Protein AF-A0A9E0WUM2-F1 (afdb_monomer)

Radius of gyration: 27.88 Å; Cα contacts (8 Å, |Δi|>4): 601; chains: 1; bounding box: 53×83×102 Å

Solvent-accessible surface area (backbone atoms only — not comparable to full-atom values): 28387 Å² total; per-residue (Å²): 94,75,24,39,24,37,31,21,37,53,50,66,55,45,28,53,53,47,49,55,41,42,71,75,42,75,85,41,51,70,45,75,47,76,50,47,94,82,24,46,74,73,86,74,52,74,69,53,65,41,27,58,32,37,41,35,27,31,53,31,29,54,43,56,48,61,43,75,72,43,49,53,54,48,49,67,69,42,68,63,43,18,26,36,38,35,28,60,73,88,26,44,53,49,79,80,52,84,75,94,66,48,94,68,40,37,76,37,83,42,51,49,72,58,50,69,64,58,53,48,54,39,49,50,53,34,58,49,40,48,57,54,49,52,55,53,50,55,53,48,54,57,53,54,60,70,71,68,85,74,91,79,91,83,82,90,81,92,78,88,74,81,87,77,81,81,79,79,81,79,78,52,48,53,64,52,29,41,55,48,47,54,48,54,51,50,52,50,50,53,51,52,54,52,49,52,59,48,55,68,66,61,74,76,72,89,87,83,87,87,88,80,88,86,86,88,90,87,86,88,80,91,86,88,81,79,91,80,82,90,74,92,71,82,81,79,82,78,66,79,82,71,85,72,76,72,70,88,68,87,69,62,96,71,50,19,34,60,95,64,46,29,57,58,56,46,37,64,20,28,48,57,47,68,72,35,68,67,51,49,48,50,57,59,69,61,60,73,64,67,26,31,39,38,34,46,94,94,46,59,32,42,38,28,70,73,83,40,30,32,33,36,78,62,56,69,72,56,55,51,54,42,65,78,36,63,69,56,63,73,58,47,42,78,40,85,36,60,78,88,45,48,65,54,54,42,37,74,72,45,35,98,56,39,81,78,34,48,39,53,35,41,57,51,41,30,54,50,46,52,62,70,44,70,89,54,82,68,54,74,78,46,60,44,27,35,27,36,66,46,82,79,53,67,75,73,49,89,89,73,54,55,63,54,58,48,53,48,55,51,22,51,75,42,75,39,37,52,59,60,50,37,67,74,39,72,94,43,52,58,59,52,54,51,46,51,50,35,35,40,73,26,61,28,24,29,32,33,54,55,91,72,55,74,70,75,79,73,72,97,65,85,88,66,67,75,58,53,55,51,47,50,53,50,48,45,62,52,69,75,97

pLDDT: mean 70.51, std 22.87, range [23.42, 96.69]

Sequence (481 aa):
MNAVLLAGLTDTEAAAVEIMIGMTWRDQPCVTLARGLALGVPEQGVQARACHCCVVDLFGVGMRRHSPDHERRLLDFLQGRSAVLLVWGHGGGWLESELPLQAGQVVTFLTVPYTSAGLREALQRVMTARRASQSTAARRDDLDRRSDDVPAAAGSARSSGPAITRDTPVVPAWRRALKLADRLQADRGAFVEKAAATHVAASARPTAPPPANGSPGAQRSDDMGKAKLLRERAPLAHGPGVPVAPTNVRLPMQAAGLKAGAFELLLDAIPPLRQVAFMRFVAQALQGEDAKLLSIDSLALVMDPRGGWLAAGLPLSALLKMLHTPRLLESLKMQPLPVERIEETVREHLGGRFRRAQKPLDVITWELTSAALKDVKLEARGDLTLQLRRFPNFTLLQQVGPLDVQLAAICARMPQSIHDLMRALPRREQDILRFAALCVSSGLAVVIPAASSVRVPSPPRAGADAGVRQGFFKSLLDKLF

Structure (mmCIF, N/CA/C/O backbone):
data_AF-A0A9E0WUM2-F1
#
_entry.id   AF-A0A9E0WUM2-F1
#
loop_
_atom_site.group_PDB
_atom_site.id
_atom_site.type_symbol
_atom_site.label_a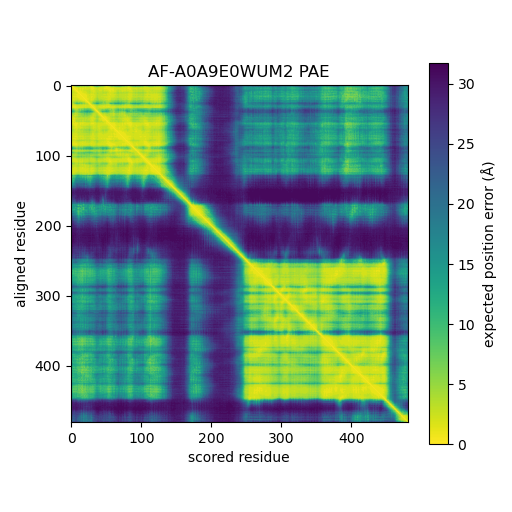tom_id
_atom_site.label_alt_id
_atom_site.label_comp_id
_atom_site.label_asym_id
_atom_site.label_entity_id
_atom_site.label_seq_id
_atom_site.pdbx_PDB_ins_code
_atom_site.Cartn_x
_atom_site.Cartn_y
_atom_site.Cartn_z
_atom_site.occupancy
_atom_site.B_iso_or_equiv
_atom_site.auth_seq_id
_atom_site.auth_comp_id
_atom_site.auth_asym_id
_atom_site.auth_atom_id
_atom_site.pdbx_PDB_model_num
ATOM 1 N N . MET A 1 1 ? -9.952 -0.892 29.272 1.00 59.88 1 MET A N 1
ATOM 2 C CA . MET A 1 1 ? -9.270 -1.894 28.416 1.00 59.88 1 MET A CA 1
ATOM 3 C C . MET A 1 1 ? -8.129 -1.201 27.674 1.00 59.88 1 MET A C 1
ATOM 5 O O . MET A 1 1 ? -8.274 -0.029 27.352 1.00 59.88 1 MET A O 1
ATOM 9 N N . ASN A 1 2 ? -6.997 -1.858 27.399 1.00 78.00 2 ASN A N 1
ATOM 10 C CA . ASN A 1 2 ? -5.886 -1.240 26.651 1.00 78.00 2 ASN A CA 1
ATOM 11 C C . ASN A 1 2 ? -6.069 -1.355 25.120 1.00 78.00 2 ASN A C 1
ATOM 13 O O . ASN A 1 2 ? -5.136 -1.702 24.408 1.00 78.00 2 ASN A O 1
ATOM 17 N N . ALA A 1 3 ? -7.285 -1.120 24.621 1.00 88.38 3 ALA A N 1
ATOM 18 C CA . ALA A 1 3 ? -7.627 -1.318 23.212 1.00 88.38 3 ALA A CA 1
ATOM 19 C C . ALA A 1 3 ? -7.716 0.006 22.441 1.00 88.38 3 ALA A C 1
ATOM 21 O O . ALA A 1 3 ? -8.120 1.017 23.027 1.00 88.38 3 ALA A O 1
ATOM 22 N N . VAL A 1 4 ? -7.350 -0.000 21.158 1.00 92.31 4 VAL A N 1
ATOM 23 C CA . VAL A 1 4 ? -7.533 1.128 20.228 1.00 92.31 4 VAL A CA 1
ATOM 24 C C . VAL A 1 4 ? -8.852 0.955 19.480 1.00 92.31 4 VAL A C 1
ATOM 26 O O . VAL A 1 4 ? -9.111 -0.105 18.916 1.00 92.31 4 VAL A O 1
ATOM 29 N N . LEU A 1 5 ? -9.684 1.993 19.456 1.00 94.69 5 LEU A N 1
ATOM 30 C CA . LEU A 1 5 ? -10.913 2.011 18.669 1.00 94.69 5 LEU A CA 1
ATOM 31 C C . LEU A 1 5 ? -10.608 2.451 17.235 1.00 94.69 5 LEU A C 1
ATOM 33 O O . LEU A 1 5 ? -10.041 3.518 17.036 1.00 94.69 5 LEU A O 1
ATOM 37 N N . LEU A 1 6 ? -11.020 1.672 16.241 1.00 95.00 6 LEU A N 1
ATOM 38 C CA . LEU A 1 6 ? -10.962 2.018 14.822 1.00 95.00 6 LEU A CA 1
ATOM 39 C C . LEU A 1 6 ? -12.385 2.294 14.324 1.00 95.00 6 LEU A C 1
ATOM 41 O O . LEU A 1 6 ? -13.252 1.432 14.466 1.00 95.00 6 LEU A O 1
ATOM 45 N N . ALA A 1 7 ? -12.647 3.472 13.758 1.00 93.62 7 ALA A N 1
ATOM 46 C CA . ALA A 1 7 ? -13.987 3.862 13.312 1.00 93.62 7 ALA A CA 1
ATOM 47 C C . ALA A 1 7 ? -13.968 4.598 11.967 1.00 93.62 7 ALA A C 1
ATOM 49 O O . ALA A 1 7 ? -13.063 5.379 11.679 1.00 93.62 7 ALA A O 1
ATOM 50 N N . GLY A 1 8 ? -14.984 4.347 11.137 1.00 88.44 8 GLY A N 1
ATOM 51 C CA . GLY A 1 8 ? -15.136 4.981 9.820 1.00 88.44 8 GLY A CA 1
ATOM 52 C C . GLY A 1 8 ? -14.225 4.418 8.723 1.00 88.44 8 GLY A C 1
ATOM 53 O O . GLY A 1 8 ? -14.403 4.757 7.560 1.00 88.44 8 GLY A O 1
ATOM 54 N N . LEU A 1 9 ? -13.293 3.527 9.056 1.00 86.81 9 LEU A N 1
ATOM 55 C CA . LEU A 1 9 ? -12.382 2.905 8.095 1.00 86.81 9 LEU A CA 1
ATOM 56 C C . LEU A 1 9 ? -13.094 1.856 7.235 1.00 86.81 9 LEU A C 1
ATOM 58 O O . LEU A 1 9 ? -14.002 1.161 7.700 1.00 86.81 9 LEU A O 1
ATOM 62 N N . THR A 1 10 ? -12.643 1.690 5.992 1.00 81.81 10 THR A N 1
ATOM 63 C CA . THR A 1 10 ? -12.972 0.479 5.223 1.00 81.81 10 THR A CA 1
ATOM 64 C C . THR A 1 10 ? -12.373 -0.762 5.896 1.00 81.81 10 THR A C 1
ATOM 66 O O . THR A 1 10 ? -11.406 -0.650 6.648 1.00 81.81 10 THR A O 1
ATOM 69 N N . ASP A 1 11 ? -12.900 -1.963 5.625 1.00 77.50 11 ASP A N 1
ATOM 70 C CA . ASP A 1 11 ? -12.352 -3.200 6.215 1.00 77.50 11 ASP A CA 1
ATOM 71 C C . ASP A 1 11 ? -10.860 -3.390 5.887 1.00 77.50 11 ASP A C 1
ATOM 73 O O . ASP A 1 11 ? -10.082 -3.817 6.741 1.00 77.50 11 ASP A O 1
ATOM 77 N N . THR A 1 12 ? -10.449 -3.028 4.668 1.00 70.69 12 THR A N 1
ATOM 78 C CA . THR A 1 12 ? -9.050 -3.091 4.222 1.00 70.69 12 THR A CA 1
ATOM 79 C C . THR A 1 12 ? -8.166 -2.117 5.000 1.00 70.69 12 THR A C 1
ATOM 81 O O . THR A 1 12 ? -7.101 -2.503 5.481 1.00 70.69 12 THR A O 1
ATOM 84 N N . GLU A 1 13 ? -8.602 -0.866 5.165 1.00 77.50 13 GLU A N 1
ATOM 85 C CA . GLU A 1 13 ? -7.859 0.137 5.937 1.00 77.50 13 GLU A CA 1
ATOM 86 C C . GLU A 1 13 ? -7.816 -0.218 7.424 1.00 77.50 13 GLU A C 1
ATOM 88 O O . GLU A 1 13 ? -6.753 -0.141 8.034 1.00 77.50 13 GLU A O 1
ATOM 93 N N . ALA A 1 14 ? -8.936 -0.659 8.004 1.00 84.94 14 ALA A N 1
ATOM 94 C CA . ALA A 1 14 ? -9.001 -1.094 9.395 1.00 84.94 14 ALA A CA 1
ATOM 95 C C . ALA A 1 14 ? -8.022 -2.240 9.663 1.00 84.94 14 ALA A C 1
ATOM 97 O O . ALA A 1 14 ? -7.257 -2.170 10.621 1.00 84.94 14 ALA A O 1
ATOM 98 N N . ALA A 1 15 ? -7.982 -3.245 8.780 1.00 78.75 15 ALA A N 1
ATOM 99 C CA . ALA A 1 15 ? -7.028 -4.343 8.877 1.00 78.75 15 ALA A CA 1
ATOM 100 C C . ALA A 1 15 ? -5.574 -3.849 8.776 1.00 78.75 15 ALA A C 1
ATOM 102 O O . ALA A 1 15 ? -4.731 -4.260 9.570 1.00 78.75 15 ALA A O 1
ATOM 103 N N . ALA A 1 16 ? -5.271 -2.940 7.843 1.00 75.12 16 ALA A N 1
ATOM 104 C CA . ALA A 1 16 ? -3.929 -2.376 7.700 1.00 75.12 16 ALA A CA 1
ATOM 105 C C . ALA A 1 16 ? -3.480 -1.614 8.962 1.00 75.12 16 ALA A C 1
ATOM 107 O O . ALA A 1 16 ? -2.358 -1.807 9.434 1.00 75.12 16 ALA A O 1
ATOM 108 N N . VAL A 1 17 ? -4.363 -0.791 9.537 1.00 83.38 17 VAL A N 1
ATOM 109 C CA . VAL A 1 17 ? -4.100 -0.051 10.781 1.00 83.38 17 VAL A CA 1
ATOM 110 C C . VAL A 1 17 ? -3.936 -1.008 11.965 1.00 83.38 17 VAL A C 1
ATOM 112 O O . VAL A 1 17 ? -2.988 -0.861 12.734 1.00 83.38 17 VAL A O 1
ATOM 115 N N . GLU A 1 18 ? -4.801 -2.016 12.089 1.00 85.25 18 GLU A N 1
ATOM 116 C CA . GLU A 1 18 ? -4.725 -3.053 13.126 1.00 85.25 18 GLU A CA 1
ATOM 117 C C . GLU A 1 18 ? -3.388 -3.809 13.071 1.00 85.25 18 GLU A C 1
ATOM 119 O O . GLU A 1 18 ? -2.711 -3.946 14.090 1.00 85.25 18 GLU A O 1
ATOM 124 N N . ILE A 1 19 ? -2.948 -4.221 11.878 1.00 73.56 19 ILE A N 1
ATOM 125 C CA . ILE A 1 19 ? -1.648 -4.875 11.675 1.00 73.56 19 ILE A CA 1
ATOM 126 C C . ILE A 1 19 ? -0.504 -3.943 12.080 1.00 73.56 19 ILE A C 1
ATOM 128 O O . ILE A 1 19 ? 0.406 -4.360 12.798 1.00 73.56 19 ILE A O 1
ATOM 132 N N . MET A 1 20 ? -0.540 -2.675 11.660 1.00 76.31 20 MET A N 1
ATOM 133 C CA . MET A 1 20 ? 0.490 -1.700 12.021 1.00 76.31 20 MET A CA 1
ATOM 134 C C . MET A 1 20 ? 0.592 -1.486 13.536 1.00 76.31 20 MET A C 1
ATOM 136 O O . MET A 1 20 ? 1.707 -1.404 14.071 1.00 76.31 20 MET A O 1
ATOM 140 N N . ILE A 1 21 ? -0.552 -1.417 14.225 1.00 82.25 21 ILE A N 1
ATOM 141 C CA . ILE A 1 21 ? -0.603 -1.332 15.685 1.00 82.25 21 ILE A CA 1
ATOM 142 C C . ILE A 1 21 ? -0.022 -2.617 16.278 1.00 82.25 21 ILE A C 1
ATOM 144 O O . ILE A 1 21 ? 0.943 -2.528 17.027 1.00 82.25 21 ILE A O 1
ATOM 148 N N . GLY A 1 22 ? -0.488 -3.801 15.876 1.00 76.00 22 GLY A N 1
ATOM 149 C CA . GLY A 1 22 ? 0.002 -5.085 16.395 1.00 76.00 22 GLY A CA 1
ATOM 150 C C . GLY A 1 22 ? 1.472 -5.400 16.071 1.00 76.00 22 GLY A C 1
ATOM 151 O O . GLY A 1 22 ? 2.089 -6.254 16.714 1.00 76.00 22 GLY A O 1
ATOM 152 N N . MET A 1 23 ? 2.067 -4.734 15.078 1.00 69.88 23 MET A N 1
ATOM 153 C CA . MET A 1 23 ? 3.506 -4.794 14.797 1.00 69.88 23 MET A CA 1
ATOM 154 C C . MET A 1 23 ? 4.332 -3.922 15.750 1.00 69.88 23 MET A C 1
ATOM 156 O O . MET A 1 23 ? 5.441 -4.311 16.117 1.00 69.88 23 MET A O 1
ATOM 160 N N . THR A 1 24 ? 3.809 -2.755 16.136 1.00 74.19 24 THR A N 1
ATOM 161 C CA . THR A 1 24 ? 4.536 -1.746 16.928 1.00 74.19 24 THR A CA 1
ATOM 162 C C . THR A 1 24 ? 4.258 -1.894 18.430 1.00 74.19 24 THR A C 1
ATOM 164 O O . THR A 1 24 ? 5.172 -1.812 19.247 1.00 74.19 24 THR A O 1
ATOM 167 N N . TRP A 1 25 ? 3.008 -2.182 18.790 1.00 82.00 25 TRP A N 1
ATOM 168 C CA . TRP A 1 25 ? 2.488 -2.362 20.144 1.00 82.00 25 TRP A CA 1
ATOM 169 C C . TRP A 1 25 ? 1.784 -3.724 20.243 1.00 82.00 25 TRP A C 1
ATOM 171 O O . TRP A 1 25 ? 0.567 -3.829 20.118 1.00 82.00 25 TRP A O 1
ATOM 181 N N . ARG A 1 26 ? 2.571 -4.790 20.447 1.00 68.00 26 ARG A N 1
ATOM 182 C CA . ARG A 1 26 ? 2.109 -6.193 20.368 1.00 68.00 26 ARG A CA 1
ATOM 183 C C . ARG A 1 26 ? 0.929 -6.537 21.285 1.00 68.00 26 ARG A C 1
ATOM 185 O O . ARG A 1 26 ? 0.139 -7.398 20.922 1.00 68.00 26 ARG A O 1
ATOM 192 N N . ASP A 1 27 ? 0.795 -5.844 22.413 1.00 75.44 27 ASP A N 1
ATOM 193 C CA . ASP A 1 27 ? -0.228 -6.113 23.435 1.00 75.44 27 ASP A CA 1
ATOM 194 C C . ASP A 1 27 ? -1.425 -5.149 23.359 1.00 75.44 27 ASP A C 1
ATOM 196 O O . ASP A 1 27 ? -2.148 -4.961 24.342 1.00 75.44 27 ASP A O 1
ATOM 200 N N . GLN A 1 28 ? -1.609 -4.474 22.220 1.00 81.81 28 GLN A N 1
ATOM 201 C CA . GLN A 1 28 ? -2.635 -3.449 22.055 1.00 81.81 28 GLN A CA 1
ATOM 202 C C . GLN A 1 28 ? -3.733 -3.920 21.090 1.00 81.81 28 GLN A C 1
ATOM 204 O O . GLN A 1 28 ? -3.612 -3.741 19.876 1.00 81.81 28 GLN A O 1
ATOM 209 N N . PRO A 1 29 ? -4.808 -4.545 21.606 1.00 86.62 29 PRO A N 1
ATOM 210 C CA . PRO A 1 29 ? -5.905 -5.015 20.769 1.00 86.62 29 PRO A CA 1
ATOM 211 C C . PRO A 1 29 ? -6.630 -3.851 20.086 1.00 86.62 29 PRO A C 1
ATOM 213 O O . PRO A 1 29 ? -6.666 -2.731 20.602 1.00 86.62 29 PRO A O 1
ATOM 216 N N . CYS A 1 30 ? -7.250 -4.125 18.941 1.00 89.56 30 CYS A N 1
ATOM 217 C CA . CYS A 1 30 ? -8.084 -3.161 18.231 1.00 89.56 30 CYS A CA 1
ATOM 218 C C . CYS A 1 30 ? -9.559 -3.568 18.303 1.00 89.56 30 CYS A C 1
ATOM 220 O O . CYS A 1 30 ? -9.907 -4.732 18.129 1.00 89.56 30 CYS A O 1
ATOM 222 N N . VAL A 1 31 ? -10.441 -2.597 18.526 1.00 90.69 31 VAL A N 1
ATOM 223 C CA . VAL A 1 31 ? -11.893 -2.758 18.379 1.00 90.69 31 VAL A CA 1
ATOM 224 C C . VAL A 1 31 ? -12.300 -1.969 17.147 1.00 90.69 31 VAL A C 1
ATOM 226 O O . VAL A 1 31 ? -12.038 -0.776 17.076 1.00 90.69 31 VAL A O 1
ATOM 229 N N . THR A 1 32 ? -12.923 -2.616 16.164 1.00 90.88 32 THR A N 1
ATOM 230 C CA . THR A 1 32 ? -13.330 -1.948 14.918 1.00 90.88 32 THR A CA 1
ATOM 231 C C . THR A 1 32 ? -14.838 -1.759 14.876 1.00 90.88 32 THR A C 1
ATOM 233 O O . THR A 1 32 ? -15.581 -2.736 14.951 1.00 90.88 32 THR A O 1
ATOM 236 N N . LEU A 1 33 ? -15.281 -0.518 14.686 1.00 89.25 33 LEU A N 1
ATOM 237 C CA . LEU A 1 33 ? -16.651 -0.189 14.315 1.00 89.25 33 LEU A CA 1
ATOM 238 C C . LEU A 1 33 ? -16.723 -0.076 12.796 1.00 89.25 33 LEU A C 1
ATOM 240 O O . LEU A 1 33 ? -16.118 0.819 12.201 1.00 89.25 33 LEU A O 1
ATOM 244 N N . ALA A 1 34 ? -17.438 -1.017 12.180 1.00 77.25 34 ALA A N 1
ATOM 245 C CA . ALA A 1 34 ? -17.570 -1.084 10.734 1.00 77.25 34 ALA A CA 1
ATOM 246 C C . ALA A 1 34 ? -18.173 0.211 10.179 1.00 77.25 34 ALA A C 1
ATOM 248 O O . ALA A 1 34 ? -19.118 0.776 10.737 1.00 77.25 34 ALA A O 1
ATOM 249 N N . ARG A 1 35 ? -17.634 0.663 9.047 1.00 79.88 35 ARG A N 1
ATOM 250 C CA . ARG A 1 35 ? -18.187 1.789 8.303 1.00 79.88 35 ARG A CA 1
ATOM 251 C C . ARG A 1 35 ? -19.564 1.413 7.752 1.00 79.88 35 ARG A C 1
ATOM 253 O O . ARG A 1 35 ? -19.684 0.508 6.930 1.00 79.88 35 ARG A O 1
ATOM 260 N N . GLY A 1 36 ? -20.599 2.127 8.187 1.00 68.81 36 GLY A N 1
ATOM 261 C CA . GLY A 1 36 ? -21.947 1.978 7.641 1.00 68.81 36 GLY A CA 1
ATOM 262 C C . GLY A 1 36 ? -22.066 2.582 6.239 1.00 68.81 36 GLY A C 1
ATOM 263 O O . GLY A 1 36 ? -21.434 3.594 5.936 1.00 68.81 36 GLY A O 1
ATOM 264 N N . LEU A 1 37 ? -22.928 2.005 5.394 1.00 66.69 37 LEU A N 1
ATOM 265 C CA . LEU A 1 37 ? -23.207 2.524 4.043 1.00 66.69 37 LEU A CA 1
ATOM 266 C C . LEU A 1 37 ? -23.790 3.946 4.061 1.00 66.69 37 LEU A C 1
ATOM 268 O O . LEU A 1 37 ? -23.536 4.726 3.150 1.00 66.69 37 LEU A O 1
ATOM 272 N N . ALA A 1 38 ? -24.520 4.296 5.123 1.00 70.19 38 ALA A N 1
ATOM 273 C CA . ALA A 1 38 ? -25.091 5.626 5.325 1.00 70.19 38 ALA A CA 1
ATOM 274 C C . ALA A 1 38 ? -24.059 6.691 5.754 1.00 70.19 38 ALA A C 1
ATOM 276 O O . ALA A 1 38 ? -24.430 7.851 5.903 1.00 70.19 38 ALA A O 1
ATOM 277 N N . LEU A 1 39 ? -22.785 6.314 5.963 1.00 76.44 39 LEU A N 1
ATOM 278 C CA . LEU A 1 39 ? -21.713 7.202 6.440 1.00 76.44 39 LEU A CA 1
ATOM 279 C C . LEU A 1 39 ? -22.104 7.974 7.709 1.00 76.44 39 LEU A C 1
ATOM 281 O O . LEU A 1 39 ? -21.869 9.170 7.812 1.00 76.44 39 LEU A O 1
ATOM 285 N N . GLY A 1 40 ? -22.739 7.299 8.665 1.00 77.81 40 GLY A N 1
ATOM 286 C CA . GLY A 1 40 ? -23.087 7.875 9.963 1.00 77.81 40 GLY A CA 1
ATOM 287 C C . GLY A 1 40 ? -22.027 7.600 11.026 1.00 77.81 40 GLY A C 1
ATOM 288 O O . GLY A 1 40 ? -21.202 6.694 10.883 1.00 77.81 40 GLY A O 1
ATOM 289 N N . VAL A 1 41 ? -22.090 8.350 12.128 1.00 84.31 41 VAL A N 1
ATOM 290 C CA . VAL A 1 41 ? -21.321 8.043 13.339 1.00 84.31 41 VAL A CA 1
ATOM 291 C C . VAL A 1 41 ? -21.814 6.703 13.894 1.00 84.31 41 VAL A C 1
ATOM 293 O O . VAL A 1 41 ? -22.998 6.595 14.214 1.00 84.31 41 VAL A O 1
ATOM 296 N N . PRO A 1 42 ? -20.956 5.674 13.996 1.00 85.06 42 PRO A N 1
ATOM 297 C CA . PRO A 1 42 ? -21.384 4.366 14.466 1.00 85.06 42 PRO A CA 1
ATOM 298 C C . PRO A 1 42 ? -21.686 4.392 15.968 1.00 85.06 42 PRO A C 1
ATOM 300 O O . PRO A 1 42 ? -20.991 5.052 16.746 1.00 85.06 42 PRO A O 1
ATOM 303 N N . GLU A 1 43 ? -22.691 3.624 16.387 1.00 85.88 43 GLU A N 1
ATOM 304 C CA . GLU A 1 43 ? -22.994 3.447 17.805 1.00 85.88 43 GLU A CA 1
ATOM 305 C C . GLU A 1 43 ? -21.862 2.706 18.526 1.00 85.88 43 GLU A C 1
ATOM 307 O O . GLU A 1 43 ? -21.314 1.712 18.043 1.00 85.88 43 GLU A O 1
ATOM 312 N N . GLN A 1 44 ? -21.513 3.188 19.720 1.00 89.94 44 GLN A N 1
ATOM 313 C CA . GLN A 1 44 ? -20.472 2.577 20.537 1.00 89.94 44 GLN A CA 1
ATOM 314 C C . GLN A 1 44 ? -21.070 1.653 21.592 1.00 89.94 44 GLN A C 1
ATOM 316 O O . GLN A 1 44 ? -21.632 2.118 22.591 1.00 89.94 44 GLN A O 1
ATOM 321 N N . GLY A 1 45 ? -20.871 0.349 21.403 1.00 86.69 45 GLY A N 1
ATOM 322 C CA . GLY A 1 45 ? -21.101 -0.657 22.438 1.00 86.69 45 GLY A CA 1
ATOM 323 C C . GLY A 1 45 ? -20.081 -0.578 23.582 1.00 86.69 45 GLY A C 1
ATOM 324 O O . GLY A 1 45 ? -19.118 0.191 23.543 1.00 86.69 45 GLY A O 1
ATOM 325 N N . VAL A 1 46 ? -20.265 -1.422 24.600 1.00 86.12 46 VAL A N 1
ATOM 326 C CA . VAL A 1 46 ? -19.467 -1.416 25.843 1.00 86.12 46 VAL A CA 1
ATOM 327 C C . VAL A 1 46 ? -17.960 -1.537 25.574 1.00 86.12 46 VAL A C 1
ATOM 329 O O . VAL A 1 46 ? -17.170 -0.768 26.119 1.00 86.12 46 VAL A O 1
ATOM 332 N N . GLN A 1 47 ? -17.549 -2.443 24.680 1.00 86.69 47 GLN A N 1
ATOM 333 C CA . GLN A 1 47 ? -16.134 -2.642 24.335 1.00 86.69 47 GLN A CA 1
ATOM 334 C C . GLN A 1 47 ? -15.516 -1.423 23.631 1.00 86.69 47 GLN A C 1
ATOM 336 O O . GLN A 1 47 ? -14.390 -1.034 23.938 1.00 86.69 47 GLN A O 1
ATOM 341 N N . ALA A 1 48 ? -16.261 -0.783 22.724 1.00 88.19 48 ALA A N 1
ATOM 342 C CA . ALA A 1 48 ? -15.801 0.408 22.012 1.00 88.19 48 ALA A CA 1
ATOM 343 C C . ALA A 1 48 ? -15.619 1.599 22.961 1.00 88.19 48 ALA A C 1
ATOM 345 O O . ALA A 1 48 ? -14.622 2.312 22.861 1.00 88.19 48 ALA A O 1
ATOM 346 N N . ARG A 1 49 ? -16.522 1.777 23.934 1.00 89.19 49 ARG A N 1
ATOM 347 C CA . ARG A 1 49 ? -16.387 2.809 24.977 1.00 89.19 49 ARG A CA 1
ATOM 348 C C . ARG A 1 49 ? -15.215 2.533 25.920 1.00 89.19 49 ARG A C 1
ATOM 350 O O . ARG A 1 49 ? -14.545 3.462 26.350 1.00 89.19 49 ARG A O 1
ATOM 357 N N . ALA A 1 50 ? -14.915 1.260 26.185 1.00 87.06 50 ALA A N 1
ATOM 358 C CA . ALA A 1 50 ? -13.801 0.844 27.038 1.00 87.06 50 ALA A CA 1
ATOM 359 C C . ALA A 1 50 ? -12.404 0.993 26.392 1.00 87.06 50 ALA A C 1
ATOM 361 O O . ALA A 1 50 ? -11.394 0.762 27.076 1.00 87.06 50 ALA A O 1
ATOM 362 N N . CYS A 1 51 ? -12.337 1.339 25.099 1.00 90.69 51 CYS A N 1
ATOM 363 C CA . CYS A 1 51 ? -11.099 1.658 24.385 1.00 90.69 51 CYS A CA 1
ATOM 364 C C . CYS A 1 51 ? -10.515 2.990 24.864 1.00 90.69 51 CYS A C 1
ATOM 366 O O . CYS A 1 51 ? -11.251 3.921 25.180 1.00 90.69 51 CYS A O 1
ATOM 368 N N . HIS A 1 52 ? -9.188 3.098 24.880 1.00 87.25 52 HIS A N 1
ATOM 369 C CA . HIS A 1 52 ? -8.486 4.231 25.496 1.00 87.25 52 HIS A CA 1
ATOM 370 C C . HIS A 1 52 ? -8.139 5.360 24.519 1.00 87.25 52 HIS A C 1
ATOM 372 O O . HIS A 1 52 ? -7.969 6.503 24.936 1.00 87.25 52 HIS A O 1
ATOM 378 N N . CYS A 1 53 ? -7.999 5.049 23.236 1.00 92.12 53 CYS A N 1
ATOM 379 C CA . CYS A 1 53 ? -7.804 6.032 22.181 1.00 92.12 53 CYS A CA 1
ATOM 380 C C . CYS A 1 53 ? -8.502 5.574 20.905 1.00 92.12 53 CYS A C 1
ATOM 382 O O . CYS A 1 53 ? -8.905 4.410 20.794 1.00 92.12 53 CYS A O 1
ATOM 384 N N . CYS A 1 54 ? -8.653 6.501 19.963 1.00 94.31 54 CYS A N 1
ATOM 385 C CA . CYS A 1 54 ? -9.389 6.261 18.728 1.00 94.31 54 CYS A CA 1
ATOM 386 C C . CYS A 1 54 ? -8.554 6.611 17.490 1.00 94.31 54 CYS A C 1
ATOM 388 O O . CYS A 1 54 ? -7.795 7.577 17.498 1.00 94.31 54 CYS A O 1
ATOM 390 N N . VAL A 1 55 ? -8.749 5.866 16.407 1.00 95.38 55 VAL A N 1
ATOM 391 C CA . VAL A 1 55 ? -8.431 6.269 15.036 1.00 95.38 55 VAL A CA 1
ATOM 392 C C . VAL A 1 55 ? -9.758 6.403 14.305 1.00 95.38 55 VAL A C 1
ATOM 394 O O . VAL A 1 55 ? -10.504 5.427 14.199 1.00 95.38 55 VAL A O 1
ATOM 397 N N . VAL A 1 56 ? -10.074 7.609 13.842 1.00 95.31 56 VAL A N 1
ATOM 398 C CA . VAL A 1 56 ? -11.383 7.921 13.257 1.00 95.31 56 VAL A CA 1
ATOM 399 C C . VAL A 1 56 ? -11.199 8.524 11.873 1.00 95.31 56 VAL A C 1
ATOM 401 O O . VAL A 1 56 ? -10.571 9.571 11.747 1.00 95.31 56 VAL A O 1
ATOM 404 N N . ASP A 1 57 ? -11.769 7.898 10.843 1.00 92.25 57 ASP A N 1
ATOM 405 C CA . ASP A 1 57 ? -11.927 8.543 9.537 1.00 92.25 57 ASP A CA 1
ATOM 406 C C . ASP A 1 57 ? -13.150 9.452 9.535 1.00 92.25 57 ASP A C 1
ATOM 408 O O . ASP A 1 57 ? -14.287 8.974 9.513 1.00 92.25 57 ASP A O 1
ATOM 412 N N . LEU A 1 58 ? -12.909 10.768 9.529 1.00 91.81 58 LEU A N 1
ATOM 413 C CA . LEU A 1 58 ? -13.976 11.765 9.555 1.00 91.81 58 LEU A CA 1
ATOM 414 C C . LEU A 1 58 ? -14.864 11.670 8.315 1.00 91.81 58 LEU A C 1
ATOM 416 O O . LEU A 1 58 ? -16.067 11.896 8.410 1.00 91.81 58 LEU A O 1
ATOM 420 N N . PHE A 1 59 ? -14.324 11.291 7.154 1.00 87.75 59 PHE A N 1
ATOM 421 C CA . PHE A 1 59 ? -15.160 11.074 5.974 1.00 87.75 59 PHE A CA 1
ATOM 422 C C . PHE A 1 59 ? -16.052 9.839 6.139 1.00 87.75 59 PHE A C 1
ATOM 424 O O . PHE A 1 59 ? -17.253 9.902 5.871 1.00 87.75 59 PHE A O 1
ATOM 431 N N . GLY A 1 60 ? -15.479 8.736 6.617 1.00 85.00 60 GLY A N 1
ATOM 432 C CA . GLY A 1 60 ? -16.176 7.479 6.854 1.00 85.00 60 GLY A CA 1
ATOM 433 C C . GLY A 1 60 ? -17.322 7.548 7.866 1.00 85.00 60 GLY A C 1
ATOM 434 O O . GLY A 1 60 ? -18.266 6.769 7.747 1.00 85.00 60 GLY A O 1
ATOM 435 N N . VAL A 1 61 ? -17.276 8.495 8.808 1.00 90.25 61 VAL A N 1
ATOM 436 C CA . VAL A 1 61 ? -18.351 8.757 9.789 1.00 90.25 61 VAL A CA 1
ATOM 437 C C . VAL A 1 61 ? -19.252 9.950 9.425 1.00 90.25 61 VAL A C 1
ATOM 439 O O . VAL A 1 61 ? -20.012 10.431 10.265 1.00 90.25 61 VAL A O 1
ATOM 442 N N . GLY A 1 62 ? -19.162 10.454 8.187 1.00 88.19 62 GLY A N 1
ATOM 443 C CA . GLY A 1 62 ? -20.062 11.494 7.661 1.00 88.19 62 GLY A CA 1
ATOM 444 C C . GLY A 1 62 ? -19.668 12.933 7.980 1.00 88.19 62 GLY A C 1
ATOM 445 O O . GLY A 1 62 ? -20.384 13.868 7.635 1.00 88.19 62 GLY A O 1
ATOM 446 N N . MET A 1 63 ? -18.507 13.143 8.588 1.00 91.88 63 MET A N 1
ATOM 447 C CA . MET A 1 63 ? -17.996 14.429 9.062 1.00 91.88 63 MET A CA 1
ATOM 448 C C . MET A 1 63 ? -16.965 15.030 8.098 1.00 91.88 63 MET A C 1
ATOM 450 O O . MET A 1 63 ? -15.922 15.536 8.504 1.00 91.88 63 MET A O 1
ATOM 454 N N . ARG A 1 64 ? -17.230 14.991 6.785 1.00 86.69 64 ARG A N 1
ATOM 455 C CA . ARG A 1 64 ? -16.250 15.413 5.761 1.00 86.69 64 ARG A CA 1
ATOM 456 C C . ARG A 1 64 ? -15.778 16.867 5.906 1.00 86.69 64 ARG A C 1
ATOM 458 O O . ARG A 1 64 ? -14.651 17.176 5.531 1.00 86.69 64 ARG A O 1
ATOM 465 N N . ARG A 1 65 ? -16.655 17.760 6.366 1.00 86.00 65 ARG A N 1
ATOM 466 C CA . ARG A 1 65 ? -16.375 19.191 6.558 1.00 86.00 65 ARG A CA 1
ATOM 467 C C . ARG A 1 65 ? -16.589 19.565 8.013 1.00 86.00 65 ARG A C 1
ATOM 469 O O . ARG A 1 65 ? -17.521 19.046 8.631 1.00 86.00 65 ARG A O 1
ATOM 476 N N . HIS A 1 66 ? -15.777 20.479 8.525 1.00 92.62 66 HIS A N 1
ATOM 477 C CA . HIS A 1 66 ? -15.993 21.049 9.847 1.00 92.62 66 HIS A CA 1
ATOM 478 C C . HIS A 1 66 ? -17.309 21.839 9.868 1.00 92.62 66 HIS A C 1
ATOM 480 O O . HIS A 1 66 ? -17.674 22.515 8.904 1.00 92.62 66 HIS A O 1
ATOM 486 N N . SER A 1 67 ? -18.059 21.663 10.950 1.00 92.75 67 SER A N 1
ATOM 487 C CA . SER A 1 67 ? -19.215 22.474 11.325 1.00 92.75 67 SER A CA 1
ATOM 488 C C . SER A 1 67 ? -19.428 22.322 12.834 1.00 92.75 67 SER A C 1
ATOM 490 O O . SER A 1 67 ? -19.051 21.274 13.371 1.00 92.75 67 SER A O 1
ATOM 492 N N . PRO A 1 68 ? -20.082 23.280 13.515 1.00 93.56 68 PRO A N 1
ATOM 493 C CA . PRO A 1 68 ? -20.370 23.161 14.947 1.00 93.56 68 PRO A CA 1
ATOM 494 C C . PRO A 1 68 ? -21.112 21.862 15.313 1.00 93.56 68 PRO A C 1
ATOM 496 O O . PRO A 1 68 ? -20.812 21.220 16.317 1.00 93.56 68 PRO A O 1
ATOM 499 N N . ASP A 1 69 ? -22.029 21.404 14.453 1.00 93.56 69 ASP A N 1
ATOM 500 C CA . ASP A 1 69 ? -22.750 20.144 14.663 1.00 93.56 69 ASP A CA 1
ATOM 501 C C . ASP A 1 69 ? -21.883 18.897 14.477 1.00 93.56 69 ASP A C 1
ATOM 503 O O . ASP A 1 69 ? -22.126 17.877 15.126 1.00 93.56 69 ASP A O 1
ATOM 507 N N . HIS A 1 70 ? -20.907 18.923 13.568 1.00 94.19 70 HIS A N 1
ATOM 508 C CA . HIS A 1 70 ? -19.954 17.819 13.441 1.00 94.19 70 HIS A CA 1
ATOM 509 C C . HIS A 1 70 ? -18.956 17.810 14.592 1.00 94.19 70 HIS A C 1
ATOM 511 O O . HIS A 1 70 ? -18.617 16.734 15.068 1.00 94.19 70 HIS A O 1
ATOM 517 N N . GLU A 1 71 ? -18.519 18.980 15.052 1.00 95.25 71 GLU A N 1
ATOM 518 C CA . GLU A 1 71 ? -17.626 19.110 16.199 1.00 95.25 71 GLU A CA 1
ATOM 519 C C . GLU A 1 71 ? -18.265 18.533 17.462 1.00 95.25 71 GLU A C 1
ATOM 521 O O . GLU A 1 71 ? -17.690 17.638 18.076 1.00 95.25 71 GLU A O 1
ATOM 526 N N . ARG A 1 72 ? -19.496 18.947 17.787 1.00 93.69 72 ARG A N 1
ATOM 527 C CA . ARG A 1 72 ? -20.253 18.392 18.918 1.00 93.69 72 ARG A CA 1
ATOM 528 C C . ARG A 1 72 ? -20.373 16.871 18.822 1.00 93.69 72 ARG A C 1
ATOM 530 O O . ARG A 1 72 ? -19.997 16.165 19.749 1.00 93.69 72 ARG A O 1
ATOM 537 N N . ARG A 1 73 ? -20.800 16.355 17.663 1.00 93.62 73 ARG A N 1
ATOM 538 C CA . ARG A 1 73 ? -20.917 14.905 17.431 1.00 93.62 73 ARG A CA 1
ATOM 539 C C . ARG A 1 73 ? -19.576 14.171 17.544 1.00 93.62 73 ARG A C 1
ATOM 541 O O . ARG A 1 73 ? -19.547 13.037 18.017 1.00 93.62 73 ARG A O 1
ATOM 548 N N . LEU A 1 74 ? -18.475 14.783 17.108 1.00 94.94 74 LEU A N 1
ATOM 549 C CA . LEU A 1 74 ? -17.133 14.219 17.238 1.00 94.94 74 LEU A CA 1
ATOM 550 C C . LEU A 1 74 ? -16.705 14.168 18.707 1.00 94.94 74 LEU A C 1
ATOM 552 O O . LEU A 1 74 ? -16.226 13.133 19.158 1.00 94.94 74 LEU A O 1
ATOM 556 N N . LEU A 1 75 ? -16.891 15.249 19.462 1.00 94.62 75 LEU A N 1
ATOM 557 C CA . LEU A 1 75 ? -16.539 15.305 20.882 1.00 94.62 75 LEU A CA 1
ATOM 558 C C . LEU A 1 75 ? -17.377 14.323 21.709 1.00 94.62 75 LEU A C 1
ATOM 560 O O . LEU A 1 75 ? -16.815 13.594 22.531 1.00 94.62 75 LEU A O 1
ATOM 564 N N . ASP A 1 76 ? -18.675 14.215 21.415 1.00 93.62 76 ASP A N 1
ATOM 565 C CA . ASP A 1 76 ? -19.580 13.226 22.013 1.00 93.62 76 ASP A CA 1
ATOM 566 C C . ASP A 1 76 ? -19.140 11.789 21.703 1.00 93.62 76 ASP A C 1
ATOM 568 O O . ASP A 1 76 ? -19.227 10.901 22.553 1.00 93.62 76 ASP A O 1
ATOM 572 N N . PHE A 1 77 ? -18.625 11.542 20.495 1.00 94.19 77 PHE A N 1
ATOM 573 C CA . PHE A 1 77 ? -18.056 10.250 20.120 1.00 94.19 77 PHE A CA 1
ATOM 574 C C . PHE A 1 77 ? -16.725 9.981 20.846 1.00 94.19 77 PHE A C 1
ATOM 576 O O . PHE A 1 77 ? -16.473 8.871 21.327 1.00 94.19 77 PHE A O 1
ATOM 583 N N . LEU A 1 78 ? -15.848 10.978 20.956 1.00 93.81 78 LEU A N 1
ATOM 584 C CA . LEU A 1 78 ? -14.541 10.813 21.591 1.00 93.81 78 LEU A CA 1
ATOM 585 C C . LEU A 1 78 ? -14.645 10.644 23.109 1.00 93.81 78 LEU A C 1
ATOM 587 O O . LEU A 1 78 ? -13.846 9.892 23.664 1.00 93.81 78 LEU A O 1
ATOM 591 N N . GLN A 1 79 ? -15.619 11.274 23.773 1.00 91.19 79 GLN A N 1
ATOM 592 C CA . GLN A 1 79 ? -15.813 11.204 25.231 1.00 91.19 79 GLN A CA 1
ATOM 593 C C . GLN A 1 79 ? -14.521 11.517 26.009 1.00 91.19 79 GLN A C 1
ATOM 595 O O . GLN A 1 79 ? -14.139 10.795 26.926 1.00 91.19 79 GLN A O 1
ATOM 600 N N . GLY A 1 80 ? -13.786 12.549 25.578 1.00 89.31 80 GLY A N 1
ATOM 601 C CA . GLY A 1 80 ? -12.514 12.957 26.193 1.00 89.31 80 GLY A CA 1
ATOM 602 C C . GLY A 1 80 ? -11.301 12.085 25.845 1.00 89.31 80 GLY A C 1
ATOM 603 O O . GLY A 1 80 ? -10.187 12.375 26.278 1.00 89.31 80 GLY A O 1
ATOM 604 N N . ARG A 1 81 ? -11.463 11.028 25.038 1.00 92.38 81 ARG A N 1
ATOM 605 C CA . ARG A 1 81 ? -10.344 10.170 24.621 1.00 92.38 81 ARG A CA 1
ATOM 606 C C . ARG A 1 81 ? -9.477 10.858 23.575 1.00 92.38 81 ARG A C 1
ATOM 608 O O . ARG A 1 81 ? -9.972 11.510 22.654 1.00 92.38 81 ARG A O 1
ATOM 615 N N . SER A 1 82 ? -8.170 10.659 23.697 1.00 94.88 82 SER A N 1
ATOM 616 C CA . SER A 1 82 ? -7.195 11.091 22.696 1.00 94.88 82 SER A CA 1
ATOM 617 C C . SER A 1 82 ? -7.401 10.330 21.379 1.00 94.88 82 SER A C 1
ATOM 619 O O . SER A 1 82 ? -7.766 9.148 21.388 1.00 94.88 82 SER A O 1
ATOM 621 N N . ALA A 1 83 ? -7.176 10.988 20.241 1.00 96.12 83 ALA A N 1
ATOM 622 C CA . ALA A 1 83 ? -7.512 10.415 18.940 1.00 96.12 83 ALA A CA 1
ATOM 623 C C . ALA A 1 83 ? -6.595 10.851 17.795 1.00 96.12 83 ALA A C 1
ATOM 625 O O . ALA A 1 83 ? -6.095 11.974 17.757 1.00 96.12 83 ALA A O 1
ATOM 626 N N . VAL A 1 84 ? -6.425 9.953 16.826 1.00 96.69 84 VAL A N 1
ATOM 627 C CA . VAL A 1 84 ? -5.931 10.275 15.487 1.00 96.69 84 VAL A CA 1
ATOM 628 C C . VAL A 1 84 ? -7.143 10.461 14.578 1.00 96.69 84 VAL A C 1
ATOM 630 O O . VAL A 1 84 ? -7.948 9.543 14.425 1.00 96.69 84 VAL A O 1
ATOM 633 N N . LEU A 1 85 ? -7.280 11.643 13.982 1.00 96.19 85 LEU A N 1
ATOM 634 C CA . LEU A 1 85 ? -8.380 11.976 13.080 1.00 96.19 85 LEU A CA 1
ATOM 635 C C . LEU A 1 85 ? -7.876 11.994 11.643 1.00 96.19 85 LEU A C 1
ATOM 637 O O . LEU A 1 85 ? -6.990 12.777 11.300 1.00 96.19 85 LEU A O 1
ATOM 641 N N . LEU A 1 86 ? -8.445 11.133 10.806 1.00 93.38 86 LEU A N 1
ATOM 642 C CA . LEU 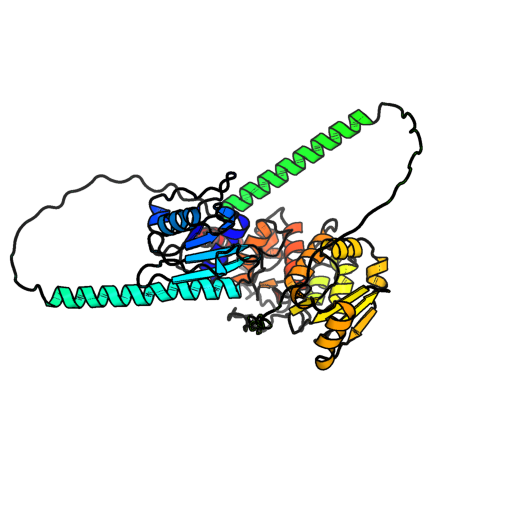A 1 86 ? -8.114 11.063 9.393 1.00 93.38 86 LEU A CA 1
ATOM 643 C C . LEU A 1 86 ? -9.005 12.033 8.617 1.00 93.38 86 LEU A C 1
ATOM 645 O O . LEU A 1 86 ? -10.233 11.992 8.727 1.00 93.38 86 LEU A O 1
ATOM 649 N N . VAL A 1 87 ? -8.378 12.919 7.844 1.00 90.25 87 VAL A N 1
ATOM 650 C CA . VAL A 1 87 ? -9.059 13.988 7.103 1.00 90.25 87 VAL A CA 1
ATOM 651 C C . VAL A 1 87 ? -8.676 13.965 5.633 1.00 90.25 87 VAL A C 1
ATOM 653 O O . VAL A 1 87 ? -7.514 13.803 5.289 1.00 90.25 87 VAL A O 1
ATOM 656 N N . TRP A 1 88 ? -9.638 14.139 4.733 1.00 82.00 88 TRP A N 1
ATOM 657 C CA . TRP A 1 88 ? -9.397 14.003 3.295 1.00 82.00 88 TRP A CA 1
ATOM 658 C C . TRP A 1 88 ? -9.152 15.354 2.618 1.00 82.00 88 TRP A C 1
ATOM 660 O O . TRP A 1 88 ? -9.829 16.345 2.903 1.00 82.00 88 TRP A O 1
ATOM 670 N N . GLY A 1 89 ? -8.227 15.384 1.655 1.00 72.75 89 GLY A N 1
ATOM 671 C CA . GLY A 1 89 ? -7.937 16.579 0.858 1.00 72.75 89 GLY A CA 1
ATOM 672 C C . GLY A 1 89 ? -7.382 17.729 1.704 1.00 72.75 89 GLY A C 1
ATOM 673 O O . GLY A 1 89 ? -6.467 17.535 2.494 1.00 72.75 89 GLY A O 1
ATOM 674 N N . HIS A 1 90 ? -7.942 18.932 1.553 1.00 73.75 90 HIS A N 1
ATOM 675 C CA . HIS A 1 90 ? -7.532 20.124 2.312 1.00 73.75 90 HIS A CA 1
ATOM 676 C C . HIS A 1 90 ? -8.076 20.161 3.754 1.00 73.75 90 HIS A C 1
ATOM 678 O O . HIS A 1 90 ? -8.185 21.230 4.334 1.00 73.75 90 HIS A O 1
ATOM 684 N N . GLY A 1 91 ? -8.512 19.031 4.317 1.00 77.69 91 GLY A N 1
ATOM 685 C CA . GLY A 1 91 ? -9.037 18.968 5.684 1.00 77.69 91 GLY A CA 1
ATOM 686 C C . GLY A 1 91 ? -10.467 19.485 5.859 1.00 77.69 91 GLY A C 1
ATOM 687 O O . GLY A 1 91 ? -11.106 19.154 6.848 1.00 77.69 91 GLY A O 1
ATOM 688 N N . GLY A 1 92 ? -11.009 20.252 4.909 1.00 79.88 92 GLY A N 1
ATOM 689 C CA . GLY A 1 92 ? -12.412 20.679 4.934 1.00 79.88 92 GLY A CA 1
ATOM 690 C C . GLY A 1 92 ? -12.771 21.569 6.130 1.00 79.88 92 GLY A C 1
ATOM 691 O O . GLY A 1 92 ? -13.911 21.502 6.586 1.00 79.88 92 GLY A O 1
ATOM 692 N N . GLY A 1 93 ? -11.813 22.354 6.636 1.00 84.62 93 GLY A N 1
ATOM 693 C CA . GLY A 1 93 ? -11.962 23.217 7.813 1.00 84.62 93 GLY A CA 1
ATOM 694 C C . GLY A 1 93 ? -11.528 22.574 9.135 1.00 84.62 93 GLY A C 1
ATOM 695 O O . GLY A 1 93 ? -11.449 23.267 10.141 1.00 84.62 93 GLY A O 1
ATOM 696 N N . TRP A 1 94 ? -11.248 21.264 9.159 1.00 90.31 94 TRP A N 1
ATOM 697 C CA . TRP A 1 94 ? -10.832 20.563 10.382 1.00 90.31 94 TRP A CA 1
ATOM 698 C C . TRP A 1 94 ? -9.388 20.850 10.798 1.00 90.31 94 TRP A C 1
ATOM 700 O O . TRP A 1 94 ? -9.061 20.768 11.975 1.00 90.31 94 TRP A O 1
ATOM 710 N N . LEU A 1 95 ? -8.504 21.154 9.845 1.00 86.44 95 LEU A N 1
ATOM 711 C CA . LEU A 1 95 ? -7.093 21.423 10.151 1.00 86.44 95 LEU A CA 1
ATOM 712 C C . LEU A 1 95 ? -6.911 22.801 10.794 1.00 86.44 95 LEU A C 1
ATOM 714 O O . LEU A 1 95 ? -5.961 23.015 11.538 1.00 86.44 95 LEU A O 1
ATOM 718 N N . GLU A 1 96 ? -7.824 23.717 10.487 1.00 84.75 96 GLU A N 1
ATOM 719 C CA . GLU A 1 96 ? -7.866 25.084 10.987 1.00 84.75 96 GLU A CA 1
ATOM 720 C C . GLU A 1 96 ? -8.724 25.221 12.253 1.00 84.75 96 GLU A C 1
ATOM 722 O O . GLU A 1 96 ? -8.705 26.275 12.885 1.00 84.75 96 GLU A O 1
ATOM 727 N N . SER A 1 97 ? -9.490 24.186 12.615 1.00 85.31 97 SER A N 1
ATOM 728 C CA . SER A 1 97 ? -10.374 24.220 13.779 1.00 85.31 97 SER A CA 1
ATOM 729 C C . SER A 1 97 ? -9.611 23.998 15.082 1.00 85.31 97 SER A C 1
ATOM 731 O O . SER A 1 97 ? -8.858 23.030 15.215 1.00 85.31 97 SER A O 1
ATOM 733 N N . GLU A 1 98 ? -9.877 24.845 16.071 1.00 86.94 98 GLU A N 1
ATOM 734 C CA . GLU A 1 98 ? -9.442 24.639 17.450 1.00 86.94 98 GLU A CA 1
ATOM 735 C C . GLU A 1 98 ? -10.526 23.867 18.203 1.00 86.94 98 GLU A C 1
ATOM 737 O O . GLU A 1 98 ? -11.563 24.415 18.568 1.00 86.94 98 GLU A O 1
ATOM 742 N N . LEU A 1 99 ? -10.299 22.568 18.407 1.00 89.38 99 LEU A N 1
ATOM 743 C CA . LEU A 1 99 ? -11.243 21.731 19.143 1.00 89.38 99 LEU A CA 1
ATOM 744 C C . LEU A 1 99 ? -11.169 22.046 20.648 1.00 89.38 99 LEU A C 1
ATOM 746 O O . LEU A 1 99 ? -10.064 22.088 21.198 1.00 89.38 99 LEU A O 1
ATOM 750 N N . PRO A 1 100 ? -12.308 22.185 21.350 1.00 90.06 100 PRO A N 1
ATOM 751 C CA . PRO A 1 100 ? -12.331 22.360 22.799 1.00 90.06 100 PRO A CA 1
ATOM 752 C C . PRO A 1 100 ? -12.040 21.022 23.502 1.00 90.06 100 PRO A C 1
ATOM 754 O O . PRO A 1 100 ? -12.940 20.290 23.914 1.00 90.06 100 PRO A O 1
ATOM 757 N N . LEU A 1 101 ? -10.756 20.670 23.591 1.00 90.88 101 LEU A N 1
ATOM 758 C CA . LEU A 1 101 ? -10.285 19.406 24.162 1.00 90.88 101 LEU A CA 1
ATOM 759 C C . LEU A 1 101 ? -10.242 19.441 25.696 1.00 90.88 101 LEU A C 1
ATOM 761 O O . LEU A 1 101 ? -9.966 20.469 26.313 1.00 90.88 101 LEU A O 1
ATOM 765 N N . GLN A 1 102 ? -10.456 18.283 26.322 1.00 88.12 102 GLN A N 1
ATOM 766 C CA . GLN A 1 102 ? -10.312 18.122 27.771 1.00 88.12 102 GLN A CA 1
ATOM 767 C C . GLN A 1 102 ? -8.835 18.171 28.201 1.00 88.12 102 GLN A C 1
ATOM 769 O O . GLN A 1 102 ? -7.926 17.887 27.419 1.00 88.12 102 GLN A O 1
ATOM 774 N N . ALA A 1 103 ? -8.574 18.488 29.472 1.00 82.81 103 ALA A N 1
ATOM 775 C CA . ALA A 1 103 ? -7.212 18.548 30.001 1.00 82.81 103 ALA A CA 1
ATOM 776 C C . ALA A 1 103 ? -6.474 17.204 29.827 1.00 82.81 103 ALA A C 1
ATOM 778 O O . ALA A 1 103 ? -6.916 16.163 30.312 1.00 82.81 103 ALA A O 1
ATOM 779 N N . GLY A 1 104 ? -5.335 17.227 29.128 1.00 83.31 104 GLY A N 1
ATOM 780 C CA . GLY A 1 104 ? -4.539 16.030 28.827 1.00 83.31 104 GLY A CA 1
ATOM 781 C C . GLY A 1 104 ? -5.053 15.184 27.652 1.00 83.31 104 GLY A C 1
ATOM 782 O O . GLY A 1 104 ? -4.414 14.188 27.306 1.00 83.31 104 GLY A O 1
ATOM 783 N N . GLN A 1 105 ? -6.164 15.569 27.015 1.00 91.50 105 GLN A N 1
ATOM 784 C CA . GLN A 1 105 ? -6.619 14.974 25.761 1.00 91.50 105 GLN A CA 1
ATOM 785 C C . GLN A 1 105 ? -5.744 15.474 24.606 1.00 91.50 105 GLN A C 1
ATOM 787 O O . GLN A 1 105 ? -5.503 16.670 24.458 1.00 91.50 105 GLN A O 1
ATOM 792 N N . VAL A 1 106 ? -5.282 14.554 23.758 1.00 93.31 106 VAL A N 1
ATOM 793 C CA . VAL A 1 106 ? -4.479 14.875 22.571 1.00 93.31 106 VAL A CA 1
ATOM 794 C C . VAL A 1 106 ? -5.196 14.395 21.324 1.00 93.31 106 VAL A C 1
ATOM 796 O O . VAL A 1 106 ? -5.490 13.209 21.176 1.00 93.31 106 VAL A O 1
ATOM 799 N N . VAL A 1 107 ? -5.435 15.318 20.400 1.00 94.19 107 VAL A N 1
ATOM 800 C CA . VAL A 1 107 ? -5.962 15.017 19.072 1.00 94.19 107 VAL A CA 1
ATOM 801 C C . VAL A 1 107 ? -4.899 15.345 18.034 1.00 94.19 107 VAL A C 1
ATOM 803 O O . VAL A 1 107 ? -4.278 16.402 18.077 1.00 94.19 107 VAL A O 1
ATOM 806 N N . THR A 1 108 ? -4.643 14.413 17.118 1.00 94.00 108 THR A N 1
ATOM 807 C CA . THR A 1 108 ? -3.718 14.612 15.997 1.00 94.00 108 THR A CA 1
ATOM 808 C C . THR A 1 108 ? -4.455 14.398 14.687 1.00 94.00 108 THR A C 1
ATOM 810 O O . THR A 1 108 ? -5.020 13.329 14.463 1.00 94.00 108 THR A O 1
ATOM 813 N N . PHE A 1 109 ? -4.414 15.392 13.807 1.00 92.12 109 PHE A N 1
ATOM 814 C CA . PHE A 1 109 ? -4.938 15.261 12.454 1.00 92.12 109 PHE A CA 1
ATOM 815 C C . PHE A 1 109 ? -3.911 14.606 11.535 1.00 92.12 109 PHE A C 1
ATOM 817 O O . PHE A 1 109 ? -2.719 14.913 11.589 1.00 92.12 109 PHE A O 1
ATOM 824 N N . LEU A 1 110 ? -4.390 13.715 10.675 1.00 91.25 110 LEU A N 1
ATOM 825 C CA . LEU A 1 110 ? -3.594 13.048 9.661 1.00 91.25 110 LEU A CA 1
ATOM 826 C C . LEU A 1 110 ? -4.339 13.106 8.328 1.00 91.25 110 LEU A C 1
ATOM 828 O O . LEU A 1 110 ? -5.462 12.622 8.201 1.00 91.25 110 LEU A O 1
ATOM 832 N N . THR A 1 111 ? -3.728 13.730 7.327 1.00 85.06 111 THR A N 1
ATOM 833 C CA . THR A 1 111 ? -4.341 13.872 6.008 1.00 85.06 111 THR A CA 1
ATOM 834 C C . THR A 1 111 ? -4.292 12.550 5.247 1.00 85.06 111 THR A C 1
ATOM 836 O O . THR A 1 111 ? -3.246 11.917 5.151 1.00 85.06 111 THR A O 1
ATOM 839 N N . VAL A 1 112 ? -5.427 12.124 4.696 1.00 77.31 112 VAL A N 1
ATOM 840 C CA . VAL A 1 112 ? -5.524 10.986 3.782 1.00 77.31 112 VAL A CA 1
ATOM 841 C C . VAL A 1 112 ? -5.241 11.487 2.362 1.00 77.31 112 VAL A C 1
ATOM 843 O O . VAL A 1 112 ? -5.880 12.451 1.917 1.00 77.31 112 VAL A O 1
ATOM 846 N N . PRO A 1 113 ? -4.320 10.843 1.629 1.00 72.88 113 PRO A N 1
ATOM 847 C CA . PRO A 1 113 ? -3.578 9.640 2.017 1.00 72.88 113 PRO A CA 1
ATOM 848 C C . PRO A 1 113 ? -2.379 9.909 2.942 1.00 72.88 113 PRO A C 1
ATOM 850 O O . PRO A 1 113 ? -1.667 10.895 2.769 1.00 72.88 113 PRO A O 1
ATOM 853 N N . TYR A 1 114 ? -2.112 8.987 3.873 1.00 76.00 114 TYR A N 1
ATOM 854 C CA . TYR A 1 114 ? -1.037 9.108 4.866 1.00 76.00 114 TYR A CA 1
ATOM 855 C C . TYR A 1 114 ? -0.015 7.986 4.760 1.00 76.00 114 TYR A C 1
ATOM 857 O O . TYR A 1 114 ? -0.342 6.892 4.324 1.00 76.00 114 TYR A O 1
ATOM 865 N N . THR A 1 115 ? 1.222 8.219 5.203 1.00 69.88 115 THR A N 1
ATOM 866 C CA . THR A 1 115 ? 2.261 7.177 5.263 1.00 69.88 115 THR A CA 1
ATOM 867 C C . THR A 1 115 ? 2.154 6.346 6.542 1.00 69.88 115 THR A C 1
ATOM 869 O O . THR A 1 115 ? 1.703 6.834 7.580 1.00 69.88 115 THR A O 1
ATOM 872 N N . SER A 1 116 ? 2.644 5.099 6.517 1.00 71.75 116 SER A N 1
ATOM 873 C CA . SER A 1 116 ? 2.717 4.268 7.729 1.00 71.75 116 SER A CA 1
ATOM 874 C C . SER A 1 116 ? 3.568 4.910 8.832 1.00 71.75 116 SER A C 1
ATOM 876 O O . SER A 1 116 ? 3.302 4.701 10.013 1.00 71.75 116 SER A O 1
ATOM 878 N N . ALA A 1 117 ? 4.582 5.703 8.461 1.00 72.62 117 ALA A N 1
ATOM 879 C CA . ALA A 1 117 ? 5.380 6.482 9.405 1.00 72.62 117 ALA A CA 1
ATOM 880 C C . ALA A 1 117 ? 4.555 7.603 10.053 1.00 72.62 117 ALA A C 1
ATOM 882 O O . ALA A 1 117 ? 4.503 7.671 11.278 1.00 72.62 117 ALA A O 1
ATOM 883 N N . GLY A 1 118 ? 3.834 8.396 9.253 1.00 80.56 118 GLY A N 1
ATOM 884 C CA . GLY A 1 118 ? 2.983 9.474 9.761 1.00 80.56 118 GLY A CA 1
ATOM 885 C C . GLY A 1 118 ? 1.875 8.966 10.687 1.00 80.56 118 GLY A C 1
ATOM 886 O O . GLY A 1 118 ? 1.661 9.526 11.761 1.00 80.56 118 GLY A O 1
ATOM 887 N N . LEU A 1 119 ? 1.227 7.848 10.336 1.00 85.94 119 LEU A N 1
ATOM 888 C CA . LEU A 1 119 ? 0.246 7.213 11.219 1.00 85.94 119 LEU A CA 1
ATOM 889 C C . LEU A 1 119 ? 0.888 6.710 12.521 1.00 85.94 119 LEU A C 1
ATOM 891 O O . LEU A 1 119 ? 0.319 6.903 13.593 1.00 85.94 119 LEU A O 1
ATOM 895 N N . ARG A 1 120 ? 2.082 6.108 12.462 1.00 84.19 120 ARG A N 1
ATOM 896 C CA . ARG A 1 120 ? 2.798 5.652 13.664 1.00 84.19 120 ARG A CA 1
ATOM 897 C C . ARG A 1 120 ? 3.144 6.814 14.590 1.00 84.19 120 ARG A C 1
ATOM 899 O O . ARG A 1 120 ? 2.920 6.705 15.789 1.00 84.19 120 ARG A O 1
ATOM 906 N N . GLU A 1 121 ? 3.652 7.916 14.050 1.00 86.56 121 GLU A N 1
ATOM 907 C CA . GLU A 1 121 ? 3.971 9.121 14.822 1.00 86.56 121 GLU A CA 1
ATOM 908 C C . GLU A 1 121 ? 2.723 9.742 15.459 1.00 86.56 121 GLU A C 1
ATOM 910 O O . GLU A 1 121 ? 2.756 10.161 16.618 1.00 86.56 121 GLU A O 1
ATOM 915 N N . ALA A 1 122 ? 1.604 9.781 14.728 1.00 90.44 122 ALA A N 1
ATOM 916 C CA . ALA A 1 122 ? 0.326 10.248 15.258 1.00 90.44 122 ALA A CA 1
ATOM 917 C C . ALA A 1 122 ? -0.175 9.349 16.403 1.00 90.44 122 ALA A C 1
ATOM 919 O O . ALA A 1 122 ? -0.522 9.844 17.477 1.00 90.44 122 ALA A O 1
ATOM 920 N N . LEU A 1 123 ? -0.135 8.026 16.214 1.00 90.56 123 LEU A N 1
ATOM 921 C CA . LEU A 1 123 ? -0.494 7.049 17.245 1.00 90.56 123 LEU A CA 1
ATOM 922 C C . LEU A 1 123 ? 0.421 7.154 18.467 1.00 90.56 123 LEU A C 1
ATOM 924 O O . LEU A 1 123 ? -0.063 7.168 19.596 1.00 90.56 123 LEU A O 1
ATOM 928 N N . GLN A 1 124 ? 1.731 7.295 18.264 1.00 90.44 124 GLN A N 1
ATOM 929 C CA . GLN A 1 124 ? 2.699 7.425 19.348 1.00 90.44 124 GLN A CA 1
ATOM 930 C C . GLN A 1 124 ? 2.433 8.673 20.197 1.00 90.44 124 GLN A C 1
ATOM 932 O O . GLN A 1 124 ? 2.472 8.580 21.425 1.00 90.44 124 GLN A O 1
ATOM 937 N N . ARG A 1 125 ? 2.097 9.814 19.580 1.00 89.50 125 ARG A N 1
ATOM 938 C CA . ARG A 1 125 ? 1.698 11.034 20.306 1.00 89.50 125 ARG A CA 1
ATOM 939 C C . ARG A 1 125 ? 0.461 10.799 21.173 1.00 89.50 125 ARG A C 1
ATOM 941 O O . ARG A 1 125 ? 0.494 11.046 22.378 1.00 89.50 125 ARG A O 1
ATOM 948 N N . VAL A 1 126 ? -0.592 10.243 20.580 1.00 91.25 126 VAL A N 1
ATOM 949 C CA . VAL A 1 126 ? -1.871 9.957 21.249 1.00 91.25 126 VAL A CA 1
ATOM 950 C C . VAL A 1 126 ? -1.713 8.948 22.396 1.00 91.25 126 VAL A C 1
ATOM 952 O O . VAL A 1 126 ? -2.277 9.132 23.474 1.00 91.25 126 VAL A O 1
ATOM 955 N N . MET A 1 127 ? -0.904 7.904 22.207 1.00 86.94 127 MET A N 1
ATOM 956 C CA . MET A 1 127 ? -0.652 6.879 23.225 1.00 86.94 127 MET A CA 1
ATOM 957 C C . MET A 1 127 ? 0.285 7.350 24.343 1.00 86.94 127 MET A C 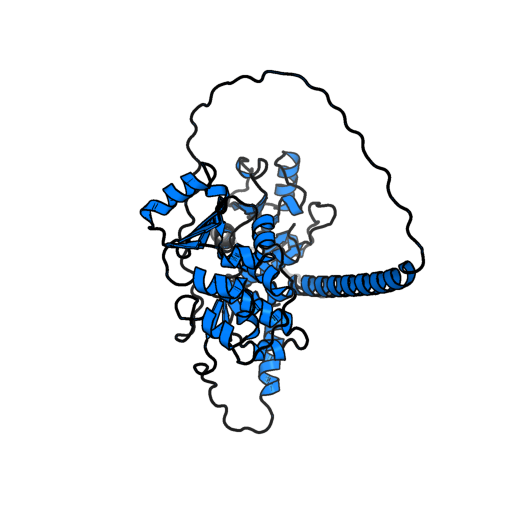1
ATOM 959 O O . MET A 1 127 ? 0.161 6.890 25.478 1.00 86.94 127 MET A O 1
ATOM 963 N N . THR A 1 128 ? 1.216 8.265 24.058 1.00 83.94 128 THR A N 1
ATOM 964 C CA . THR A 1 128 ? 2.135 8.812 25.074 1.00 83.94 128 THR A CA 1
ATOM 965 C C . THR A 1 128 ? 1.427 9.806 25.987 1.00 83.94 128 THR A C 1
ATOM 967 O O . THR A 1 128 ? 1.636 9.761 27.199 1.00 83.94 128 THR A O 1
ATOM 970 N N . ALA A 1 129 ? 0.524 10.627 25.438 1.00 76.75 129 ALA A N 1
ATOM 971 C CA . ALA A 1 129 ? -0.308 11.552 26.210 1.00 76.75 129 ALA A CA 1
ATOM 972 C C . ALA A 1 129 ? -1.040 10.849 27.366 1.00 76.75 129 ALA A C 1
ATOM 974 O O . ALA A 1 129 ? -1.066 11.334 28.493 1.00 76.75 129 ALA A O 1
ATOM 975 N N . ARG A 1 130 ? -1.520 9.625 27.125 1.00 68.38 130 ARG A N 1
ATOM 976 C CA . ARG A 1 130 ? -2.117 8.777 28.160 1.00 68.38 130 ARG A CA 1
ATOM 977 C C . ARG A 1 130 ? -1.165 8.460 29.313 1.00 68.38 130 ARG A C 1
ATOM 979 O O . ARG A 1 130 ? -1.601 8.469 30.460 1.00 68.38 130 ARG A O 1
ATOM 986 N N . ARG A 1 131 ? 0.095 8.101 29.035 1.00 65.62 131 ARG A N 1
ATOM 987 C CA . ARG A 1 131 ? 1.048 7.712 30.093 1.00 65.62 131 ARG A CA 1
ATOM 988 C C . ARG A 1 131 ? 1.301 8.875 31.045 1.00 65.62 131 ARG A C 1
ATOM 990 O O . ARG A 1 131 ? 1.374 8.658 32.250 1.00 65.62 131 ARG A O 1
ATOM 997 N N . ALA A 1 132 ? 1.358 10.091 30.505 1.00 63.97 132 ALA A N 1
ATOM 998 C CA . ALA A 1 132 ? 1.452 11.302 31.305 1.00 63.97 132 ALA A CA 1
ATOM 999 C C . ALA A 1 132 ? 0.190 11.492 32.166 1.00 63.97 132 ALA A C 1
ATOM 1001 O O . ALA A 1 132 ? 0.304 11.546 33.387 1.00 63.97 132 ALA A O 1
ATOM 1002 N N . SER A 1 133 ? -1.008 11.463 31.570 1.00 65.38 133 SER A N 1
ATOM 1003 C CA . SER A 1 133 ? -2.265 11.676 32.309 1.00 65.38 133 SER A CA 1
ATOM 1004 C C . SER A 1 133 ? -2.543 10.608 33.378 1.00 65.38 133 SER A C 1
ATOM 1006 O O . SER A 1 133 ? -3.021 10.934 34.461 1.00 65.38 133 SER A O 1
ATOM 1008 N N . GLN A 1 134 ? -2.202 9.338 33.124 1.00 64.19 134 GLN A N 1
ATOM 1009 C CA . GLN A 1 134 ? -2.347 8.250 34.103 1.00 64.19 134 GLN A CA 1
ATOM 1010 C C . GLN A 1 134 ? -1.334 8.356 35.248 1.00 64.19 134 GLN A C 1
ATOM 1012 O O . GLN A 1 134 ? -1.686 8.092 36.395 1.00 64.19 134 GLN A O 1
ATOM 1017 N N . SER A 1 135 ? -0.099 8.786 34.967 1.00 59.84 135 SER A N 1
ATOM 1018 C CA . SER A 1 135 ? 0.904 9.027 36.009 1.00 59.84 135 SER A CA 1
ATOM 1019 C C . SER A 1 135 ? 0.544 10.221 36.897 1.00 59.84 135 SER A C 1
ATOM 1021 O O . SER A 1 135 ? 0.866 10.205 38.084 1.00 59.84 135 SER A O 1
ATOM 1023 N N . THR A 1 136 ? -0.101 11.253 36.347 1.00 58.94 136 THR A N 1
ATOM 1024 C CA . THR A 1 136 ? -0.554 12.419 37.119 1.00 58.94 136 THR A CA 1
ATOM 1025 C C . THR A 1 136 ? -1.769 12.090 37.984 1.00 58.94 136 THR A C 1
ATOM 1027 O O . THR A 1 136 ? -1.816 12.523 39.132 1.00 58.94 136 THR A O 1
ATOM 1030 N N . ALA A 1 137 ? -2.717 11.295 37.475 1.00 59.00 137 ALA A N 1
ATOM 1031 C CA . ALA A 1 137 ? -3.874 10.837 38.247 1.00 59.00 137 ALA A CA 1
ATOM 1032 C C . ALA A 1 137 ? -3.463 9.910 39.405 1.00 59.00 137 ALA A C 1
ATOM 1034 O O . ALA A 1 137 ? -3.858 10.149 40.539 1.00 59.00 137 ALA A O 1
ATOM 1035 N N . ALA A 1 138 ? -2.579 8.935 39.154 1.00 56.94 138 ALA A N 1
ATOM 1036 C CA . ALA A 1 138 ? -2.080 8.038 40.200 1.00 56.94 138 ALA A CA 1
ATOM 1037 C C . ALA A 1 138 ? -1.303 8.777 41.307 1.00 56.94 138 ALA A C 1
ATOM 1039 O O . ALA A 1 138 ? -1.408 8.417 42.472 1.00 56.94 138 ALA A O 1
ATOM 1040 N N . ARG A 1 139 ? -0.559 9.842 40.964 1.00 53.34 139 ARG A N 1
ATOM 1041 C CA . ARG A 1 139 ? 0.121 10.698 41.954 1.00 53.34 139 ARG A CA 1
ATOM 1042 C C . ARG A 1 139 ? -0.838 11.546 42.791 1.00 53.34 139 ARG A C 1
ATOM 1044 O O . ARG A 1 139 ? -0.493 11.858 43.922 1.00 53.34 139 ARG A O 1
ATOM 1051 N N . ARG A 1 140 ? -1.991 11.947 42.244 1.00 55.38 140 ARG A N 1
ATOM 1052 C CA . ARG A 1 140 ? -3.028 12.670 43.002 1.00 55.38 140 ARG A CA 1
ATOM 1053 C C . ARG A 1 140 ? -3.760 11.739 43.964 1.00 55.38 140 ARG A C 1
ATOM 1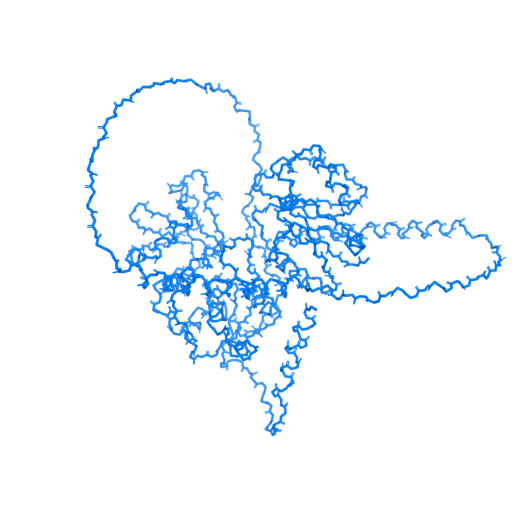055 O O . ARG A 1 140 ? -3.880 12.096 45.125 1.00 55.38 140 ARG A O 1
ATOM 1062 N N . ASP A 1 141 ? -4.105 10.528 43.529 1.00 52.66 141 ASP A N 1
ATOM 1063 C CA . ASP A 1 141 ? -4.712 9.514 44.407 1.00 52.66 141 ASP A CA 1
ATOM 1064 C C . ASP A 1 141 ? -3.788 9.107 45.571 1.00 52.66 141 ASP A C 1
ATOM 1066 O O . ASP A 1 141 ? -4.269 8.848 46.670 1.00 52.66 141 ASP A O 1
ATOM 1070 N N . ASP A 1 142 ? -2.466 9.063 45.364 1.00 51.31 142 ASP A N 1
ATOM 1071 C CA . ASP A 1 142 ? -1.487 8.787 46.435 1.00 51.31 142 ASP A CA 1
ATOM 1072 C C . ASP A 1 142 ? -1.309 9.963 47.415 1.00 51.31 142 ASP A C 1
ATOM 1074 O O . ASP A 1 142 ? -0.923 9.761 48.569 1.00 51.31 142 ASP A O 1
ATOM 1078 N N . LEU A 1 143 ? -1.571 11.194 46.965 1.00 54.88 143 LEU A N 1
ATOM 1079 C CA . LEU A 1 143 ? -1.556 12.390 47.810 1.00 54.88 143 LEU A CA 1
ATOM 1080 C C . LEU A 1 143 ? -2.856 12.515 48.613 1.00 54.88 143 LEU A C 1
ATOM 1082 O O . LEU A 1 143 ? -2.777 12.792 49.805 1.00 54.88 143 LEU A O 1
ATOM 1086 N N . ASP A 1 144 ? -4.009 12.216 48.009 1.00 52.38 144 ASP A N 1
ATOM 1087 C CA . ASP A 1 144 ? -5.307 12.222 48.696 1.00 52.38 144 ASP A CA 1
ATOM 1088 C C . ASP A 1 144 ? -5.433 11.050 49.688 1.00 52.38 144 ASP A C 1
ATOM 1090 O O . ASP A 1 144 ? -5.901 11.236 50.809 1.00 52.38 144 ASP A O 1
ATOM 1094 N N . ARG A 1 145 ? -4.909 9.854 49.368 1.00 50.84 145 ARG A N 1
ATOM 1095 C CA . ARG A 1 145 ? -4.874 8.724 50.323 1.00 50.84 145 ARG A CA 1
ATOM 1096 C C . ARG A 1 145 ? -3.963 8.946 51.526 1.00 50.84 145 ARG A C 1
ATOM 1098 O O . ARG A 1 145 ? -4.143 8.280 52.537 1.00 50.84 145 ARG A O 1
ATOM 1105 N N . ARG A 1 146 ? -2.990 9.857 51.440 1.00 48.56 146 ARG A N 1
ATOM 1106 C CA . ARG A 1 146 ? -2.161 10.250 52.592 1.00 48.56 146 ARG A CA 1
ATOM 1107 C C . ARG A 1 146 ? -2.836 11.278 53.498 1.00 48.56 146 ARG A C 1
ATOM 1109 O O . ARG A 1 146 ? -2.302 11.549 54.571 1.00 48.56 146 ARG A O 1
ATOM 1116 N N . SER A 1 147 ? -3.966 11.847 53.084 1.00 48.12 147 SER A N 1
ATOM 1117 C CA . SER A 1 147 ? -4.705 12.843 53.862 1.00 48.12 147 SER A CA 1
ATOM 1118 C C . SER A 1 147 ? -5.900 12.268 54.628 1.00 48.12 147 SER A C 1
ATOM 1120 O O . SER A 1 147 ? -6.330 12.910 55.580 1.00 48.12 147 SER A O 1
ATOM 1122 N N . ASP A 1 148 ? -6.345 11.047 54.313 1.00 45.50 148 ASP A N 1
ATOM 1123 C CA . ASP A 1 148 ? -7.496 10.392 54.954 1.00 45.50 148 ASP A CA 1
ATOM 1124 C C . ASP A 1 148 ? -7.122 9.062 55.644 1.00 45.50 148 ASP A C 1
ATOM 1126 O O . ASP A 1 148 ? -7.700 8.013 55.366 1.00 45.50 148 ASP A O 1
ATOM 1130 N N . ASP A 1 149 ? -6.163 9.096 56.577 1.00 37.97 149 ASP A N 1
ATOM 1131 C CA . ASP A 1 149 ? -5.944 8.006 57.543 1.00 37.97 149 ASP A CA 1
ATOM 1132 C C . ASP A 1 149 ? -6.496 8.410 58.926 1.00 37.97 149 ASP A C 1
ATOM 1134 O O . ASP A 1 149 ? -5.795 8.941 59.789 1.00 37.97 149 ASP A O 1
ATOM 1138 N N . VAL A 1 150 ? -7.785 8.126 59.144 1.00 37.69 150 VAL A N 1
ATOM 1139 C CA . VAL A 1 150 ? -8.381 7.904 60.474 1.00 37.69 150 VAL A CA 1
ATOM 1140 C C . VAL A 1 150 ? -9.120 6.560 60.421 1.00 37.69 150 VAL A C 1
ATOM 1142 O O . VAL A 1 150 ? -9.937 6.357 59.521 1.00 37.69 150 VAL A O 1
ATOM 1145 N N . PRO A 1 151 ? -8.869 5.616 61.349 1.00 39.19 151 PRO A N 1
ATOM 1146 C CA . PRO A 1 151 ? -9.401 4.268 61.233 1.00 39.19 151 PRO A CA 1
ATOM 1147 C C . PRO A 1 151 ? -10.817 4.180 61.813 1.00 39.19 151 PRO A C 1
ATOM 1149 O O . PRO A 1 151 ? -11.046 4.506 62.976 1.00 39.19 151 PRO A O 1
ATOM 1152 N N . ALA A 1 152 ? -11.755 3.638 61.036 1.00 31.42 152 ALA A N 1
ATOM 1153 C CA . ALA A 1 152 ? -12.999 3.084 61.559 1.00 31.42 152 ALA A CA 1
ATOM 1154 C C . ALA A 1 152 ? -13.257 1.714 60.922 1.00 31.42 152 ALA A C 1
ATOM 1156 O O . ALA A 1 152 ? -13.425 1.572 59.712 1.00 31.42 152 ALA A O 1
ATOM 1157 N N . ALA A 1 153 ? -13.243 0.689 61.769 1.00 33.28 153 ALA A N 1
ATOM 1158 C CA . ALA A 1 153 ? -13.566 -0.684 61.429 1.00 33.28 153 ALA A CA 1
ATOM 1159 C C . ALA A 1 153 ? -15.087 -0.888 61.321 1.00 33.28 153 ALA A C 1
ATOM 1161 O O . ALA A 1 153 ? -15.815 -0.400 62.180 1.00 33.28 153 ALA A O 1
ATOM 1162 N N . ALA A 1 154 ? -15.534 -1.669 60.326 1.00 31.77 154 ALA A N 1
ATOM 1163 C CA . ALA A 1 154 ? -16.451 -2.819 60.457 1.00 31.77 154 ALA A CA 1
ATOM 1164 C C . ALA A 1 154 ? -17.200 -3.142 59.143 1.00 31.77 154 ALA A C 1
ATOM 1166 O O . ALA A 1 154 ? -17.745 -2.261 58.492 1.00 31.77 154 ALA A O 1
ATOM 1167 N N . GLY A 1 155 ? -17.333 -4.444 58.849 1.00 28.62 155 GLY A N 1
ATOM 1168 C CA . GLY A 1 155 ? -18.612 -5.005 58.387 1.00 28.62 155 GLY A CA 1
ATOM 1169 C C . GLY A 1 155 ? -18.823 -5.295 56.894 1.00 28.62 155 GLY A C 1
ATOM 1170 O O . GLY A 1 155 ? -19.374 -4.484 56.172 1.00 28.62 155 GLY A O 1
ATOM 1171 N N . SER A 1 156 ? -18.488 -6.528 56.496 1.00 28.86 156 SER A N 1
ATOM 1172 C CA . SER A 1 156 ? -19.311 -7.481 55.717 1.00 28.86 156 SER A CA 1
ATOM 1173 C C . SER A 1 156 ? -20.237 -6.989 54.581 1.00 28.86 156 SER A C 1
ATOM 1175 O O . SER A 1 156 ? -21.234 -6.328 54.834 1.00 28.86 156 SER A O 1
ATOM 1177 N N . ALA A 1 157 ? -20.021 -7.497 53.359 1.00 28.47 157 ALA A N 1
ATOM 1178 C CA . ALA A 1 157 ? -20.962 -8.403 52.666 1.00 28.47 157 ALA A CA 1
ATOM 1179 C C . ALA A 1 157 ? -20.523 -8.635 51.207 1.00 28.47 157 ALA A C 1
ATOM 1181 O O . ALA A 1 157 ? -20.540 -7.734 50.371 1.00 28.47 157 ALA A O 1
ATOM 1182 N N . ARG A 1 158 ? -20.150 -9.879 50.885 1.00 30.11 158 ARG A N 1
ATOM 1183 C CA . ARG A 1 158 ? -19.982 -10.351 49.504 1.00 30.11 158 ARG A CA 1
ATOM 1184 C C . ARG A 1 158 ? -21.371 -10.555 48.897 1.00 30.11 158 ARG A C 1
ATOM 1186 O O . ARG A 1 158 ? -22.060 -11.493 49.287 1.00 30.11 158 ARG A O 1
ATOM 1193 N N . SER A 1 159 ? -21.765 -9.710 47.946 1.00 29.28 159 SER A N 1
ATOM 1194 C CA . SER A 1 159 ? -22.915 -9.967 47.078 1.00 29.28 159 SER A CA 1
ATOM 1195 C C . SER A 1 159 ? -22.443 -10.582 45.759 1.00 29.28 159 SER A C 1
ATOM 1197 O O . SER A 1 159 ? -21.733 -9.984 44.951 1.00 29.28 159 SER A O 1
ATOM 1199 N N . SER A 1 160 ? -22.820 -11.841 45.572 1.00 32.56 160 SER A N 1
ATOM 1200 C CA . SER A 1 160 ? -22.638 -12.615 44.350 1.00 32.56 160 SER A CA 1
ATOM 1201 C C . SER A 1 160 ? -23.666 -12.146 43.314 1.00 32.56 160 SER A C 1
ATOM 1203 O O . SER A 1 160 ? -24.833 -12.523 43.385 1.00 32.56 160 SER A O 1
ATOM 1205 N N . GLY A 1 161 ? -23.254 -11.299 42.368 1.00 27.50 161 GLY A N 1
ATOM 1206 C CA . GLY A 1 161 ? -24.046 -10.964 41.178 1.00 27.50 161 GLY A CA 1
ATOM 1207 C C . GLY A 1 161 ? -23.906 -12.038 40.085 1.00 27.50 161 GLY A C 1
ATOM 1208 O O . GLY A 1 161 ? -22.847 -12.663 39.991 1.00 27.50 161 GLY A O 1
ATOM 1209 N N . PRO A 1 162 ? -24.951 -12.290 39.275 1.00 30.83 162 PRO A N 1
ATOM 1210 C CA . PRO A 1 162 ? -25.033 -13.463 38.415 1.00 30.83 162 PRO A CA 1
ATOM 1211 C C . PRO A 1 162 ? -24.104 -13.373 37.200 1.00 30.83 162 PRO A C 1
ATOM 1213 O O . PRO A 1 162 ? -23.796 -12.298 36.684 1.00 30.83 162 PRO A O 1
ATOM 1216 N N . ALA A 1 163 ? -23.677 -14.551 36.750 1.00 30.88 163 ALA A N 1
ATOM 1217 C CA . ALA A 1 163 ? -22.784 -14.774 35.626 1.00 30.88 163 ALA A CA 1
ATOM 1218 C C . ALA A 1 163 ? -23.294 -14.108 34.337 1.00 30.88 163 ALA A C 1
ATOM 1220 O O . ALA A 1 163 ? -24.293 -14.526 33.753 1.00 30.88 163 ALA A O 1
ATOM 1221 N N . ILE A 1 164 ? -22.560 -13.095 33.873 1.00 32.59 164 ILE A N 1
ATOM 1222 C CA . ILE A 1 164 ? -22.733 -12.522 32.541 1.00 32.59 164 ILE A CA 1
ATOM 1223 C C . ILE A 1 164 ? -22.201 -13.534 31.522 1.00 32.59 164 ILE A C 1
ATOM 1225 O O . ILE A 1 164 ? -21.065 -14.006 31.597 1.00 32.59 164 ILE A O 1
ATOM 1229 N N . THR A 1 165 ? -23.079 -13.881 30.589 1.00 28.84 165 THR A N 1
ATOM 1230 C CA . THR A 1 165 ? -22.870 -14.758 29.438 1.00 28.84 165 THR A CA 1
ATOM 1231 C C . THR A 1 165 ? -21.604 -14.401 28.661 1.00 28.84 165 THR A C 1
ATOM 1233 O O . THR A 1 165 ? -21.404 -13.254 28.263 1.00 28.84 165 THR A O 1
ATOM 1236 N N . ARG A 1 166 ? -20.767 -15.419 28.441 1.00 30.16 166 ARG A N 1
ATOM 1237 C CA . ARG A 1 166 ? -19.504 -15.362 27.701 1.00 30.16 166 ARG A CA 1
ATOM 1238 C C . ARG A 1 166 ? -19.702 -14.921 26.249 1.00 30.16 166 ARG A C 1
ATOM 1240 O O . ARG A 1 166 ? -20.474 -15.528 25.514 1.00 30.16 166 ARG A O 1
ATOM 1247 N N . ASP A 1 167 ? -18.935 -13.894 25.896 1.00 31.58 167 ASP A N 1
ATOM 1248 C CA . ASP A 1 167 ? -18.263 -13.624 24.623 1.00 31.58 167 ASP A CA 1
ATOM 1249 C C . ASP A 1 167 ? -18.709 -14.436 23.395 1.00 31.58 167 ASP A C 1
ATOM 1251 O O . ASP A 1 167 ? -18.263 -15.560 23.161 1.00 31.58 167 ASP A O 1
ATOM 1255 N N . THR A 1 168 ? -19.457 -13.792 22.499 1.00 29.11 168 THR A N 1
ATOM 1256 C CA . THR A 1 168 ? -19.288 -14.041 21.061 1.00 29.11 168 THR A CA 1
ATOM 1257 C C . THR A 1 168 ? -17.956 -13.426 20.616 1.00 29.11 168 THR A C 1
ATOM 1259 O O . THR A 1 168 ? -17.802 -12.207 20.731 1.00 29.11 168 THR A O 1
ATOM 1262 N N . PRO A 1 169 ? -16.992 -14.207 20.096 1.00 37.25 169 PRO A N 1
ATOM 1263 C CA . PRO A 1 169 ? -15.719 -13.663 19.644 1.00 37.25 169 PRO A CA 1
ATOM 1264 C C . PRO A 1 169 ? -15.939 -12.740 18.439 1.00 37.25 169 PRO A C 1
ATOM 1266 O O . PRO A 1 169 ? -16.459 -13.150 17.397 1.00 37.25 169 PRO A O 1
ATOM 1269 N N . VAL A 1 170 ? -15.542 -11.474 18.591 1.00 55.91 170 VAL A N 1
ATOM 1270 C CA . VAL A 1 170 ? -15.548 -10.472 17.521 1.00 55.91 170 VAL A CA 1
ATOM 1271 C C . VAL A 1 170 ? -14.589 -10.948 16.432 1.00 55.91 170 VAL A C 1
ATOM 1273 O O . VAL A 1 170 ? -13.381 -11.001 16.637 1.00 55.91 170 VAL A O 1
ATOM 1276 N N . VAL A 1 171 ? -15.126 -11.324 15.268 1.00 50.84 171 VAL A N 1
ATOM 1277 C CA . VAL A 1 171 ? -14.318 -11.773 14.125 1.00 50.84 171 VAL A CA 1
ATOM 1278 C C . VAL A 1 171 ? -13.355 -10.645 13.721 1.00 50.84 171 VAL A C 1
ATOM 1280 O O . VAL A 1 171 ? -13.851 -9.567 13.405 1.00 50.84 171 VAL A O 1
ATOM 1283 N N . PRO A 1 172 ? -12.030 -10.861 13.671 1.00 54.84 172 PRO A N 1
ATOM 1284 C CA . PRO A 1 172 ? -11.031 -9.851 13.291 1.00 54.84 172 PRO A CA 1
ATOM 1285 C C . PRO A 1 172 ? -11.281 -9.203 11.915 1.00 54.84 172 PRO A C 1
ATOM 1287 O O . PRO A 1 172 ? -11.836 -9.847 11.016 1.00 54.84 172 PRO A O 1
ATOM 1290 N N . ALA A 1 173 ? -10.841 -7.954 11.708 1.00 50.62 173 ALA A N 1
ATOM 1291 C CA . ALA A 1 173 ? -11.158 -7.176 10.499 1.00 50.62 173 ALA A CA 1
ATOM 1292 C C . ALA A 1 173 ? -10.669 -7.833 9.198 1.00 50.62 173 ALA A C 1
ATOM 1294 O O . ALA A 1 173 ? -11.409 -7.903 8.218 1.00 50.62 173 ALA A O 1
ATOM 1295 N N . TRP A 1 174 ? -9.473 -8.418 9.198 1.00 48.28 174 TRP A N 1
ATOM 1296 C CA . TRP A 1 174 ? -8.940 -9.129 8.031 1.00 48.28 174 TRP A CA 1
ATOM 1297 C C . TRP A 1 174 ? -9.728 -10.409 7.684 1.00 48.28 174 TRP A C 1
ATOM 1299 O O . TRP A 1 174 ? -9.881 -10.718 6.504 1.00 48.28 174 TRP A O 1
ATOM 1309 N N . ARG A 1 175 ? -10.275 -11.147 8.674 1.00 53.41 175 ARG A N 1
ATOM 1310 C CA . ARG A 1 175 ? -11.133 -12.325 8.410 1.00 53.41 175 ARG A CA 1
ATOM 1311 C C . ARG A 1 175 ? -12.437 -11.892 7.743 1.00 53.41 175 ARG A C 1
ATOM 1313 O O . ARG A 1 175 ? -12.958 -12.616 6.896 1.00 53.41 175 ARG A O 1
ATOM 1320 N N . ARG A 1 176 ? -12.962 -10.713 8.099 1.00 59.25 176 ARG A N 1
ATOM 1321 C CA . ARG A 1 176 ? -14.112 -10.104 7.411 1.00 59.25 176 ARG A CA 1
ATOM 1322 C C . ARG A 1 176 ? -13.740 -9.669 5.994 1.00 59.25 176 ARG A C 1
ATOM 1324 O O . ARG A 1 176 ? -14.470 -10.007 5.067 1.00 59.25 176 ARG A O 1
ATOM 1331 N N . ALA A 1 177 ? -12.576 -9.041 5.819 1.00 49.16 177 ALA A N 1
ATOM 1332 C CA . ALA A 1 177 ? -12.066 -8.636 4.512 1.00 49.16 177 ALA A CA 1
ATOM 1333 C C . ALA A 1 177 ? -11.874 -9.837 3.565 1.00 49.16 177 ALA A C 1
ATOM 1335 O O . ALA A 1 177 ? -12.300 -9.770 2.417 1.00 49.16 177 ALA A O 1
ATOM 1336 N N . LEU A 1 178 ? -11.325 -10.965 4.039 1.00 55.47 178 LEU A N 1
ATOM 1337 C CA . LEU A 1 178 ? -11.246 -12.212 3.260 1.00 55.47 178 LEU A CA 1
ATOM 1338 C C . LEU A 1 178 ? -12.610 -12.714 2.822 1.00 55.47 178 LEU A C 1
ATOM 1340 O O . LEU A 1 178 ? -12.817 -12.936 1.637 1.00 55.47 178 LEU A O 1
ATOM 1344 N N . LYS A 1 179 ? -13.547 -12.863 3.767 1.00 64.19 179 LYS A N 1
ATOM 1345 C CA . LYS A 1 179 ? -14.900 -13.333 3.452 1.00 64.19 179 LYS A CA 1
ATOM 1346 C C . LYS A 1 179 ? -15.589 -12.413 2.446 1.00 64.19 179 LYS A C 1
ATOM 1348 O O . LYS A 1 179 ? -16.326 -12.897 1.595 1.00 64.19 179 LYS A O 1
ATOM 1353 N N . LEU A 1 180 ? -15.357 -11.103 2.534 1.00 52.66 180 LEU A N 1
ATOM 1354 C CA . LEU A 1 180 ? -15.865 -10.135 1.568 1.00 52.66 180 LEU A CA 1
ATOM 1355 C C . LEU A 1 180 ? -15.196 -10.301 0.197 1.00 52.66 180 LEU A C 1
ATOM 1357 O O . LEU A 1 180 ? -15.901 -10.307 -0.804 1.00 52.66 180 LEU A O 1
ATOM 1361 N N . ALA A 1 181 ? -13.875 -10.484 0.127 1.00 49.41 181 ALA A N 1
ATOM 1362 C CA . ALA A 1 181 ? -13.189 -10.739 -1.141 1.00 49.41 181 ALA A CA 1
ATOM 1363 C C . ALA A 1 181 ? -13.589 -12.066 -1.782 1.00 49.41 181 ALA A C 1
ATOM 1365 O O . ALA A 1 181 ? -13.792 -12.093 -2.991 1.00 49.41 181 ALA A O 1
ATOM 1366 N N . ASP A 1 182 ? -13.753 -13.132 -1.000 1.00 57.38 182 ASP A N 1
ATOM 1367 C CA . ASP A 1 182 ? -14.241 -14.418 -1.498 1.00 57.38 182 ASP A CA 1
ATOM 1368 C C . ASP A 1 182 ? -15.658 -14.268 -2.073 1.00 57.38 182 ASP A C 1
ATOM 1370 O O . ASP A 1 182 ? -15.934 -14.769 -3.161 1.00 57.38 182 ASP A O 1
ATOM 1374 N N . ARG A 1 183 ? -16.535 -13.502 -1.403 1.00 61.66 183 ARG A N 1
ATOM 1375 C CA . ARG A 1 183 ? -17.873 -13.159 -1.920 1.00 61.66 183 ARG A CA 1
ATOM 1376 C C . ARG A 1 183 ? -17.803 -12.331 -3.202 1.00 61.66 183 ARG A C 1
ATOM 1378 O O . ARG A 1 183 ? -18.435 -12.695 -4.179 1.00 61.66 183 ARG A O 1
ATOM 1385 N N . LEU A 1 184 ? -16.991 -11.274 -3.242 1.00 48.66 184 LEU A N 1
ATOM 1386 C CA . LEU A 1 184 ? -16.841 -10.423 -4.430 1.00 48.66 184 LEU A CA 1
ATOM 1387 C C . LEU A 1 184 ? -16.207 -11.168 -5.618 1.00 48.66 184 LEU A C 1
ATOM 1389 O O . LEU A 1 184 ? -16.538 -10.877 -6.768 1.00 48.66 184 LEU A O 1
ATOM 1393 N N . GLN A 1 185 ? -15.299 -12.119 -5.369 1.00 53.59 185 GLN A N 1
ATOM 1394 C CA . GLN A 1 185 ? -14.754 -13.008 -6.401 1.00 53.59 185 GLN A CA 1
ATOM 1395 C C . GLN A 1 185 ? -15.816 -13.991 -6.905 1.00 53.59 185 GLN A C 1
ATOM 1397 O O . GLN A 1 185 ? -15.935 -14.165 -8.117 1.00 53.59 185 GLN A O 1
ATOM 1402 N N . ALA A 1 186 ? -16.611 -14.584 -6.007 1.00 55.12 186 ALA A N 1
ATOM 1403 C CA . ALA A 1 186 ? -17.722 -15.460 -6.375 1.00 55.12 186 ALA A CA 1
ATOM 1404 C C . ALA A 1 186 ? -18.795 -14.712 -7.187 1.00 55.12 186 ALA A C 1
ATOM 1406 O O . ALA A 1 186 ? -19.212 -15.194 -8.238 1.00 55.12 186 ALA A O 1
ATOM 1407 N N . ASP A 1 187 ? -19.158 -13.498 -6.769 1.00 52.94 187 ASP A N 1
ATOM 1408 C CA . ASP A 1 187 ? -20.127 -12.646 -7.462 1.00 52.94 187 ASP A CA 1
ATOM 1409 C C . ASP A 1 187 ? -19.617 -12.225 -8.847 1.00 52.94 187 ASP A C 1
ATOM 1411 O O . ASP A 1 187 ? -20.372 -12.240 -9.819 1.00 52.94 187 ASP A O 1
ATOM 1415 N N . ARG A 1 188 ? -18.319 -11.906 -8.979 1.00 44.69 188 ARG A N 1
ATOM 1416 C CA . ARG A 1 188 ? -17.687 -11.648 -10.286 1.00 44.69 188 ARG A CA 1
ATOM 1417 C C . ARG A 1 188 ? -17.699 -12.880 -11.188 1.00 44.69 188 ARG A C 1
ATOM 1419 O O . ARG A 1 188 ? -17.994 -12.734 -12.371 1.00 44.69 188 ARG A O 1
ATOM 1426 N N . GLY A 1 189 ? -17.407 -14.065 -10.651 1.00 36.88 189 GLY A N 1
ATOM 1427 C CA . GLY A 1 189 ? -17.487 -15.327 -11.391 1.00 36.88 189 GLY A CA 1
ATOM 1428 C C . GLY A 1 189 ? -18.899 -15.592 -11.916 1.00 36.88 189 GLY A C 1
ATOM 1429 O O . GLY A 1 189 ? -19.076 -15.814 -13.112 1.00 36.88 189 GLY A O 1
ATOM 1430 N N . ALA A 1 190 ? -19.908 -15.436 -11.056 1.00 46.69 190 ALA A N 1
ATOM 1431 C CA . ALA A 1 190 ? -21.315 -15.599 -11.417 1.00 46.69 190 ALA A CA 1
ATOM 1432 C C . ALA A 1 190 ? -21.783 -14.576 -12.470 1.00 46.69 190 ALA A C 1
ATOM 1434 O O . ALA A 1 190 ? -22.578 -14.903 -13.353 1.00 46.69 190 ALA A O 1
ATOM 1435 N N . PHE A 1 191 ? -21.280 -13.337 -12.420 1.00 41.34 191 PHE A N 1
ATOM 1436 C CA . PHE A 1 191 ? -21.613 -12.308 -13.410 1.00 41.34 191 PHE A CA 1
ATOM 1437 C C . PHE A 1 191 ? -20.994 -12.593 -14.784 1.00 41.34 191 PHE A C 1
ATOM 1439 O O . PHE A 1 191 ? -21.649 -12.375 -15.802 1.00 41.34 191 PHE A O 1
ATOM 1446 N N . VAL A 1 192 ? -19.757 -13.106 -14.827 1.00 47.56 192 VAL A N 1
ATOM 1447 C CA . VAL A 1 192 ? -19.082 -13.505 -16.075 1.00 47.56 192 VAL A CA 1
ATOM 1448 C C . VAL A 1 192 ? -19.773 -14.715 -16.706 1.00 47.56 192 VAL A C 1
ATOM 1450 O O . VAL A 1 192 ? -19.986 -14.731 -17.915 1.00 47.56 192 VAL A O 1
ATOM 1453 N N . GLU A 1 193 ? -20.204 -15.684 -15.901 1.00 44.34 193 GLU A N 1
ATOM 1454 C CA . GLU A 1 193 ? -20.924 -16.874 -16.368 1.00 44.34 193 GLU A CA 1
ATOM 1455 C C . GLU A 1 193 ? -22.319 -16.519 -16.917 1.00 44.34 193 GLU A C 1
ATOM 1457 O O . GLU A 1 193 ? -22.728 -16.984 -17.984 1.00 44.34 193 GLU A O 1
ATOM 1462 N N . LYS A 1 194 ? -23.015 -15.580 -16.261 1.00 46.66 194 LYS A N 1
ATOM 1463 C CA . LYS A 1 194 ? -24.305 -15.048 -16.727 1.00 46.66 194 LYS A CA 1
ATOM 1464 C C . LYS A 1 194 ? -24.156 -14.182 -17.984 1.00 46.66 194 LYS A C 1
ATOM 1466 O O . LYS A 1 194 ? -24.981 -14.271 -18.891 1.00 46.66 194 LYS A O 1
ATOM 1471 N N . ALA A 1 195 ? -23.094 -13.382 -18.087 1.00 43.50 195 ALA A N 1
ATOM 1472 C CA . ALA A 1 195 ? -22.782 -12.608 -19.289 1.00 43.50 195 ALA A CA 1
ATOM 1473 C C . ALA A 1 195 ? -22.398 -13.506 -20.479 1.00 43.50 195 ALA A C 1
ATOM 1475 O O . ALA A 1 195 ? -22.845 -13.248 -21.596 1.00 43.50 195 ALA A O 1
ATOM 1476 N N . ALA A 1 196 ? -21.657 -14.595 -20.244 1.00 41.47 196 ALA A N 1
ATOM 1477 C CA . ALA A 1 196 ? -21.348 -15.599 -21.262 1.00 41.47 196 ALA A CA 1
ATOM 1478 C C . ALA A 1 196 ? -22.620 -16.301 -21.770 1.00 41.47 196 ALA A C 1
ATOM 1480 O O . ALA A 1 196 ? -22.814 -16.414 -22.980 1.00 41.47 196 ALA A O 1
ATOM 1481 N N . ALA A 1 197 ? -23.545 -16.660 -20.872 1.00 46.41 197 ALA A N 1
ATOM 1482 C CA . ALA A 1 197 ? -24.849 -17.212 -21.251 1.00 46.41 197 ALA A CA 1
ATOM 1483 C C . ALA A 1 197 ? -25.711 -16.220 -22.061 1.00 46.41 197 ALA A C 1
ATOM 1485 O O . ALA A 1 197 ? -26.462 -16.618 -22.951 1.00 46.41 197 ALA A O 1
ATOM 1486 N N . THR A 1 198 ? -25.567 -14.917 -21.802 1.00 48.50 198 THR A N 1
ATOM 1487 C CA . THR A 1 198 ? -26.321 -13.864 -22.504 1.00 48.50 198 THR A CA 1
ATOM 1488 C C . THR A 1 198 ? -25.716 -13.555 -23.885 1.00 48.50 198 THR A C 1
ATOM 1490 O O . THR A 1 198 ? -26.448 -13.272 -24.831 1.00 48.50 198 THR A O 1
ATOM 1493 N N . HIS A 1 199 ? -24.393 -13.685 -24.047 1.00 43.41 199 HIS A N 1
ATOM 1494 C CA . HIS A 1 199 ? -23.706 -13.521 -25.336 1.00 43.41 199 HIS A CA 1
ATOM 1495 C C . HIS A 1 199 ? -23.971 -14.663 -26.330 1.00 43.41 199 HIS A C 1
ATOM 1497 O O . HIS A 1 199 ? -24.009 -14.415 -27.537 1.00 43.41 199 HIS A O 1
ATOM 1503 N N . VAL A 1 200 ? -24.222 -15.888 -25.850 1.00 47.59 200 VAL A N 1
ATOM 1504 C CA . VAL A 1 200 ? -24.651 -17.008 -26.710 1.00 47.59 200 VAL A CA 1
ATOM 1505 C C . VAL A 1 200 ? -26.083 -16.794 -27.225 1.00 47.59 200 VAL A C 1
ATOM 1507 O O . VAL A 1 200 ? -26.374 -17.119 -28.372 1.00 47.59 200 VAL A O 1
ATOM 1510 N N . ALA A 1 201 ? -26.958 -16.158 -26.438 1.00 41.69 201 ALA A N 1
ATOM 1511 C CA . ALA A 1 201 ? -28.329 -15.843 -26.852 1.00 41.69 201 ALA A CA 1
ATOM 1512 C C . ALA A 1 201 ? -28.434 -14.631 -27.806 1.00 41.69 201 ALA A C 1
ATOM 1514 O O . ALA A 1 201 ? -29.397 -14.526 -28.565 1.00 41.69 201 ALA A O 1
ATOM 1515 N N . ALA A 1 202 ? -27.451 -13.722 -27.804 1.00 39.38 202 ALA A N 1
ATOM 1516 C CA . ALA A 1 202 ? -27.478 -12.485 -28.595 1.00 39.38 202 ALA A CA 1
ATOM 1517 C C . ALA A 1 202 ? -26.867 -12.599 -30.010 1.00 39.38 202 ALA A C 1
ATOM 1519 O O . ALA A 1 202 ? -26.977 -11.655 -30.789 1.00 39.38 202 ALA A O 1
ATOM 1520 N N . SER A 1 203 ? -26.270 -13.742 -30.383 1.00 37.72 203 SER A N 1
ATOM 1521 C CA . SER A 1 203 ? -25.723 -13.972 -31.741 1.00 37.72 203 SER A CA 1
ATOM 1522 C C . SER A 1 203 ? -26.777 -14.300 -32.812 1.00 37.72 203 SER A C 1
ATOM 1524 O O . SER A 1 203 ? -26.425 -14.563 -33.959 1.00 37.72 203 SER A O 1
ATOM 1526 N N . ALA A 1 204 ? -28.070 -14.258 -32.481 1.00 34.84 204 ALA A N 1
ATOM 1527 C CA . ALA A 1 204 ? -29.156 -14.512 -33.423 1.00 34.84 204 ALA A CA 1
ATOM 1528 C C . ALA A 1 204 ? -30.049 -13.275 -33.614 1.00 34.84 204 ALA A C 1
ATOM 1530 O O . ALA A 1 204 ? -31.219 -13.295 -33.241 1.00 34.84 204 ALA A O 1
ATOM 1531 N N . ARG A 1 205 ? -29.522 -12.185 -34.195 1.00 34.22 205 ARG A N 1
ATOM 1532 C CA . ARG A 1 205 ? -30.348 -11.189 -34.912 1.00 34.22 205 ARG A CA 1
ATOM 1533 C C . ARG A 1 205 ? -29.515 -10.294 -35.848 1.00 34.22 205 ARG A C 1
ATOM 1535 O O . ARG A 1 205 ? -28.433 -9.876 -35.444 1.00 34.22 205 ARG A O 1
ATOM 1542 N N . PRO A 1 206 ? -29.989 -9.986 -37.074 1.00 33.19 206 PRO A N 1
ATOM 1543 C CA . PRO A 1 206 ? -29.225 -9.221 -38.056 1.00 33.19 206 PRO A CA 1
ATOM 1544 C C . PRO A 1 206 ? -29.295 -7.707 -37.821 1.00 33.19 206 PRO A C 1
ATOM 1546 O O . PRO A 1 206 ? -30.252 -7.175 -37.261 1.00 33.19 206 PRO A O 1
ATOM 1549 N N . THR A 1 207 ? -28.244 -7.046 -38.290 1.00 32.34 207 THR A N 1
ATOM 1550 C CA . THR A 1 207 ? -27.883 -5.630 -38.189 1.00 32.34 207 THR A CA 1
ATOM 1551 C C . THR A 1 207 ? -28.715 -4.699 -39.084 1.00 32.34 207 THR A C 1
ATOM 1553 O O . THR A 1 207 ? -29.055 -5.046 -40.212 1.00 32.34 207 THR A O 1
ATOM 1556 N N . ALA A 1 208 ? -28.955 -3.469 -38.611 1.00 30.78 208 ALA A N 1
ATOM 1557 C CA . ALA A 1 208 ? -29.410 -2.328 -39.416 1.00 30.78 208 ALA A CA 1
ATOM 1558 C C . ALA A 1 208 ? -28.445 -1.125 -39.237 1.00 30.78 208 ALA A C 1
ATOM 1560 O O . ALA A 1 208 ? -27.836 -1.014 -38.169 1.00 30.78 208 ALA A O 1
ATOM 1561 N N . PRO A 1 209 ? -28.258 -0.257 -40.257 1.00 37.97 209 PRO A N 1
ATOM 1562 C CA . PRO A 1 209 ? -27.168 0.729 -40.322 1.00 37.97 209 PRO A CA 1
ATOM 1563 C C . PRO A 1 209 ? -27.535 2.121 -39.747 1.00 37.97 209 PRO A C 1
ATOM 1565 O O . PRO A 1 209 ? -28.711 2.381 -39.490 1.00 37.97 209 PRO A O 1
ATOM 1568 N N . PRO A 1 210 ? -26.550 3.031 -39.543 1.00 37.34 210 PRO A N 1
ATOM 1569 C CA . PRO A 1 210 ? -26.746 4.299 -38.833 1.00 37.34 210 PRO A CA 1
ATOM 1570 C C . PRO A 1 210 ? -27.055 5.482 -39.775 1.00 37.34 210 PRO A C 1
ATOM 1572 O O . PRO A 1 210 ? -26.630 5.460 -40.932 1.00 37.34 210 PRO A O 1
ATOM 1575 N N . PRO A 1 211 ? -27.697 6.565 -39.292 1.00 34.44 211 PRO A N 1
ATOM 1576 C CA . PRO A 1 211 ? -27.720 7.841 -39.997 1.00 34.44 211 PRO A CA 1
ATOM 1577 C C . PRO A 1 211 ? -26.626 8.806 -39.509 1.00 34.44 211 PRO A C 1
ATOM 1579 O O . PRO A 1 211 ? -26.152 8.752 -38.373 1.00 34.44 211 PRO A O 1
ATOM 1582 N N . ALA A 1 212 ? -26.242 9.691 -40.426 1.00 28.77 212 ALA A N 1
ATOM 1583 C CA . ALA A 1 212 ? -25.145 10.642 -40.350 1.00 28.77 212 ALA A CA 1
ATOM 1584 C C . ALA A 1 212 ? -25.580 12.066 -39.943 1.00 28.77 212 ALA A C 1
ATOM 1586 O O . ALA A 1 212 ? -26.714 12.462 -40.180 1.00 28.77 212 ALA A O 1
ATOM 1587 N N . ASN A 1 213 ? -24.582 12.818 -39.456 1.00 30.33 213 ASN A N 1
ATOM 1588 C CA . ASN A 1 213 ? -24.336 14.267 -39.566 1.00 30.33 213 ASN A CA 1
ATOM 1589 C C . ASN A 1 213 ? -25.359 15.312 -39.079 1.00 30.33 213 ASN A C 1
ATOM 1591 O O . ASN A 1 213 ? -26.501 15.364 -39.517 1.00 30.33 213 ASN A O 1
ATOM 1595 N N . GLY A 1 214 ? -24.828 16.301 -38.343 1.00 27.25 214 GLY A N 1
ATOM 1596 C CA . GLY A 1 214 ? -25.363 17.667 -38.325 1.00 27.25 214 GLY A CA 1
ATOM 1597 C C . GLY A 1 214 ? -24.947 18.512 -37.115 1.00 27.25 214 GLY A C 1
ATOM 1598 O O . GLY A 1 214 ? -25.655 18.525 -36.117 1.00 27.25 214 GLY A O 1
ATOM 1599 N N . SER A 1 215 ? -23.846 19.264 -37.229 1.00 30.44 215 SER A N 1
ATOM 1600 C CA . SER A 1 215 ? -23.588 20.483 -36.430 1.00 30.44 215 SER A CA 1
ATOM 1601 C C . SER A 1 215 ? -24.026 21.716 -37.234 1.00 30.44 215 SER A C 1
ATOM 1603 O O . SER A 1 215 ? -23.911 21.693 -38.461 1.00 30.44 215 SER A O 1
ATOM 1605 N N . PRO A 1 216 ? -24.523 22.784 -36.584 1.00 34.12 216 PRO A N 1
ATOM 1606 C CA . PRO A 1 216 ? -23.748 24.037 -36.404 1.00 34.12 216 PRO A CA 1
ATOM 1607 C C . PRO A 1 216 ? -24.011 24.656 -34.997 1.00 34.12 216 PRO A C 1
ATOM 1609 O O . PRO A 1 216 ? -24.979 24.288 -34.350 1.00 34.12 216 PRO A O 1
ATOM 1612 N N . GLY A 1 217 ? -23.232 25.529 -34.342 1.00 26.20 217 GLY A N 1
ATOM 1613 C CA . GLY A 1 217 ? -22.349 26.629 -34.743 1.00 26.20 217 GLY A CA 1
ATOM 1614 C C . GLY A 1 217 ? -22.936 27.980 -34.261 1.00 26.20 217 GLY A C 1
ATOM 1615 O O . GLY A 1 217 ? -23.862 28.444 -34.908 1.00 26.20 217 GLY A O 1
ATOM 1616 N N . ALA A 1 218 ? -22.432 28.580 -33.157 1.00 27.03 218 ALA A N 1
ATOM 1617 C CA . ALA A 1 218 ? -22.491 30.021 -32.747 1.00 27.03 218 ALA A CA 1
ATOM 1618 C C . ALA A 1 218 ? -22.049 30.161 -31.256 1.00 27.03 218 ALA A C 1
ATOM 1620 O O . ALA A 1 218 ? -22.607 29.474 -30.411 1.00 27.03 218 ALA A O 1
ATOM 1621 N N . GLN A 1 219 ? -20.919 30.774 -30.862 1.00 26.80 219 GLN A N 1
ATOM 1622 C CA . GLN A 1 219 ? -20.487 32.193 -30.768 1.00 26.80 219 GLN A CA 1
ATOM 1623 C C . GLN A 1 219 ? -21.044 33.054 -29.600 1.00 26.80 219 GLN A C 1
ATOM 1625 O O . GLN A 1 219 ? -22.250 33.234 -29.493 1.00 26.80 219 GLN A O 1
ATOM 1630 N N . ARG A 1 220 ? -20.084 33.710 -28.895 1.00 27.00 220 ARG A N 1
ATOM 1631 C CA . ARG A 1 220 ? -20.135 34.913 -28.005 1.00 27.00 220 ARG A CA 1
ATOM 1632 C C . ARG A 1 220 ? -20.775 34.739 -26.609 1.00 27.00 220 ARG A C 1
ATOM 1634 O O . ARG A 1 220 ? -21.696 33.957 -26.469 1.00 27.00 220 ARG A O 1
ATOM 1641 N N . SER A 1 221 ? -20.344 35.389 -25.518 1.00 26.61 221 SER A N 1
ATOM 1642 C CA . SER A 1 221 ? -19.448 36.544 -25.263 1.00 26.61 221 SER A CA 1
ATOM 1643 C C . SER A 1 221 ? -19.048 36.626 -23.768 1.00 26.61 221 SER A C 1
ATOM 1645 O O . SER A 1 221 ? -19.830 36.217 -22.916 1.00 26.61 221 SER A O 1
ATOM 1647 N N . ASP A 1 222 ? -17.853 37.173 -23.508 1.00 26.28 222 ASP A N 1
ATOM 1648 C CA . ASP A 1 222 ? -17.409 38.136 -22.470 1.00 26.28 222 ASP A CA 1
ATOM 1649 C C . ASP A 1 222 ? -18.069 38.206 -21.067 1.00 26.28 222 ASP A C 1
ATOM 1651 O O . ASP A 1 222 ? -19.264 38.438 -20.921 1.00 26.28 222 ASP A O 1
ATOM 1655 N N . ASP A 1 223 ? -17.234 38.150 -20.017 1.00 25.59 223 ASP A N 1
ATOM 1656 C CA . ASP A 1 223 ? -16.682 39.331 -19.302 1.00 25.59 223 ASP A CA 1
ATOM 1657 C C . ASP A 1 223 ? -16.608 39.215 -17.754 1.00 25.59 223 ASP A C 1
ATOM 1659 O O . ASP A 1 223 ? -17.479 38.663 -17.087 1.00 25.59 223 ASP A O 1
ATOM 1663 N N . MET A 1 224 ? -15.575 39.876 -17.214 1.00 25.58 224 MET A N 1
ATOM 1664 C CA . MET A 1 224 ? -15.388 40.440 -15.865 1.00 25.58 224 MET A CA 1
ATOM 1665 C C . MET A 1 224 ? -15.224 39.555 -14.617 1.00 25.58 224 MET A C 1
ATOM 1667 O O . MET A 1 224 ? -16.131 38.877 -14.145 1.00 25.58 224 MET A O 1
ATOM 1671 N N . GLY A 1 225 ? -14.097 39.771 -13.915 1.00 25.05 225 GLY A N 1
ATOM 1672 C CA . GLY A 1 225 ? -13.925 39.277 -12.544 1.00 25.05 225 GLY A CA 1
ATOM 1673 C C . GLY A 1 225 ? -12.660 39.697 -11.788 1.00 25.05 225 GLY A C 1
ATOM 1674 O O . GLY A 1 225 ? -11.955 38.836 -11.286 1.00 25.05 225 GLY A O 1
ATOM 1675 N N . LYS A 1 226 ? -12.390 41.006 -11.700 1.00 26.92 226 LYS A N 1
ATOM 1676 C CA . LYS A 1 226 ? -11.687 41.736 -10.614 1.00 26.92 226 LYS A CA 1
ATOM 1677 C C . LYS A 1 226 ? -10.540 41.038 -9.848 1.00 26.92 226 LYS A C 1
ATOM 1679 O O . LYS A 1 226 ? -10.744 40.221 -8.955 1.00 26.92 226 LYS A O 1
ATOM 1684 N N . ALA A 1 227 ? -9.335 41.569 -10.057 1.00 26.81 227 ALA A N 1
ATOM 1685 C CA . ALA A 1 227 ? -8.204 41.464 -9.142 1.00 26.81 227 ALA A CA 1
ATOM 1686 C C . ALA A 1 227 ? -8.475 42.200 -7.813 1.00 26.81 227 ALA A C 1
ATOM 1688 O O . ALA A 1 227 ? -8.885 43.363 -7.818 1.00 26.81 227 ALA A O 1
ATOM 1689 N N . LYS A 1 228 ? -8.183 41.557 -6.672 1.00 26.78 228 LYS A N 1
ATOM 1690 C CA . LYS A 1 228 ? -7.963 42.256 -5.397 1.00 26.78 228 LYS A CA 1
ATOM 1691 C C . LYS A 1 228 ? -7.035 41.467 -4.457 1.00 26.78 228 LYS A C 1
ATOM 1693 O O . LYS A 1 228 ? -7.418 40.444 -3.908 1.00 26.78 228 LYS A O 1
ATOM 1698 N N . LEU A 1 229 ? -5.834 42.028 -4.281 1.00 25.11 229 LEU A N 1
ATOM 1699 C CA . LEU A 1 229 ? -4.968 42.021 -3.089 1.00 25.11 229 LEU A CA 1
ATOM 1700 C C . LEU A 1 229 ? -4.573 40.656 -2.485 1.00 25.11 229 LEU A C 1
ATOM 1702 O O . LEU A 1 229 ? -5.163 40.193 -1.510 1.00 25.11 229 LEU A O 1
ATOM 1706 N N . LEU A 1 230 ? -3.466 40.089 -2.985 1.00 24.73 230 LEU A N 1
ATOM 1707 C CA . LEU A 1 230 ? -2.651 39.137 -2.224 1.00 24.73 230 LEU A CA 1
ATOM 1708 C C . LEU A 1 230 ? -1.898 39.894 -1.123 1.00 24.73 230 LE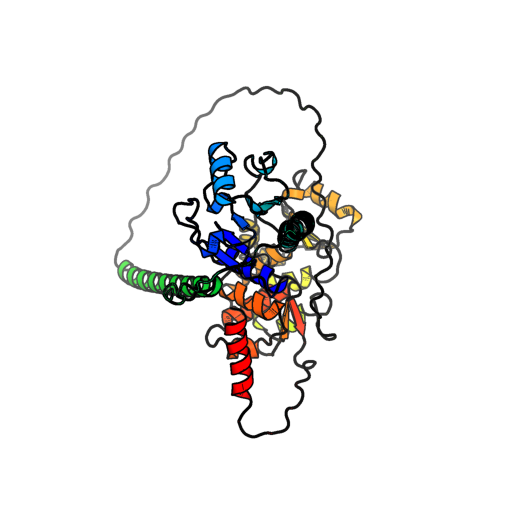U A C 1
ATOM 1710 O O . LEU A 1 230 ? -0.960 40.639 -1.391 1.00 24.73 230 LEU A O 1
ATOM 1714 N N . ARG A 1 231 ? -2.320 39.679 0.121 1.00 25.48 231 ARG A N 1
ATOM 1715 C CA . ARG A 1 231 ? -1.533 39.985 1.314 1.00 25.48 231 ARG A CA 1
ATOM 1716 C C . ARG A 1 231 ? -0.656 38.766 1.592 1.00 25.48 231 ARG A C 1
ATOM 1718 O O . ARG A 1 231 ? -1.178 37.660 1.739 1.00 25.48 231 ARG A O 1
ATOM 1725 N N . GLU A 1 232 ? 0.654 38.981 1.612 1.00 29.86 232 GLU A N 1
ATOM 1726 C CA . GLU A 1 232 ? 1.672 37.995 1.967 1.00 29.86 232 GLU A CA 1
ATOM 1727 C C . GLU A 1 232 ? 1.284 37.243 3.248 1.00 29.86 232 GLU A C 1
ATOM 1729 O O . GLU A 1 232 ? 1.056 37.835 4.305 1.00 29.86 232 GLU A O 1
ATOM 1734 N N . ARG A 1 233 ? 1.198 35.915 3.147 1.00 24.33 233 ARG A N 1
ATOM 1735 C CA . ARG A 1 233 ? 1.150 35.001 4.288 1.00 24.33 233 ARG A CA 1
ATOM 1736 C C . ARG A 1 233 ? 2.141 33.873 4.041 1.00 24.33 233 ARG A C 1
ATOM 1738 O O . ARG A 1 233 ? 2.177 33.286 2.962 1.00 24.33 233 ARG A O 1
ATOM 1745 N N . ALA A 1 234 ? 2.950 33.640 5.067 1.00 23.42 234 ALA A N 1
ATOM 1746 C CA . ALA A 1 234 ? 4.075 32.723 5.109 1.00 23.42 234 ALA A CA 1
ATOM 1747 C C . ALA A 1 234 ? 3.724 31.309 4.598 1.00 23.42 234 ALA A C 1
ATOM 1749 O O . ALA A 1 234 ? 2.655 30.784 4.927 1.00 23.42 234 ALA A O 1
ATOM 1750 N N . PRO A 1 235 ? 4.609 30.664 3.819 1.00 23.62 235 PRO A N 1
ATOM 1751 C CA . PRO A 1 235 ? 4.370 29.318 3.325 1.00 23.62 235 PRO A CA 1
ATOM 1752 C C . PRO A 1 235 ? 4.390 28.301 4.476 1.00 23.62 235 PRO A C 1
ATOM 1754 O O . PRO A 1 235 ? 5.406 28.102 5.138 1.00 23.62 235 PRO A O 1
ATOM 1757 N N . LEU A 1 236 ? 3.258 27.617 4.668 1.00 28.09 236 LEU A N 1
ATOM 1758 C CA . LEU A 1 236 ? 3.157 26.379 5.441 1.00 28.09 236 LEU A CA 1
ATOM 1759 C C . LEU A 1 236 ? 4.137 25.354 4.858 1.00 28.09 236 LEU A C 1
ATOM 1761 O O . LEU A 1 236 ? 3.977 24.884 3.724 1.00 28.09 236 LEU A O 1
ATOM 1765 N N . ALA A 1 237 ? 5.161 25.041 5.648 1.00 23.67 237 ALA A N 1
ATOM 1766 C CA . ALA A 1 237 ? 6.238 24.122 5.330 1.00 23.67 237 ALA A CA 1
ATOM 1767 C C . ALA A 1 237 ? 5.701 22.726 4.971 1.00 23.67 237 ALA A C 1
ATOM 1769 O O . ALA A 1 237 ? 5.507 21.865 5.821 1.00 23.67 237 ALA A O 1
ATOM 1770 N N . HIS A 1 238 ? 5.511 22.474 3.678 1.00 31.72 238 HIS A N 1
ATOM 1771 C CA . HIS A 1 238 ? 5.574 21.122 3.137 1.00 31.72 238 HIS A CA 1
ATOM 1772 C C . HIS A 1 238 ? 7.061 20.792 2.991 1.00 31.72 238 HIS A C 1
ATOM 1774 O O . HIS A 1 238 ? 7.653 21.053 1.948 1.00 31.72 238 HIS A O 1
ATOM 1780 N N . GLY A 1 239 ? 7.713 20.333 4.054 1.00 25.31 239 GLY A N 1
ATOM 1781 C CA . GLY A 1 239 ? 9.081 19.832 3.931 1.00 25.31 239 GLY A CA 1
ATOM 1782 C C . GLY A 1 239 ? 9.118 18.603 3.010 1.00 25.31 239 GLY A C 1
ATOM 1783 O O . GLY A 1 239 ? 8.142 17.847 2.989 1.00 25.31 239 GLY A O 1
ATOM 1784 N N . PRO A 1 240 ? 10.201 18.381 2.242 1.00 29.25 240 PRO A N 1
ATOM 1785 C CA . PRO A 1 240 ? 10.451 17.070 1.658 1.00 29.25 240 PRO A CA 1
ATOM 1786 C C . PRO A 1 240 ? 10.456 16.058 2.805 1.00 29.25 240 PRO A C 1
ATOM 1788 O O . PRO A 1 240 ? 11.041 16.320 3.858 1.00 29.25 240 PRO A O 1
ATOM 1791 N N . GLY A 1 241 ? 9.747 14.942 2.634 1.00 26.89 241 GLY A N 1
ATOM 1792 C CA . GLY A 1 241 ? 9.768 13.858 3.605 1.00 26.89 241 GLY A CA 1
ATOM 1793 C C . GLY A 1 241 ? 11.216 13.450 3.840 1.00 26.89 241 GLY A C 1
ATOM 1794 O O . GLY A 1 241 ? 11.839 12.850 2.969 1.00 26.89 241 GLY A O 1
ATOM 1795 N N . VAL A 1 242 ? 11.757 13.824 4.999 1.00 25.86 242 VAL A N 1
ATOM 1796 C CA . VAL A 1 242 ? 13.047 13.335 5.475 1.00 25.86 242 VAL A CA 1
ATOM 1797 C C . VAL A 1 242 ? 12.980 11.807 5.414 1.00 25.86 242 VAL A C 1
ATOM 1799 O O . VAL A 1 242 ? 11.969 11.242 5.849 1.00 25.86 242 VAL A O 1
ATOM 1802 N N . PRO A 1 243 ? 13.998 11.116 4.872 1.00 28.00 243 PRO A N 1
ATOM 1803 C CA . PRO A 1 243 ? 14.043 9.666 4.907 1.00 28.00 243 PRO A CA 1
ATOM 1804 C C . PRO A 1 243 ? 14.122 9.234 6.373 1.00 28.00 243 PRO A C 1
ATOM 1806 O O . PRO A 1 243 ? 15.188 9.203 6.982 1.00 28.00 243 PRO A O 1
ATOM 1809 N N . VAL A 1 244 ? 12.969 8.929 6.966 1.00 27.88 244 VAL A N 1
ATOM 1810 C CA . VAL A 1 244 ? 12.905 8.293 8.277 1.00 27.88 244 VAL A CA 1
ATOM 1811 C C . VAL A 1 244 ? 13.500 6.904 8.087 1.00 27.88 244 VAL A C 1
ATOM 1813 O O . VAL A 1 244 ? 12.945 6.077 7.356 1.00 27.88 244 VAL A O 1
ATOM 1816 N N . ALA A 1 245 ? 14.662 6.678 8.701 1.00 24.36 245 ALA A N 1
ATOM 1817 C CA . ALA A 1 245 ? 15.331 5.387 8.720 1.00 24.36 245 ALA A CA 1
ATOM 1818 C C . ALA A 1 245 ? 14.312 4.273 9.040 1.00 24.36 245 ALA A C 1
ATOM 1820 O O . ALA A 1 245 ? 13.483 4.444 9.944 1.00 24.36 245 ALA A O 1
ATOM 1821 N N . PRO A 1 246 ? 14.314 3.150 8.298 1.00 32.72 246 PRO A N 1
ATOM 1822 C CA . PRO A 1 246 ? 13.357 2.084 8.538 1.00 32.72 246 PRO A CA 1
ATOM 1823 C C . PRO A 1 246 ? 13.503 1.571 9.972 1.00 32.72 246 PRO A C 1
ATOM 1825 O O . PRO A 1 246 ? 14.603 1.445 10.506 1.00 32.72 246 PRO A O 1
ATOM 1828 N N . THR A 1 247 ? 12.363 1.269 10.593 1.00 38.44 247 THR A N 1
ATOM 1829 C CA . THR A 1 247 ? 12.280 0.542 11.860 1.00 38.44 247 THR A CA 1
ATOM 1830 C C . THR A 1 247 ? 13.178 -0.695 11.782 1.00 38.44 247 THR A C 1
ATOM 1832 O O . THR A 1 247 ? 13.208 -1.341 10.736 1.00 38.44 247 THR A O 1
ATOM 1835 N N . ASN A 1 248 ? 13.890 -1.022 12.868 1.00 40.66 248 ASN A N 1
ATOM 1836 C CA . ASN A 1 248 ? 14.759 -2.198 13.003 1.00 40.66 248 ASN A CA 1
ATOM 1837 C C . ASN A 1 248 ? 13.977 -3.520 12.828 1.00 40.66 248 ASN A C 1
ATOM 1839 O O . ASN A 1 248 ? 13.798 -4.287 13.773 1.00 40.66 248 ASN A O 1
ATOM 1843 N N . VAL A 1 249 ? 13.511 -3.821 11.617 1.00 50.47 249 VAL A N 1
ATOM 1844 C CA . VAL A 1 249 ? 13.297 -5.197 11.188 1.00 50.47 249 VAL A CA 1
ATOM 1845 C C . VAL A 1 249 ? 14.698 -5.789 11.169 1.00 50.47 249 VAL A C 1
ATOM 1847 O O . VAL A 1 249 ? 15.540 -5.340 10.394 1.00 50.47 249 VAL A O 1
ATOM 1850 N N . ARG A 1 250 ? 15.000 -6.728 12.075 1.00 54.09 250 ARG A N 1
ATOM 1851 C CA . ARG A 1 250 ? 16.267 -7.465 12.012 1.00 54.09 250 ARG A CA 1
ATOM 1852 C C . ARG A 1 250 ? 16.258 -8.254 10.713 1.00 54.09 250 ARG A C 1
ATOM 1854 O O . ARG A 1 250 ? 15.577 -9.271 10.597 1.00 54.09 250 ARG A O 1
ATOM 1861 N N . LEU A 1 251 ? 16.962 -7.720 9.729 1.00 60.31 251 LEU A N 1
ATOM 1862 C CA . LEU A 1 251 ? 17.126 -8.353 8.440 1.00 60.31 251 LEU A CA 1
ATOM 1863 C C . LEU A 1 251 ? 18.217 -9.415 8.557 1.00 60.31 251 LEU A C 1
ATOM 1865 O O . LEU A 1 251 ? 19.256 -9.148 9.166 1.00 60.31 251 LEU A O 1
ATOM 1869 N N . PRO A 1 252 ? 18.014 -10.604 7.980 1.00 66.12 252 PRO A N 1
ATOM 1870 C CA . PRO A 1 252 ? 19.069 -11.595 7.862 1.00 66.12 252 PRO A CA 1
ATOM 1871 C C . PRO A 1 252 ? 20.272 -11.005 7.122 1.00 66.12 252 PRO A C 1
ATOM 1873 O O . PRO A 1 252 ? 20.097 -10.272 6.150 1.00 66.12 252 PRO A O 1
ATOM 1876 N N . MET A 1 253 ? 21.494 -11.345 7.547 1.00 61.72 253 MET A N 1
ATOM 1877 C CA . MET A 1 253 ? 22.733 -10.821 6.939 1.00 61.72 253 MET A CA 1
ATOM 1878 C C . MET A 1 253 ? 22.840 -11.091 5.429 1.00 61.72 253 MET A C 1
ATOM 1880 O O . MET A 1 253 ? 23.541 -10.379 4.724 1.00 61.72 253 MET A O 1
ATOM 1884 N N . GLN A 1 254 ? 22.131 -12.103 4.934 1.00 77.06 254 GLN A N 1
ATOM 1885 C CA . GLN A 1 254 ? 22.134 -12.536 3.534 1.00 77.06 254 GLN A CA 1
ATOM 1886 C C . GLN A 1 254 ? 20.986 -11.925 2.710 1.00 77.06 254 GLN A C 1
ATOM 1888 O O . GLN A 1 254 ? 20.757 -12.323 1.571 1.00 77.06 254 GLN A O 1
ATOM 1893 N N . ALA A 1 255 ? 20.212 -11.004 3.289 1.00 82.69 255 ALA A N 1
ATOM 1894 C CA . ALA A 1 255 ? 19.060 -10.421 2.625 1.00 82.69 255 ALA A CA 1
ATOM 1895 C C . ALA A 1 255 ? 19.480 -9.371 1.584 1.00 82.69 255 ALA A C 1
ATOM 1897 O O . ALA A 1 255 ? 20.005 -8.306 1.919 1.00 82.69 255 ALA A O 1
ATOM 1898 N N . ALA A 1 256 ? 19.168 -9.636 0.320 1.00 85.38 256 ALA A N 1
ATOM 1899 C CA . ALA A 1 256 ? 19.358 -8.716 -0.786 1.00 85.38 256 ALA A CA 1
ATOM 1900 C C . ALA A 1 256 ? 18.154 -7.769 -0.914 1.00 85.38 256 ALA A C 1
ATOM 1902 O O . ALA A 1 256 ? 17.004 -8.199 -0.981 1.00 85.38 256 ALA A O 1
ATOM 1903 N N . GLY A 1 257 ? 18.404 -6.457 -0.949 1.00 84.62 257 GLY A N 1
ATOM 1904 C CA . GLY A 1 257 ? 17.430 -5.463 -1.427 1.00 84.62 257 GLY A CA 1
ATOM 1905 C C . GLY A 1 257 ? 17.612 -5.187 -2.921 1.00 84.62 257 GLY A C 1
ATOM 1906 O O . GLY A 1 257 ? 18.486 -5.781 -3.548 1.00 84.62 257 GLY A O 1
ATOM 1907 N N . LEU A 1 258 ? 16.846 -4.247 -3.488 1.00 84.94 258 LEU A N 1
ATOM 1908 C CA . LEU A 1 258 ? 16.965 -3.870 -4.909 1.00 84.94 258 LEU A CA 1
ATOM 1909 C C . LEU A 1 258 ? 18.419 -3.596 -5.334 1.00 84.94 258 LEU A C 1
ATOM 1911 O O . LEU A 1 258 ? 18.888 -4.165 -6.313 1.00 84.94 258 LEU A O 1
ATOM 1915 N N . LYS A 1 259 ? 19.161 -2.831 -4.523 1.00 80.50 259 LYS A N 1
ATOM 1916 C CA . LYS A 1 259 ? 20.582 -2.505 -4.751 1.00 80.50 259 LYS A CA 1
ATOM 1917 C C . LYS A 1 259 ? 21.522 -3.716 -4.732 1.00 80.50 259 LYS A C 1
ATOM 1919 O O . LYS A 1 259 ? 22.597 -3.662 -5.307 1.00 80.50 259 LYS A O 1
ATOM 1924 N N . ALA A 1 260 ? 21.130 -4.786 -4.047 1.00 83.88 260 ALA A N 1
ATOM 1925 C CA . ALA A 1 260 ? 21.924 -6.001 -3.886 1.00 83.88 260 ALA A CA 1
ATOM 1926 C C . ALA A 1 260 ? 21.445 -7.135 -4.813 1.00 83.88 260 ALA A C 1
ATOM 1928 O O . ALA A 1 260 ? 21.721 -8.299 -4.545 1.00 83.88 260 ALA A O 1
ATOM 1929 N N . GLY A 1 261 ? 20.691 -6.814 -5.873 1.00 87.62 261 GLY A N 1
ATOM 1930 C CA . GLY A 1 261 ? 20.260 -7.791 -6.877 1.00 87.62 261 GLY A CA 1
ATOM 1931 C C . GLY A 1 261 ? 18.941 -8.504 -6.571 1.00 87.62 261 GLY A C 1
ATOM 1932 O O . GLY A 1 261 ? 18.637 -9.508 -7.210 1.00 87.62 261 GLY A O 1
ATOM 1933 N N . ALA A 1 262 ? 18.118 -7.997 -5.641 1.00 90.69 262 ALA A N 1
ATOM 1934 C CA . ALA A 1 262 ? 16.830 -8.626 -5.324 1.00 90.69 262 ALA A CA 1
ATOM 1935 C C . ALA A 1 262 ? 15.903 -8.783 -6.535 1.00 90.69 262 ALA A C 1
ATOM 1937 O O . ALA A 1 262 ? 15.139 -9.743 -6.608 1.00 90.69 262 ALA A O 1
ATOM 1938 N N . PHE A 1 263 ? 15.967 -7.834 -7.473 1.00 91.00 263 PHE A N 1
ATOM 1939 C CA . PHE A 1 263 ? 15.144 -7.865 -8.674 1.00 91.00 263 PHE A CA 1
ATOM 1940 C C . PHE A 1 263 ? 15.549 -9.004 -9.618 1.00 91.00 263 PHE A C 1
ATOM 1942 O O . PHE A 1 263 ? 14.680 -9.731 -10.083 1.00 91.00 263 PHE A O 1
ATOM 1949 N N . GLU A 1 264 ? 16.846 -9.231 -9.841 1.00 90.62 264 GLU A N 1
ATOM 1950 C CA . GLU A 1 264 ? 17.303 -10.355 -10.672 1.00 90.62 264 GLU A CA 1
ATOM 1951 C C . GLU A 1 264 ? 16.968 -11.703 -10.031 1.00 90.62 264 GLU A C 1
ATOM 1953 O O . GLU A 1 264 ? 16.439 -12.583 -10.703 1.00 90.62 264 GLU A O 1
ATOM 1958 N N . LEU A 1 265 ? 17.139 -11.828 -8.711 1.00 92.06 265 LEU A N 1
ATOM 1959 C CA . LEU A 1 265 ? 16.733 -13.030 -7.974 1.00 92.06 265 LEU A CA 1
ATOM 1960 C C . LEU A 1 265 ? 15.228 -13.318 -8.105 1.00 92.06 265 LEU A C 1
ATOM 1962 O O . LEU A 1 265 ? 14.823 -14.476 -8.195 1.00 92.06 265 LEU A O 1
ATOM 1966 N N . LEU A 1 266 ? 14.390 -12.275 -8.139 1.00 93.50 266 LEU A N 1
ATOM 1967 C CA . LEU A 1 266 ? 12.960 -12.411 -8.420 1.00 93.50 266 LEU A CA 1
ATOM 1968 C C . LEU A 1 266 ? 12.713 -12.899 -9.855 1.00 93.50 266 LEU A C 1
ATOM 1970 O O . LEU A 1 266 ? 11.894 -13.796 -10.050 1.00 93.50 266 LEU A O 1
ATOM 1974 N N . LEU A 1 267 ? 13.392 -12.319 -10.848 1.00 92.44 267 LEU A N 1
ATOM 1975 C CA . LEU A 1 267 ? 13.246 -12.717 -12.251 1.00 92.44 267 LEU A CA 1
ATOM 1976 C C . LEU A 1 267 ? 13.707 -14.160 -12.501 1.00 92.44 267 LEU A C 1
ATOM 1978 O O . LEU A 1 267 ? 13.132 -14.840 -13.348 1.00 92.44 267 LEU A O 1
ATOM 1982 N N . ASP A 1 268 ? 14.710 -14.636 -11.765 1.00 91.81 268 ASP A N 1
ATOM 1983 C CA . ASP A 1 268 ? 15.167 -16.028 -11.818 1.00 91.81 268 ASP A CA 1
ATOM 1984 C C . ASP A 1 268 ? 14.171 -16.981 -11.149 1.00 91.81 268 ASP A C 1
ATOM 1986 O O . ASP A 1 268 ? 13.873 -18.053 -11.682 1.00 91.81 268 ASP A O 1
ATOM 1990 N N . ALA A 1 269 ? 13.604 -16.579 -10.007 1.00 92.75 269 ALA A N 1
ATOM 1991 C CA . ALA A 1 269 ? 12.596 -17.369 -9.306 1.00 92.75 269 ALA A CA 1
ATOM 1992 C C . ALA A 1 269 ? 11.262 -17.435 -10.071 1.00 92.75 269 ALA A C 1
ATOM 1994 O O . ALA A 1 269 ? 10.599 -18.472 -10.034 1.00 92.75 269 ALA A O 1
ATOM 1995 N N . ILE A 1 270 ? 10.881 -16.366 -10.785 1.00 94.81 270 ILE A N 1
ATOM 1996 C CA . ILE A 1 270 ? 9.618 -16.243 -11.534 1.00 94.81 270 ILE A CA 1
ATOM 1997 C C . ILE A 1 270 ? 9.903 -15.792 -12.987 1.00 94.81 270 ILE A C 1
ATOM 1999 O O . ILE A 1 270 ? 9.662 -14.636 -13.352 1.00 94.81 270 ILE A O 1
ATOM 2003 N N . PRO A 1 271 ? 10.378 -16.699 -13.864 1.00 94.06 271 PRO A N 1
ATOM 2004 C CA . PRO A 1 271 ? 10.816 -16.357 -15.221 1.00 94.06 271 PRO A CA 1
ATOM 2005 C C . PRO A 1 271 ? 9.791 -15.669 -16.133 1.00 94.06 271 PRO A C 1
ATOM 2007 O O . PRO A 1 271 ? 10.219 -14.836 -16.938 1.00 94.06 271 PRO A O 1
ATOM 2010 N N . PRO A 1 272 ? 8.465 -15.933 -16.042 1.00 95.06 272 PRO A N 1
ATOM 2011 C CA . PRO A 1 272 ? 7.478 -15.202 -16.841 1.00 95.06 272 PRO A CA 1
ATOM 2012 C C . PRO A 1 272 ? 7.567 -13.675 -16.702 1.00 95.06 272 PRO A C 1
ATOM 2014 O O . PRO A 1 272 ? 7.257 -12.955 -17.648 1.00 95.06 272 PRO A O 1
ATOM 2017 N N . LEU A 1 273 ? 8.080 -13.159 -15.576 1.00 93.81 273 LEU A N 1
ATOM 2018 C CA . LEU A 1 273 ? 8.286 -11.722 -15.379 1.00 93.81 273 LEU A CA 1
ATOM 2019 C C . LEU A 1 273 ? 9.265 -11.109 -16.391 1.00 93.81 273 LEU A C 1
ATOM 2021 O O . LEU A 1 273 ? 9.096 -9.948 -16.756 1.00 93.81 273 LEU A O 1
ATOM 2025 N N . ARG A 1 274 ? 10.246 -11.869 -16.904 1.00 91.75 274 ARG A N 1
ATOM 2026 C CA . ARG A 1 274 ? 11.201 -11.374 -17.918 1.00 91.75 274 ARG A CA 1
ATOM 2027 C C . ARG A 1 274 ? 10.516 -11.008 -19.240 1.00 91.75 274 ARG A C 1
ATOM 2029 O O . ARG A 1 274 ? 11.039 -10.187 -19.991 1.00 91.75 274 ARG A O 1
ATOM 2036 N N . GLN A 1 275 ? 9.348 -11.588 -19.516 1.00 89.38 275 GLN A N 1
ATOM 2037 C CA . GLN A 1 275 ? 8.581 -11.339 -20.741 1.00 89.38 275 GLN A CA 1
ATOM 2038 C C . GLN A 1 275 ? 7.712 -10.077 -20.638 1.00 89.38 275 GLN A C 1
ATOM 2040 O O . GLN A 1 275 ? 7.278 -9.530 -21.650 1.00 89.38 275 GLN A O 1
ATOM 2045 N N . VAL A 1 276 ? 7.491 -9.565 -19.425 1.00 89.88 276 VAL A N 1
ATOM 2046 C CA . VAL A 1 276 ? 6.675 -8.373 -19.195 1.00 89.88 276 VAL A CA 1
ATOM 2047 C C . VAL A 1 276 ? 7.517 -7.128 -19.480 1.00 89.88 276 VAL A C 1
ATOM 2049 O O . VAL A 1 276 ? 8.477 -6.836 -18.768 1.00 89.88 276 VAL A O 1
ATOM 2052 N N . ALA A 1 277 ? 7.156 -6.365 -20.520 1.00 87.06 277 ALA A N 1
ATOM 2053 C CA . ALA A 1 277 ? 7.898 -5.168 -20.942 1.00 87.06 277 ALA A CA 1
ATOM 2054 C C . ALA A 1 277 ? 8.111 -4.169 -19.793 1.00 87.06 277 ALA A C 1
ATOM 2056 O O . ALA A 1 277 ? 9.217 -3.663 -19.608 1.00 87.06 277 ALA A O 1
ATOM 2057 N N . PHE A 1 278 ? 7.085 -3.958 -18.964 1.00 88.50 278 PHE A N 1
ATOM 2058 C CA . PHE A 1 278 ? 7.193 -3.081 -17.804 1.00 88.50 278 PHE A CA 1
ATOM 2059 C C . PHE A 1 278 ? 8.185 -3.593 -16.747 1.00 88.50 278 PHE A C 1
ATOM 2061 O O . PHE A 1 278 ? 8.917 -2.798 -16.173 1.00 88.50 278 PHE A O 1
ATOM 2068 N N . MET A 1 279 ? 8.290 -4.908 -16.526 1.00 90.25 279 MET A N 1
ATOM 2069 C CA . MET A 1 279 ? 9.264 -5.461 -15.575 1.00 90.25 279 MET A CA 1
ATOM 2070 C C . MET A 1 279 ? 10.703 -5.267 -16.062 1.00 90.25 279 MET A C 1
ATOM 2072 O O . MET A 1 279 ? 11.576 -4.925 -15.268 1.00 90.25 279 MET A O 1
ATOM 2076 N N . ARG A 1 280 ? 10.949 -5.407 -17.373 1.00 87.06 280 ARG A N 1
ATOM 2077 C CA . ARG A 1 280 ? 12.252 -5.072 -17.978 1.00 87.06 280 ARG A CA 1
ATOM 2078 C C . ARG A 1 280 ? 12.581 -3.589 -17.805 1.00 87.06 280 ARG A C 1
ATOM 2080 O O . ARG A 1 280 ? 13.701 -3.245 -17.438 1.00 87.06 280 ARG A O 1
ATOM 2087 N N . PHE A 1 281 ? 11.590 -2.725 -18.016 1.00 87.06 281 PHE A N 1
ATOM 2088 C CA . PHE A 1 281 ? 11.726 -1.292 -17.782 1.00 87.06 281 PHE A CA 1
ATOM 2089 C C . PHE A 1 281 ? 12.046 -0.977 -16.315 1.00 87.06 281 PHE A C 1
ATOM 2091 O O . PHE A 1 281 ? 12.973 -0.218 -16.055 1.00 87.06 281 PHE A O 1
ATOM 2098 N N . VAL A 1 282 ? 11.352 -1.593 -15.351 1.00 87.19 282 VAL A N 1
ATOM 2099 C CA . VAL A 1 282 ? 11.635 -1.428 -13.915 1.00 87.19 282 VAL A CA 1
ATOM 2100 C C . VAL A 1 282 ? 13.066 -1.862 -13.584 1.00 87.19 282 VAL A C 1
ATOM 2102 O O . VAL A 1 282 ? 13.756 -1.144 -12.863 1.00 87.19 282 VAL A O 1
ATOM 2105 N N . ALA A 1 283 ? 13.548 -2.971 -14.157 1.00 83.56 283 ALA A N 1
ATOM 2106 C CA . ALA A 1 283 ? 14.933 -3.416 -13.988 1.00 83.56 283 ALA A CA 1
ATOM 2107 C C . ALA A 1 283 ? 15.930 -2.316 -14.385 1.00 83.56 283 ALA A C 1
ATOM 2109 O O . ALA A 1 283 ? 16.819 -1.975 -13.612 1.00 83.56 283 ALA A O 1
ATOM 2110 N N . GLN A 1 284 ? 15.743 -1.715 -15.563 1.00 83.06 284 GLN A N 1
ATOM 2111 C CA . GLN A 1 284 ? 16.600 -0.642 -16.081 1.00 83.06 284 GLN A CA 1
ATOM 2112 C C . GLN A 1 284 ? 16.444 0.660 -15.282 1.00 83.06 284 GLN A C 1
ATOM 2114 O O . GLN A 1 284 ? 17.423 1.331 -14.949 1.00 83.06 284 GLN A O 1
ATOM 2119 N N . ALA A 1 285 ? 15.208 1.011 -14.929 1.00 82.88 285 ALA A N 1
ATOM 2120 C CA . ALA A 1 285 ? 14.871 2.204 -14.165 1.00 82.88 285 ALA A CA 1
ATOM 2121 C C . ALA A 1 285 ? 15.532 2.185 -12.780 1.00 82.88 285 ALA A C 1
ATOM 2123 O O . ALA A 1 285 ? 16.050 3.209 -12.337 1.00 82.88 285 ALA A O 1
ATOM 2124 N N . LEU A 1 286 ? 15.617 1.018 -12.143 1.00 76.69 286 LEU A N 1
ATOM 2125 C CA . LEU A 1 286 ? 16.197 0.850 -10.811 1.00 76.69 286 LEU A CA 1
ATOM 2126 C C . LEU A 1 286 ? 17.712 0.572 -10.803 1.00 76.69 286 LEU A C 1
ATOM 2128 O O . LEU A 1 286 ? 18.291 0.453 -9.725 1.00 76.69 286 LEU A O 1
ATOM 2132 N N . GLN A 1 287 ? 18.373 0.478 -11.963 1.00 75.94 287 GLN A N 1
ATOM 2133 C CA . GLN A 1 287 ? 19.837 0.382 -12.027 1.00 75.94 287 GLN A CA 1
ATOM 2134 C C . GLN A 1 287 ? 20.494 1.718 -11.650 1.00 75.94 287 GLN A C 1
ATOM 2136 O O . GLN A 1 287 ? 20.246 2.733 -12.298 1.00 75.94 287 GLN A O 1
ATOM 2141 N N . GLY A 1 288 ? 21.369 1.718 -10.644 1.00 72.44 288 GLY A N 1
ATOM 2142 C CA . GLY A 1 288 ? 22.024 2.932 -10.139 1.00 72.44 288 GLY A CA 1
ATOM 2143 C C . GLY A 1 288 ? 21.178 3.701 -9.117 1.00 72.44 288 GLY A C 1
ATOM 2144 O O . GLY A 1 288 ? 20.028 3.358 -8.849 1.00 72.44 288 GLY A O 1
ATOM 2145 N N . GLU A 1 289 ? 21.772 4.720 -8.494 1.00 71.62 289 GLU A N 1
ATOM 2146 C CA . GLU A 1 289 ? 21.108 5.498 -7.435 1.00 71.62 289 GLU A CA 1
ATOM 2147 C C . GLU A 1 289 ? 20.737 6.923 -7.845 1.00 71.62 289 GLU A C 1
ATOM 2149 O O . GLU A 1 289 ? 20.075 7.631 -7.086 1.00 71.62 289 GLU A O 1
ATOM 2154 N N . ASP A 1 290 ? 21.174 7.351 -9.020 1.00 84.44 290 ASP A N 1
ATOM 2155 C CA . ASP A 1 290 ? 20.984 8.721 -9.459 1.00 84.44 290 ASP A CA 1
ATOM 2156 C C . ASP A 1 290 ? 19.543 8.947 -9.907 1.00 84.44 290 ASP A C 1
ATOM 2158 O O . ASP A 1 290 ? 18.855 8.029 -10.376 1.00 84.44 290 ASP A O 1
ATOM 2162 N N . ALA A 1 291 ? 19.083 10.187 -9.755 1.00 87.94 291 ALA A N 1
ATOM 2163 C CA . ALA A 1 291 ? 17.820 10.585 -10.341 1.00 87.94 291 ALA A CA 1
ATOM 2164 C C . ALA A 1 291 ? 17.891 10.421 -11.861 1.00 87.94 291 ALA A C 1
ATOM 2166 O O . ALA A 1 291 ? 18.962 10.443 -12.470 1.00 87.94 291 ALA A O 1
ATOM 2167 N N . LYS A 1 292 ? 16.737 10.216 -12.486 1.00 91.69 292 LYS A N 1
ATOM 2168 C CA . LYS A 1 292 ? 16.635 9.967 -13.918 1.00 91.69 292 LYS A CA 1
ATOM 2169 C C . LYS A 1 292 ? 15.539 10.819 -14.521 1.00 91.69 292 LYS A C 1
ATOM 2171 O O . LYS A 1 292 ? 14.441 10.915 -13.969 1.00 91.69 292 LYS A O 1
ATOM 2176 N N . LEU A 1 293 ? 15.837 11.389 -15.679 1.00 90.56 293 LEU A N 1
ATOM 2177 C CA . LEU A 1 293 ? 14.852 11.971 -16.573 1.00 90.56 293 LEU A CA 1
ATOM 2178 C C . LEU A 1 293 ? 14.433 10.901 -17.580 1.00 90.56 293 LEU A C 1
ATOM 2180 O O . LEU A 1 293 ? 15.261 10.310 -18.273 1.00 90.56 293 LEU A O 1
ATOM 2184 N N . LEU A 1 294 ? 13.136 10.648 -17.630 1.00 89.31 294 LEU A N 1
ATOM 2185 C CA . LEU A 1 294 ? 12.502 9.695 -18.519 1.00 89.31 294 LEU A CA 1
ATOM 2186 C C . LEU A 1 294 ? 11.669 10.486 -19.523 1.00 89.31 294 LEU A C 1
ATOM 2188 O O . LEU A 1 294 ? 10.717 11.156 -19.120 1.00 89.31 294 LEU A O 1
ATOM 2192 N N . SER A 1 295 ? 12.021 10.436 -20.805 1.00 87.31 295 SER A N 1
ATOM 2193 C CA . SER A 1 295 ? 11.366 11.244 -21.835 1.00 87.31 295 SER A CA 1
ATOM 2194 C C . SER A 1 295 ? 10.921 10.441 -23.056 1.00 87.31 295 SER A C 1
ATOM 2196 O O . SER A 1 295 ? 11.611 9.531 -23.518 1.00 87.31 295 SER A O 1
ATOM 2198 N N . ILE A 1 296 ? 9.740 10.788 -23.572 1.00 85.69 296 ILE A N 1
ATOM 2199 C CA . ILE A 1 296 ? 9.194 10.337 -24.862 1.00 85.69 296 ILE A CA 1
ATOM 2200 C C . ILE A 1 296 ? 8.529 11.551 -25.496 1.00 85.69 296 ILE A C 1
ATOM 2202 O O . ILE A 1 296 ? 7.544 12.049 -24.955 1.00 85.69 296 ILE A O 1
ATOM 2206 N N . ASP A 1 297 ? 9.036 12.017 -26.632 1.00 80.62 297 ASP A N 1
ATOM 2207 C CA . ASP A 1 297 ? 8.521 13.200 -27.329 1.00 80.62 297 ASP A CA 1
ATOM 2208 C C . ASP A 1 297 ? 8.349 14.403 -26.377 1.00 80.62 297 ASP A C 1
ATOM 2210 O O . ASP A 1 297 ? 9.326 14.893 -25.813 1.00 80.62 297 ASP A O 1
ATOM 2214 N N . SER A 1 298 ? 7.116 14.875 -26.168 1.00 77.31 298 SER A N 1
ATOM 2215 C CA . SER A 1 298 ? 6.791 15.981 -25.259 1.00 77.31 298 SER A CA 1
ATOM 2216 C C . SER A 1 298 ? 6.570 15.556 -23.801 1.00 77.31 298 SER A C 1
ATOM 2218 O O . SER A 1 298 ? 6.307 16.402 -22.947 1.00 77.31 298 SER A O 1
ATOM 2220 N N . LEU A 1 299 ? 6.590 14.256 -23.504 1.00 82.12 299 LEU A N 1
ATOM 2221 C CA . LEU A 1 299 ? 6.409 13.733 -22.157 1.00 82.12 299 LEU A CA 1
ATOM 2222 C C . LEU A 1 299 ? 7.750 13.657 -21.432 1.00 82.12 299 LEU A C 1
ATOM 2224 O O . LEU A 1 299 ? 8.693 13.039 -21.920 1.00 82.12 299 LEU A O 1
ATOM 2228 N N . ALA A 1 300 ? 7.777 14.191 -20.215 1.00 86.69 300 ALA A N 1
ATOM 2229 C CA . ALA A 1 300 ? 8.881 14.049 -19.281 1.00 86.69 300 ALA A CA 1
ATOM 2230 C C . ALA A 1 300 ? 8.379 13.553 -17.918 1.00 86.69 300 ALA A C 1
ATOM 2232 O O . ALA A 1 300 ? 7.372 14.030 -17.384 1.00 86.69 300 ALA A O 1
ATOM 2233 N N . LEU A 1 301 ? 9.101 12.591 -17.350 1.00 88.81 301 LEU A N 1
ATOM 2234 C CA . LEU A 1 301 ? 8.922 12.077 -15.999 1.00 88.81 301 LEU A CA 1
ATOM 2235 C C . LEU A 1 301 ? 10.270 12.178 -15.290 1.00 88.81 301 LEU A C 1
ATOM 2237 O O . LEU A 1 301 ? 11.300 11.832 -15.863 1.00 88.81 301 LEU A O 1
ATOM 2241 N N . VAL A 1 302 ? 10.269 12.621 -14.039 1.00 90.19 302 VAL A N 1
ATOM 2242 C CA . VAL A 1 302 ? 11.487 12.674 -13.225 1.00 90.19 302 VAL A CA 1
ATOM 2243 C C . VAL A 1 302 ? 11.360 11.656 -12.112 1.00 90.19 302 VAL A C 1
ATOM 2245 O O . VAL A 1 302 ? 10.416 11.709 -11.327 1.00 90.19 302 VAL A O 1
ATOM 2248 N N . MET A 1 303 ? 12.293 10.717 -12.052 1.00 90.00 303 MET A N 1
ATOM 2249 C CA . MET A 1 303 ? 12.341 9.674 -11.037 1.00 90.00 303 MET A CA 1
ATOM 2250 C C . MET A 1 303 ? 13.548 9.896 -10.142 1.00 90.00 303 MET A C 1
ATOM 2252 O O . MET A 1 303 ? 14.662 10.005 -10.640 1.00 90.00 303 MET A O 1
ATOM 2256 N N . ASP A 1 304 ? 13.341 9.889 -8.833 1.00 87.06 304 ASP A N 1
ATOM 2257 C CA . ASP A 1 304 ? 14.414 9.914 -7.845 1.00 87.06 304 ASP A CA 1
ATOM 2258 C C . ASP A 1 304 ? 14.327 8.644 -6.982 1.00 87.06 304 ASP A C 1
ATOM 2260 O O . ASP A 1 304 ? 13.542 8.586 -6.026 1.00 87.06 304 ASP A O 1
ATOM 2264 N N . PRO A 1 305 ? 15.103 7.593 -7.312 1.00 83.62 305 PRO A N 1
ATOM 2265 C CA . PRO A 1 305 ? 15.119 6.353 -6.541 1.00 83.62 305 PRO A CA 1
ATOM 2266 C C . PRO A 1 305 ? 15.628 6.530 -5.104 1.00 83.62 305 PRO A C 1
ATOM 2268 O O . PRO A 1 305 ? 15.188 5.800 -4.214 1.00 83.62 305 PRO A O 1
ATOM 2271 N N . ARG A 1 306 ? 16.536 7.490 -4.858 1.00 80.81 306 ARG A N 1
ATOM 2272 C CA . ARG A 1 306 ? 17.071 7.793 -3.518 1.00 80.81 306 ARG A CA 1
ATOM 2273 C C . ARG A 1 306 ? 16.035 8.510 -2.662 1.00 80.81 306 ARG A C 1
ATOM 2275 O O . ARG A 1 306 ? 15.813 8.107 -1.521 1.00 80.81 306 ARG A O 1
ATOM 2282 N N . GLY A 1 307 ? 15.381 9.524 -3.222 1.00 78.38 307 GLY A N 1
ATOM 2283 C CA . GLY A 1 307 ? 14.266 10.225 -2.587 1.00 78.38 307 GLY A CA 1
ATOM 2284 C C . GLY A 1 307 ? 12.986 9.388 -2.505 1.00 78.38 307 GLY A C 1
ATOM 2285 O O . GLY A 1 307 ? 12.101 9.692 -1.708 1.00 78.38 307 GLY A O 1
ATOM 2286 N N . GLY A 1 308 ? 12.880 8.316 -3.295 1.00 82.50 308 GLY A N 1
ATOM 2287 C CA . GLY A 1 308 ? 11.742 7.401 -3.285 1.00 82.50 308 GLY A CA 1
ATOM 2288 C C . GLY A 1 308 ? 10.474 7.997 -3.897 1.00 82.50 308 GLY A C 1
ATOM 2289 O O . GLY A 1 308 ? 9.372 7.664 -3.454 1.00 82.50 308 GLY A O 1
ATOM 2290 N N . TRP A 1 309 ? 10.599 8.864 -4.902 1.00 85.88 309 TRP A N 1
ATOM 2291 C CA . TRP A 1 309 ? 9.463 9.514 -5.559 1.00 85.88 309 TRP A CA 1
ATOM 2292 C C . TRP A 1 309 ? 9.607 9.554 -7.087 1.00 85.88 309 TRP A C 1
ATOM 2294 O O . TRP A 1 309 ? 10.700 9.474 -7.646 1.00 85.88 309 TRP A O 1
ATOM 2304 N N . LEU A 1 310 ? 8.468 9.680 -7.766 1.00 88.12 310 LEU A N 1
ATOM 2305 C CA . LEU A 1 310 ? 8.355 9.940 -9.199 1.00 88.12 310 LEU A CA 1
ATOM 2306 C C . LEU A 1 310 ? 7.463 11.168 -9.399 1.00 88.12 310 LEU A C 1
ATOM 2308 O O . LEU A 1 310 ? 6.366 11.243 -8.842 1.00 88.12 310 LEU A O 1
ATOM 2312 N N . ALA A 1 311 ? 7.919 12.119 -10.204 1.00 87.38 311 ALA A N 1
ATOM 2313 C CA . ALA A 1 311 ? 7.145 13.270 -10.629 1.00 87.38 311 ALA A CA 1
ATOM 2314 C C . ALA A 1 311 ? 6.710 13.096 -12.085 1.00 87.38 311 ALA A C 1
ATOM 2316 O O . ALA A 1 311 ? 7.527 12.862 -12.977 1.00 87.38 311 ALA A O 1
ATOM 2317 N N . ALA A 1 312 ? 5.407 13.220 -12.314 1.00 84.81 312 ALA A N 1
ATOM 2318 C CA . ALA A 1 312 ? 4.802 13.077 -13.627 1.00 84.81 312 ALA A CA 1
ATOM 2319 C C . ALA A 1 312 ? 3.726 14.144 -13.825 1.00 84.81 312 ALA A C 1
ATOM 2321 O O . ALA A 1 312 ? 2.868 14.331 -12.962 1.00 84.81 312 ALA A O 1
ATOM 2322 N N . GLY A 1 313 ? 3.728 14.801 -14.986 1.00 77.31 313 GLY A N 1
ATOM 2323 C CA . GLY A 1 313 ? 2.674 15.756 -15.356 1.00 77.31 313 GLY A CA 1
ATOM 2324 C C . GLY A 1 313 ? 1.352 15.066 -15.689 1.00 77.31 313 GLY A 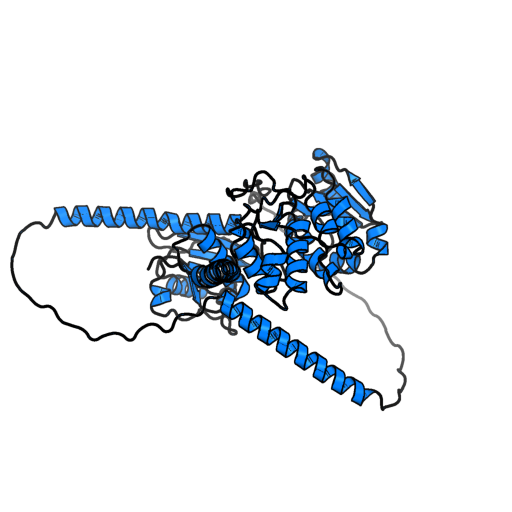C 1
ATOM 2325 O O . GLY A 1 313 ? 0.298 15.696 -15.727 1.00 77.31 313 GLY A O 1
ATOM 2326 N N . LEU A 1 314 ? 1.407 13.750 -15.901 1.00 79.69 314 LEU A N 1
ATOM 2327 C CA . LEU A 1 314 ? 0.272 12.922 -16.261 1.00 79.69 314 LEU A CA 1
ATOM 2328 C C . LEU A 1 314 ? -0.415 12.298 -15.032 1.00 79.69 314 LEU A C 1
ATOM 2330 O O . LEU A 1 314 ? 0.240 11.904 -14.058 1.00 79.69 314 LEU A O 1
ATOM 2334 N N . PRO A 1 315 ? -1.750 12.126 -15.076 1.00 80.44 315 PRO A N 1
ATOM 2335 C CA . PRO A 1 315 ? -2.458 11.333 -14.079 1.00 80.44 315 PRO A CA 1
ATOM 2336 C C . PRO A 1 315 ? -2.034 9.855 -14.150 1.00 80.44 315 PRO A C 1
ATOM 2338 O O . PRO A 1 315 ? -1.586 9.367 -15.186 1.00 80.44 315 PRO A O 1
ATOM 2341 N N . LEU A 1 316 ? -2.229 9.109 -13.052 1.00 80.06 316 LEU A N 1
ATOM 2342 C CA . LEU A 1 316 ? -1.860 7.683 -12.984 1.00 80.06 316 LEU A CA 1
ATOM 2343 C C . LEU A 1 316 ? -2.566 6.857 -14.070 1.00 80.06 316 LEU A C 1
ATOM 2345 O O . LEU A 1 316 ? -1.958 5.978 -14.665 1.00 80.06 316 LEU A O 1
ATOM 2349 N N . SER A 1 317 ? -3.820 7.183 -14.383 1.00 80.44 317 SER A N 1
ATOM 2350 C CA . SER A 1 317 ? -4.580 6.528 -15.451 1.00 80.44 317 SER A CA 1
ATOM 2351 C C . SER A 1 317 ? -3.934 6.676 -16.832 1.00 80.44 317 SER A C 1
ATOM 2353 O O . SER A 1 317 ? -4.023 5.757 -17.640 1.00 80.44 317 SER A O 1
ATOM 2355 N N . ALA A 1 318 ? -3.266 7.798 -17.113 1.00 82.75 318 ALA A N 1
ATOM 2356 C CA . ALA A 1 318 ? -2.535 7.988 -18.362 1.00 82.75 318 ALA A CA 1
ATOM 2357 C C . ALA A 1 318 ? -1.225 7.186 -18.371 1.00 82.75 318 ALA A C 1
ATOM 2359 O O . ALA A 1 318 ? -0.932 6.538 -19.371 1.00 82.75 318 ALA A O 1
ATOM 2360 N N . LEU A 1 319 ? -0.502 7.135 -17.245 1.00 81.06 319 LEU A N 1
ATOM 2361 C CA . LEU A 1 319 ? 0.675 6.266 -17.102 1.00 81.06 319 LEU A CA 1
ATOM 2362 C C . LEU A 1 319 ? 0.309 4.785 -17.292 1.00 81.06 319 LEU A C 1
ATOM 2364 O O . LEU A 1 319 ? 0.987 4.072 -18.022 1.00 81.06 319 LEU A O 1
ATOM 2368 N N . LEU A 1 320 ? -0.809 4.339 -16.714 1.00 79.88 320 LEU A N 1
ATOM 2369 C CA . LEU A 1 320 ? -1.334 2.984 -16.902 1.00 79.88 320 LEU A CA 1
ATOM 2370 C C . LEU A 1 320 ? -1.669 2.697 -18.373 1.00 79.88 320 LEU A C 1
ATOM 2372 O O . LEU A 1 320 ? -1.309 1.646 -18.892 1.00 79.88 320 LEU A O 1
ATOM 2376 N N . LYS A 1 321 ? -2.297 3.644 -19.084 1.00 81.56 321 LYS A N 1
ATOM 2377 C CA . LYS A 1 321 ? -2.550 3.511 -20.531 1.00 81.56 321 LYS A CA 1
ATOM 2378 C C . LYS A 1 321 ? -1.258 3.386 -21.341 1.00 81.56 321 LYS A C 1
ATOM 2380 O O . LYS A 1 321 ? -1.227 2.613 -22.296 1.00 81.56 321 LYS A O 1
ATOM 2385 N N . MET A 1 322 ? -0.197 4.094 -20.950 1.00 79.38 322 MET A N 1
ATOM 2386 C CA . MET A 1 322 ? 1.106 3.954 -21.602 1.00 79.38 322 MET A CA 1
ATOM 2387 C C . MET A 1 322 ? 1.679 2.544 -21.436 1.00 79.38 322 MET A C 1
ATOM 2389 O O . MET A 1 322 ? 2.229 2.016 -22.397 1.00 79.38 322 MET A O 1
ATOM 2393 N N . LEU A 1 323 ? 1.501 1.899 -20.273 1.00 70.06 323 LEU A N 1
ATOM 2394 C CA . LEU A 1 323 ? 1.951 0.513 -20.066 1.00 70.06 323 LEU A CA 1
ATOM 2395 C C . LEU A 1 323 ? 1.322 -0.473 -21.047 1.00 70.06 323 LEU A C 1
ATOM 2397 O O . LEU A 1 323 ? 1.978 -1.412 -21.490 1.00 70.06 323 LEU A O 1
ATOM 2401 N N . HIS A 1 324 ? 0.054 -0.253 -21.394 1.00 71.69 324 HIS A N 1
ATOM 2402 C CA . HIS A 1 324 ? -0.668 -1.084 -22.353 1.00 71.69 324 HIS A CA 1
ATOM 2403 C C . HIS A 1 324 ? -0.249 -0.825 -23.810 1.00 71.69 324 HIS A C 1
ATOM 2405 O O . HIS A 1 324 ? -0.745 -1.494 -24.712 1.00 71.69 324 HIS A O 1
ATOM 2411 N N . THR A 1 325 ? 0.683 0.106 -24.049 1.00 80.25 325 THR A N 1
ATOM 2412 C CA . THR A 1 325 ? 1.293 0.364 -25.359 1.00 80.25 325 THR A CA 1
ATOM 2413 C C . THR A 1 325 ? 2.795 0.047 -25.309 1.00 80.25 325 THR A C 1
ATOM 2415 O O . THR A 1 325 ? 3.605 0.953 -25.111 1.00 80.25 325 THR A O 1
ATOM 2418 N N . PRO A 1 326 ? 3.214 -1.219 -25.511 1.00 70.19 326 PRO A N 1
ATOM 2419 C CA . PRO A 1 326 ? 4.609 -1.638 -25.325 1.00 70.19 326 PRO A CA 1
ATOM 2420 C C . PRO A 1 326 ? 5.637 -0.803 -26.102 1.00 70.19 326 PRO A C 1
ATOM 2422 O O . PRO A 1 326 ? 6.701 -0.495 -25.573 1.00 70.19 326 PRO A O 1
ATOM 2425 N N . ARG A 1 327 ? 5.285 -0.351 -27.315 1.00 78.19 327 ARG A N 1
ATOM 2426 C CA . ARG A 1 327 ? 6.145 0.510 -28.146 1.00 78.19 327 ARG A CA 1
ATOM 2427 C C . ARG A 1 327 ? 6.507 1.836 -27.470 1.00 78.19 327 ARG A C 1
ATOM 2429 O O . ARG A 1 327 ? 7.610 2.328 -27.670 1.00 78.19 327 ARG A O 1
ATOM 2436 N N . LEU A 1 328 ? 5.606 2.401 -26.661 1.00 80.00 328 LEU A N 1
ATOM 2437 C CA . LEU A 1 328 ? 5.890 3.637 -25.928 1.00 80.00 328 LEU A CA 1
ATOM 2438 C C . LEU A 1 328 ? 6.924 3.393 -24.828 1.00 80.00 328 LEU A C 1
ATOM 2440 O O . LEU A 1 328 ? 7.859 4.177 -24.699 1.00 80.00 328 LEU A O 1
ATOM 2444 N N . LEU A 1 329 ? 6.813 2.287 -24.085 1.00 77.88 329 LEU A N 1
ATOM 2445 C CA . LEU A 1 329 ? 7.811 1.924 -23.072 1.00 77.88 329 LEU A CA 1
ATOM 2446 C C . LEU A 1 329 ? 9.197 1.699 -23.685 1.00 77.88 329 LEU A C 1
ATOM 2448 O O . LEU A 1 329 ? 10.191 2.106 -23.096 1.00 77.88 329 LEU A O 1
ATOM 2452 N N . GLU A 1 330 ? 9.265 1.091 -24.869 1.00 79.56 330 GLU A N 1
ATOM 2453 C CA . GLU A 1 330 ? 10.530 0.857 -25.580 1.00 79.56 330 GLU A CA 1
ATOM 2454 C C . GLU A 1 330 ? 11.135 2.145 -26.161 1.00 79.56 330 GLU A C 1
ATOM 2456 O O . GLU A 1 330 ? 12.353 2.257 -26.266 1.00 79.56 330 GLU A O 1
ATOM 2461 N N . SER A 1 331 ? 10.306 3.141 -26.490 1.00 84.00 331 SER A N 1
ATOM 2462 C CA . SER A 1 331 ? 10.762 4.459 -26.962 1.00 84.00 331 SER A CA 1
ATOM 2463 C C . SER A 1 331 ? 11.249 5.395 -25.849 1.00 84.00 331 SER A C 1
ATOM 2465 O O . SER A 1 331 ? 11.765 6.479 -26.129 1.00 84.00 331 SER A O 1
ATOM 2467 N N . LEU A 1 332 ? 11.072 4.994 -24.589 1.00 85.81 332 LEU A N 1
ATOM 2468 C CA . LEU A 1 332 ? 11.340 5.821 -23.424 1.00 85.81 332 LEU A CA 1
ATOM 2469 C C . LEU A 1 332 ? 12.843 5.995 -23.211 1.00 85.81 332 LEU A C 1
ATOM 2471 O O . LEU A 1 332 ? 13.563 5.054 -22.881 1.00 85.81 332 LEU A O 1
ATOM 2475 N N . LYS A 1 333 ? 13.323 7.226 -23.389 1.00 88.12 333 LYS A N 1
ATOM 2476 C CA . LYS A 1 333 ? 14.728 7.574 -23.184 1.00 88.12 333 LYS A CA 1
ATOM 2477 C C . LYS A 1 333 ? 14.967 7.826 -21.708 1.00 88.12 333 LYS A C 1
ATOM 2479 O O . LYS A 1 333 ? 14.264 8.620 -21.091 1.00 88.12 333 LYS A O 1
ATOM 2484 N N . MET A 1 334 ? 15.976 7.168 -21.153 1.00 89.94 334 MET A N 1
ATOM 2485 C CA . MET A 1 334 ? 16.355 7.297 -19.753 1.00 89.94 334 MET A CA 1
ATOM 2486 C C . MET A 1 334 ? 17.722 7.965 -19.667 1.00 89.94 334 MET A C 1
ATOM 2488 O O . MET A 1 334 ? 18.708 7.432 -20.172 1.00 89.94 334 MET A O 1
ATOM 2492 N N . GLN A 1 335 ? 17.773 9.141 -19.050 1.00 89.88 335 GLN A N 1
ATOM 2493 C CA . GLN A 1 335 ? 18.995 9.922 -18.886 1.00 89.88 335 GLN A CA 1
ATOM 2494 C C . GLN A 1 335 ? 19.275 10.130 -17.396 1.00 89.88 335 GLN A C 1
ATOM 2496 O O . GLN A 1 335 ? 18.338 10.437 -16.653 1.00 89.88 335 GLN A O 1
ATOM 2501 N N . PRO A 1 336 ? 20.525 9.963 -16.933 1.00 90.00 336 PRO A N 1
ATOM 2502 C CA . PRO A 1 336 ? 20.885 10.324 -15.569 1.00 90.00 336 PRO A CA 1
ATOM 2503 C C . PRO A 1 336 ? 20.693 11.831 -15.367 1.00 90.00 336 PRO A C 1
ATOM 2505 O O . PRO A 1 336 ? 21.013 12.635 -16.242 1.00 90.00 336 PRO A O 1
ATOM 2508 N N . LEU A 1 337 ? 20.160 12.203 -14.209 1.00 88.88 337 LEU A N 1
ATOM 2509 C CA . LEU A 1 337 ? 19.863 13.573 -13.822 1.00 88.88 337 LEU A CA 1
ATOM 2510 C C . LEU A 1 337 ? 20.646 13.906 -12.541 1.00 88.88 337 LEU A C 1
ATOM 2512 O O . LEU A 1 337 ? 20.376 13.306 -11.497 1.00 88.88 337 LEU A O 1
ATOM 2516 N N . PRO A 1 338 ? 21.610 14.844 -12.596 1.00 87.25 338 PRO A N 1
ATOM 2517 C CA . PRO A 1 338 ? 22.350 15.290 -11.418 1.00 87.25 338 PRO A CA 1
ATOM 2518 C C . PRO A 1 338 ? 21.423 15.873 -10.352 1.00 87.25 338 PRO A C 1
ATOM 2520 O O . PRO A 1 338 ? 20.433 16.533 -10.684 1.00 87.25 338 PRO A O 1
ATOM 2523 N N . VAL A 1 339 ? 21.760 15.665 -9.076 1.00 81.69 339 VAL A N 1
ATOM 2524 C CA . VAL A 1 339 ? 20.925 16.062 -7.928 1.00 81.69 339 VAL A CA 1
ATOM 2525 C C . VAL A 1 339 ? 20.628 17.563 -7.941 1.00 81.69 339 VAL A C 1
ATOM 2527 O O . VAL A 1 339 ? 19.513 17.982 -7.641 1.00 81.69 339 VAL A O 1
ATOM 2530 N N . GLU A 1 340 ? 21.596 18.364 -8.377 1.00 85.56 340 GLU A N 1
ATOM 2531 C CA . GLU A 1 340 ? 21.525 19.823 -8.444 1.00 85.56 340 GLU A CA 1
ATOM 2532 C C . GLU A 1 340 ? 20.514 20.309 -9.492 1.00 85.56 340 GLU A C 1
ATOM 2534 O O . GLU A 1 340 ? 19.959 21.397 -9.359 1.00 85.56 340 GLU A O 1
ATOM 2539 N N . ARG A 1 341 ? 20.246 19.497 -10.525 1.00 86.19 341 ARG A N 1
ATOM 2540 C CA . ARG A 1 341 ? 19.336 19.833 -11.631 1.00 86.19 341 ARG A CA 1
ATOM 2541 C C . ARG A 1 341 ? 17.926 19.285 -11.461 1.00 86.19 341 ARG A C 1
ATOM 2543 O O . ARG A 1 341 ? 17.044 19.653 -12.231 1.00 86.19 341 ARG A O 1
ATOM 2550 N N . ILE A 1 342 ? 17.682 18.443 -10.453 1.00 84.12 342 ILE A N 1
ATOM 2551 C CA . ILE A 1 342 ? 16.371 17.815 -10.244 1.00 84.12 342 ILE A CA 1
ATOM 2552 C C . ILE A 1 342 ? 15.270 18.874 -10.149 1.00 84.12 342 ILE A C 1
ATOM 2554 O O . ILE A 1 342 ? 14.269 18.782 -10.856 1.00 84.12 342 ILE A O 1
ATOM 2558 N N . GLU A 1 343 ? 15.443 19.883 -9.292 1.00 82.12 343 GLU A N 1
ATOM 2559 C CA . GLU A 1 343 ? 14.407 20.900 -9.087 1.00 82.12 343 GLU A CA 1
ATOM 2560 C C . GLU A 1 343 ? 14.164 21.760 -10.329 1.00 82.12 343 GLU A C 1
ATOM 2562 O O . GLU A 1 343 ? 13.016 22.107 -10.613 1.00 82.12 343 GLU A O 1
ATOM 2567 N N . GLU A 1 344 ? 15.227 22.095 -11.060 1.00 85.50 344 GLU A N 1
ATOM 2568 C CA . GLU A 1 344 ? 15.162 22.888 -12.287 1.00 85.50 344 GLU A CA 1
ATOM 2569 C C . GLU A 1 344 ? 14.408 22.128 -13.381 1.00 85.50 344 GLU A C 1
ATOM 2571 O O . GLU A 1 344 ? 13.361 22.591 -13.829 1.00 85.50 344 GLU A O 1
ATOM 2576 N N . THR A 1 345 ? 14.834 20.905 -13.707 1.00 84.69 345 THR A N 1
ATOM 2577 C CA . THR A 1 345 ? 14.192 20.058 -14.726 1.00 84.69 345 THR A CA 1
ATOM 2578 C C . THR A 1 345 ? 12.736 19.744 -14.384 1.00 84.69 345 THR A C 1
ATOM 2580 O O . THR A 1 345 ? 11.853 19.753 -15.244 1.00 84.69 345 THR A O 1
ATOM 2583 N N . VAL A 1 346 ? 12.443 19.500 -13.104 1.00 81.88 346 VAL A N 1
ATOM 2584 C CA . VAL A 1 346 ? 11.067 19.313 -12.633 1.00 81.88 346 VAL A CA 1
ATOM 2585 C C . VAL A 1 346 ? 10.237 20.581 -12.852 1.00 81.88 346 VAL A C 1
ATOM 2587 O O . VAL A 1 346 ? 9.092 20.490 -13.293 1.00 81.88 346 VAL A O 1
ATOM 2590 N N . ARG A 1 347 ? 10.783 21.764 -12.561 1.00 82.06 347 ARG A N 1
ATOM 2591 C CA . ARG A 1 347 ? 10.080 23.041 -12.743 1.00 82.06 347 ARG A CA 1
ATOM 2592 C C . ARG A 1 347 ? 9.849 23.359 -14.218 1.00 82.06 347 A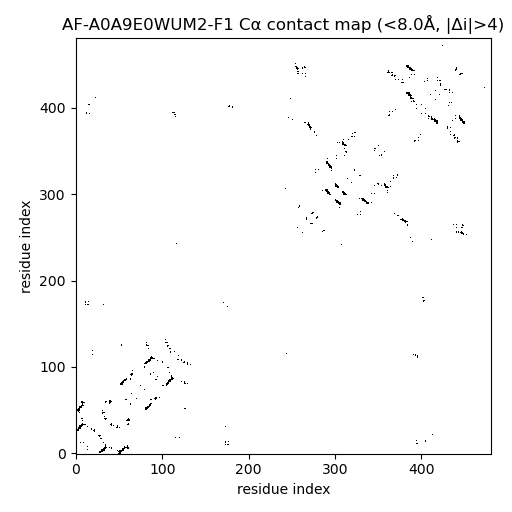RG A C 1
ATOM 2594 O O . ARG A 1 347 ? 8.761 23.820 -14.554 1.00 82.06 347 ARG A O 1
ATOM 2601 N N . GLU A 1 348 ? 10.824 23.083 -15.076 1.00 84.06 348 GLU A N 1
ATOM 2602 C CA . GLU A 1 348 ? 10.739 23.274 -16.527 1.00 84.06 348 GLU A CA 1
ATOM 2603 C C . GLU A 1 348 ? 9.655 22.398 -17.159 1.00 84.06 348 GLU A C 1
ATOM 2605 O O . GLU A 1 348 ? 8.853 22.878 -17.958 1.00 84.06 348 GLU A O 1
ATOM 2610 N N . HIS A 1 349 ? 9.591 21.119 -16.781 1.00 79.88 349 HIS A N 1
ATOM 2611 C CA . HIS A 1 349 ? 8.688 20.161 -17.421 1.00 79.88 349 HIS A CA 1
ATOM 2612 C C . HIS A 1 349 ? 7.317 20.029 -16.747 1.00 79.88 349 HIS A C 1
ATOM 2614 O O . HIS A 1 349 ? 6.343 19.673 -17.408 1.00 79.88 349 HIS A O 1
ATOM 2620 N N . LEU A 1 350 ? 7.213 20.295 -15.440 1.00 75.62 350 LEU A N 1
ATOM 2621 C CA . LEU A 1 350 ? 5.985 20.095 -14.650 1.00 75.62 350 LEU A CA 1
ATOM 2622 C C . LEU A 1 350 ? 5.396 21.404 -14.094 1.00 75.62 350 LEU A C 1
ATOM 2624 O O . LEU A 1 350 ? 4.321 21.396 -13.481 1.00 75.62 350 LEU A O 1
ATOM 2628 N N . GLY A 1 351 ? 6.073 22.534 -14.311 1.00 74.44 351 GLY A N 1
ATOM 2629 C CA . GLY A 1 351 ? 5.654 23.858 -13.864 1.00 74.44 351 GLY A CA 1
ATOM 2630 C C . GLY A 1 351 ? 5.690 24.055 -12.341 1.00 74.44 351 GLY A C 1
ATOM 2631 O O . GLY A 1 351 ? 6.147 23.219 -11.560 1.00 74.44 351 GLY A O 1
ATOM 2632 N N . GLY A 1 352 ? 5.140 25.184 -11.877 1.00 63.47 352 GLY A N 1
ATOM 2633 C CA . GLY A 1 352 ? 5.145 25.581 -10.458 1.00 63.47 352 GLY A CA 1
ATOM 2634 C C . GLY A 1 352 ? 4.315 24.702 -9.506 1.00 63.47 352 GLY A C 1
ATOM 2635 O O . GLY A 1 352 ? 4.335 24.921 -8.297 1.00 63.47 352 GLY A O 1
ATOM 2636 N N . ARG A 1 353 ? 3.585 23.693 -10.008 1.00 61.81 353 ARG A N 1
ATOM 2637 C CA . ARG A 1 353 ? 2.778 22.760 -9.189 1.00 61.81 353 ARG A CA 1
ATOM 2638 C C . ARG A 1 353 ? 3.507 21.451 -8.867 1.00 61.81 353 ARG A C 1
ATOM 2640 O O . ARG A 1 353 ? 2.866 20.493 -8.436 1.00 61.81 353 ARG A O 1
ATOM 2647 N N . PHE A 1 354 ? 4.827 21.406 -9.034 1.00 64.44 354 PHE A N 1
ATOM 2648 C CA . PHE A 1 354 ? 5.613 20.174 -8.984 1.00 64.44 354 PHE A CA 1
ATOM 2649 C C . PHE A 1 354 ? 5.425 19.312 -7.727 1.00 64.44 354 PHE A C 1
ATOM 2651 O O . PHE A 1 354 ? 5.329 18.093 -7.835 1.00 64.44 354 PHE A O 1
ATOM 2658 N N . ARG A 1 355 ? 5.284 19.914 -6.537 1.00 60.84 355 ARG A N 1
ATOM 2659 C CA . ARG A 1 355 ? 5.082 19.144 -5.294 1.00 60.84 355 ARG A CA 1
ATOM 2660 C C . ARG A 1 355 ? 3.780 18.344 -5.286 1.00 60.84 355 ARG A C 1
ATOM 2662 O O . ARG A 1 355 ? 3.703 17.326 -4.616 1.00 60.84 355 ARG A O 1
ATOM 2669 N N . ARG A 1 356 ? 2.765 18.769 -6.049 1.00 63.94 356 ARG A N 1
ATOM 2670 C CA . ARG A 1 356 ? 1.512 18.010 -6.229 1.00 63.94 356 ARG A CA 1
ATOM 2671 C C . ARG A 1 356 ? 1.635 16.899 -7.278 1.00 63.94 356 ARG A C 1
ATOM 2673 O O . ARG A 1 356 ? 0.789 16.012 -7.311 1.00 63.94 356 ARG A O 1
ATOM 2680 N N . ALA A 1 357 ? 2.645 16.970 -8.144 1.00 69.12 357 ALA A N 1
ATOM 2681 C CA . ALA A 1 357 ? 2.919 15.981 -9.186 1.00 69.12 357 ALA A CA 1
ATOM 2682 C C . ALA A 1 357 ? 3.839 14.846 -8.701 1.00 69.12 357 ALA A C 1
ATOM 2684 O O . ALA A 1 357 ? 3.909 13.804 -9.353 1.00 69.12 357 ALA A O 1
ATOM 2685 N N . GLN A 1 358 ? 4.521 15.035 -7.564 1.00 80.88 358 GLN A N 1
ATOM 2686 C CA . GLN A 1 358 ? 5.321 14.005 -6.908 1.00 80.88 358 GLN A CA 1
ATOM 2687 C C . GLN A 1 358 ? 4.429 12.953 -6.259 1.00 80.88 358 GLN A C 1
ATOM 2689 O O . GLN A 1 358 ? 3.491 13.254 -5.520 1.00 80.88 358 GLN A O 1
ATOM 2694 N N . LYS A 1 359 ? 4.752 11.697 -6.529 1.00 83.00 359 LYS A N 1
ATOM 2695 C CA . LYS A 1 359 ? 4.062 10.531 -5.997 1.00 83.00 359 LYS A CA 1
ATOM 2696 C C . LYS A 1 359 ? 5.097 9.543 -5.459 1.00 83.00 359 LYS A C 1
ATOM 2698 O O . LYS A 1 359 ? 6.171 9.432 -6.055 1.00 83.00 359 LYS A O 1
ATOM 2703 N N . PRO A 1 360 ? 4.801 8.821 -4.366 1.00 86.06 360 PRO A N 1
ATOM 2704 C CA . PRO A 1 360 ? 5.721 7.821 -3.837 1.00 86.06 360 PRO A CA 1
ATOM 2705 C C . PRO A 1 360 ? 6.031 6.746 -4.883 1.00 86.06 360 PRO A C 1
ATOM 2707 O O . PRO A 1 360 ? 5.127 6.227 -5.547 1.00 86.06 360 PRO A O 1
ATOM 2710 N N . LEU A 1 361 ? 7.318 6.445 -5.057 1.00 86.69 361 LEU A N 1
ATOM 2711 C CA . LEU A 1 361 ? 7.794 5.525 -6.088 1.00 86.69 361 LEU A CA 1
ATOM 2712 C C . LEU A 1 361 ? 7.313 4.096 -5.825 1.00 86.69 361 LEU A C 1
ATOM 2714 O O . LEU A 1 361 ? 6.942 3.394 -6.756 1.00 86.69 361 LEU A O 1
ATOM 2718 N N . ASP A 1 362 ? 7.264 3.678 -4.563 1.00 86.56 362 ASP A N 1
ATOM 2719 C CA . ASP A 1 362 ? 6.746 2.372 -4.152 1.00 86.56 362 ASP A CA 1
ATOM 2720 C C . ASP A 1 362 ? 5.269 2.190 -4.531 1.00 86.56 362 ASP A C 1
ATOM 2722 O O . ASP A 1 362 ? 4.895 1.136 -5.049 1.00 86.56 362 ASP A O 1
ATOM 2726 N N . VAL A 1 363 ? 4.454 3.231 -4.335 1.00 87.56 363 VAL A N 1
ATOM 2727 C CA . VAL A 1 363 ? 3.025 3.260 -4.684 1.00 87.56 363 VAL A CA 1
ATOM 2728 C C . VAL A 1 363 ? 2.823 3.195 -6.191 1.00 87.56 363 VAL A C 1
ATOM 2730 O O . VAL A 1 363 ? 2.039 2.380 -6.669 1.00 87.56 363 VAL A O 1
ATOM 2733 N N . ILE A 1 364 ? 3.529 4.031 -6.958 1.00 88.06 364 ILE A N 1
ATOM 2734 C CA . ILE A 1 364 ? 3.393 4.008 -8.419 1.00 88.06 364 ILE A CA 1
ATOM 2735 C C . ILE A 1 364 ? 3.867 2.678 -8.981 1.00 88.06 364 ILE A C 1
ATOM 2737 O O . ILE A 1 364 ? 3.147 2.073 -9.768 1.00 88.06 364 ILE A O 1
ATOM 2741 N N . THR A 1 365 ? 5.047 2.208 -8.581 1.00 89.94 365 THR A N 1
ATOM 2742 C CA . THR A 1 365 ? 5.574 0.933 -9.069 1.00 89.94 365 THR A CA 1
ATOM 2743 C C . THR A 1 365 ? 4.631 -0.212 -8.718 1.00 89.94 365 THR A C 1
ATOM 2745 O O . THR A 1 365 ? 4.411 -1.075 -9.558 1.00 89.94 365 THR A O 1
ATOM 2748 N N . TRP A 1 366 ? 3.980 -0.181 -7.550 1.00 91.81 366 TRP A N 1
ATOM 2749 C CA . TRP A 1 366 ? 2.976 -1.182 -7.188 1.00 91.81 366 TRP A CA 1
ATOM 2750 C C . TRP A 1 366 ? 1.788 -1.165 -8.152 1.00 91.81 366 TRP A C 1
ATOM 2752 O O . TRP A 1 366 ? 1.426 -2.202 -8.697 1.00 91.81 366 TRP A O 1
ATOM 2762 N N . GLU A 1 367 ? 1.181 0.000 -8.389 1.00 90.19 367 GLU A N 1
ATOM 2763 C CA . GLU A 1 367 ? 0.016 0.134 -9.275 1.00 90.19 367 GLU A CA 1
ATOM 2764 C C . GLU A 1 367 ? 0.340 -0.257 -10.720 1.00 90.19 367 GLU A C 1
ATOM 2766 O O . GLU A 1 367 ? -0.407 -1.000 -11.359 1.00 90.19 367 GLU A O 1
ATOM 2771 N N . LEU A 1 368 ? 1.483 0.211 -11.225 1.00 89.56 368 LEU A N 1
ATOM 2772 C CA . LEU A 1 368 ? 1.934 -0.077 -12.580 1.00 89.56 368 LEU A CA 1
ATOM 2773 C C . LEU A 1 368 ? 2.276 -1.567 -12.751 1.00 89.56 368 LEU A C 1
ATOM 2775 O O . LEU A 1 368 ? 1.834 -2.186 -13.718 1.00 89.56 368 LEU A O 1
ATOM 2779 N N . THR A 1 369 ? 2.982 -2.176 -11.792 1.00 91.81 369 THR A N 1
ATOM 2780 C CA . THR A 1 369 ? 3.271 -3.619 -11.803 1.00 91.81 369 THR A CA 1
ATOM 2781 C C . THR A 1 369 ? 1.983 -4.434 -11.667 1.00 91.81 369 THR A C 1
ATOM 2783 O O . THR A 1 369 ? 1.794 -5.398 -12.401 1.00 91.81 369 THR A O 1
ATOM 2786 N N . SER A 1 370 ? 1.053 -4.034 -10.793 1.00 91.69 370 SER A N 1
ATOM 2787 C CA . SER A 1 370 ? -0.242 -4.709 -10.613 1.00 91.69 370 SER A CA 1
ATOM 2788 C C . SER A 1 370 ? -1.020 -4.771 -11.924 1.00 91.69 370 SER A C 1
ATOM 2790 O O . SER A 1 370 ? -1.503 -5.836 -12.309 1.00 91.69 370 SER A O 1
ATOM 2792 N N . ALA A 1 371 ? -1.084 -3.651 -12.646 1.00 89.88 371 ALA A N 1
ATOM 2793 C CA . ALA A 1 371 ? -1.734 -3.591 -13.948 1.00 89.88 371 ALA A CA 1
ATOM 2794 C C . ALA A 1 371 ? -0.994 -4.407 -15.019 1.00 89.88 371 ALA A C 1
ATOM 2796 O O . ALA A 1 371 ? -1.639 -5.109 -15.796 1.00 89.88 371 ALA A O 1
ATOM 2797 N N . ALA A 1 372 ? 0.341 -4.358 -15.041 1.00 89.38 372 ALA A N 1
ATOM 2798 C CA . ALA A 1 372 ? 1.158 -5.092 -16.008 1.00 89.38 372 ALA A CA 1
ATOM 2799 C C . ALA A 1 372 ? 1.074 -6.621 -15.846 1.00 89.38 372 ALA A C 1
ATOM 2801 O O . ALA A 1 372 ? 1.295 -7.348 -16.811 1.00 89.38 372 ALA A O 1
ATOM 2802 N N . LEU A 1 373 ? 0.754 -7.110 -14.644 1.00 91.50 373 LEU A N 1
ATOM 2803 C CA . LEU A 1 373 ? 0.658 -8.540 -14.339 1.00 91.50 373 LEU A CA 1
ATOM 2804 C C . LEU A 1 373 ? -0.764 -9.106 -14.429 1.00 91.50 373 LEU A C 1
ATOM 2806 O O . LEU A 1 373 ? -0.935 -10.309 -14.260 1.00 91.50 373 LEU A O 1
ATOM 2810 N N . LYS A 1 374 ? -1.780 -8.274 -14.691 1.00 87.94 374 LYS A N 1
ATOM 2811 C CA . LYS A 1 374 ? -3.195 -8.667 -14.606 1.00 87.94 374 LYS A CA 1
ATOM 2812 C C . LYS A 1 374 ? -3.545 -9.910 -15.435 1.00 87.94 374 LYS A C 1
ATOM 2814 O O . LYS A 1 374 ? -4.287 -10.759 -14.952 1.00 87.94 374 LYS A O 1
ATOM 2819 N N . ASP A 1 375 ? -2.989 -10.014 -16.640 1.00 86.44 375 ASP A N 1
ATOM 2820 C CA . ASP A 1 375 ? -3.272 -11.095 -17.594 1.00 86.44 375 ASP A CA 1
ATOM 2821 C C . ASP A 1 375 ? -2.066 -12.037 -17.786 1.00 86.44 375 ASP A C 1
ATOM 2823 O O . ASP A 1 375 ? -2.000 -12.809 -18.742 1.00 86.44 375 ASP A O 1
ATOM 2827 N N . VAL A 1 376 ? -1.082 -11.973 -16.881 1.00 90.94 376 VAL A N 1
ATOM 2828 C CA . VAL A 1 376 ? 0.145 -12.772 -16.951 1.00 90.94 376 VAL A CA 1
ATOM 2829 C C . VAL A 1 376 ? 0.019 -13.972 -16.026 1.00 90.94 376 VAL A C 1
ATOM 2831 O O . VAL A 1 376 ? -0.106 -13.824 -14.812 1.00 90.94 376 VAL A O 1
ATOM 2834 N N . LYS A 1 377 ? 0.122 -15.179 -16.586 1.00 93.94 377 LYS A N 1
ATOM 2835 C CA . LYS A 1 377 ? 0.226 -16.398 -15.783 1.00 93.94 377 LYS A CA 1
ATOM 2836 C C . LYS A 1 377 ? 1.645 -16.522 -15.226 1.00 93.94 377 LYS A C 1
ATOM 2838 O O . LYS A 1 377 ? 2.603 -16.713 -15.974 1.00 93.94 377 LYS A O 1
ATOM 2843 N N . LEU A 1 378 ? 1.777 -16.398 -13.910 1.00 95.12 378 LEU A N 1
ATOM 2844 C CA . LEU A 1 378 ? 3.049 -16.497 -13.202 1.00 95.12 378 LEU A CA 1
ATOM 2845 C C . LEU A 1 378 ? 3.319 -17.942 -12.794 1.00 95.12 378 LEU A C 1
ATOM 2847 O O . LEU A 1 378 ? 2.429 -18.647 -12.328 1.00 95.12 378 LEU A O 1
ATOM 2851 N N . GLU A 1 379 ? 4.561 -18.384 -12.934 1.00 93.56 379 GLU A N 1
ATOM 2852 C CA . GLU A 1 379 ? 4.989 -19.723 -12.535 1.00 93.56 379 GLU A CA 1
ATOM 2853 C C . GLU A 1 379 ? 6.365 -19.617 -11.879 1.00 93.56 379 GLU A C 1
ATOM 2855 O O . GLU A 1 379 ? 7.279 -18.991 -12.426 1.00 93.56 379 GLU A O 1
ATOM 2860 N N . ALA A 1 380 ? 6.500 -20.202 -10.688 1.00 91.75 380 ALA A N 1
ATOM 2861 C CA . ALA A 1 380 ? 7.759 -20.221 -9.958 1.00 91.75 380 ALA A CA 1
ATOM 2862 C C . ALA A 1 380 ? 8.631 -21.386 -10.440 1.00 91.75 380 ALA A C 1
ATOM 2864 O O . ALA A 1 380 ? 8.167 -22.524 -10.501 1.00 91.75 380 ALA A O 1
ATOM 2865 N N . ARG A 1 381 ? 9.902 -21.114 -10.750 1.00 88.12 381 ARG A N 1
ATOM 2866 C CA . ARG A 1 381 ? 10.920 -22.143 -11.037 1.00 88.12 381 ARG A CA 1
ATOM 2867 C C . ARG A 1 381 ? 11.939 -22.315 -9.915 1.00 88.12 381 ARG A C 1
ATOM 2869 O O . ARG A 1 381 ? 12.586 -23.354 -9.843 1.00 88.12 381 ARG A O 1
ATOM 2876 N N . GLY A 1 382 ? 12.070 -21.316 -9.049 1.00 84.75 382 GLY A N 1
ATOM 2877 C CA . GLY A 1 382 ? 12.920 -21.353 -7.864 1.00 84.75 382 GLY A CA 1
ATOM 2878 C C . GLY A 1 382 ? 12.144 -20.941 -6.620 1.00 84.75 382 GLY A C 1
ATOM 2879 O O . GLY A 1 382 ? 11.076 -20.336 -6.719 1.00 84.75 382 GLY A O 1
ATOM 2880 N N . ASP A 1 383 ? 12.688 -21.262 -5.447 1.00 89.00 383 ASP A N 1
ATOM 2881 C CA . ASP A 1 383 ? 12.172 -20.720 -4.191 1.00 89.00 383 ASP A CA 1
ATOM 2882 C C . ASP A 1 383 ? 12.894 -19.413 -3.852 1.00 89.00 383 ASP A C 1
ATOM 2884 O O . ASP A 1 383 ? 14.096 -19.251 -4.083 1.00 89.00 383 ASP A O 1
ATOM 2888 N N . LEU A 1 384 ? 12.142 -18.478 -3.291 1.00 89.75 384 LEU A N 1
ATOM 2889 C CA . LEU A 1 384 ? 12.620 -17.163 -2.901 1.00 89.75 384 LEU A CA 1
ATOM 2890 C C . LEU A 1 384 ? 12.023 -16.850 -1.540 1.00 89.75 384 LEU A C 1
ATOM 2892 O O . LEU A 1 384 ? 10.807 -16.908 -1.365 1.00 89.75 384 LEU A O 1
ATOM 2896 N N . THR A 1 385 ? 12.867 -16.511 -0.571 1.00 91.69 385 THR A N 1
ATOM 2897 C CA . THR A 1 385 ? 12.375 -16.082 0.738 1.00 91.69 385 THR A CA 1
ATOM 2898 C C . THR A 1 385 ? 12.258 -14.570 0.765 1.00 91.69 385 THR A C 1
ATOM 2900 O O . THR A 1 385 ? 13.259 -13.880 0.613 1.00 91.69 385 THR A O 1
ATOM 2903 N N . LEU A 1 386 ? 11.049 -14.053 0.964 1.00 91.00 386 LEU A N 1
ATOM 2904 C CA . LEU A 1 386 ? 10.761 -12.628 1.057 1.00 91.00 386 LEU A CA 1
ATOM 2905 C C . LEU A 1 386 ? 10.584 -12.184 2.512 1.00 91.00 386 LEU A C 1
ATOM 2907 O O . LEU A 1 386 ? 9.965 -12.869 3.324 1.00 91.00 386 LEU A O 1
ATOM 2911 N N . GLN A 1 387 ? 11.095 -10.999 2.833 1.00 87.56 387 GLN A N 1
ATOM 2912 C CA . GLN A 1 387 ? 10.787 -10.297 4.077 1.00 87.56 387 GLN A CA 1
ATOM 2913 C C . GLN A 1 387 ? 10.530 -8.825 3.770 1.00 87.56 387 GLN A C 1
ATOM 2915 O O . GLN A 1 387 ? 11.317 -8.178 3.077 1.00 87.56 387 GLN A O 1
ATOM 2920 N N . LEU A 1 388 ? 9.443 -8.268 4.295 1.00 85.62 388 LEU A N 1
ATOM 2921 C CA . LEU A 1 388 ? 9.156 -6.851 4.117 1.00 85.62 388 LEU A CA 1
ATOM 2922 C C . LEU A 1 388 ? 10.035 -5.997 5.029 1.00 85.62 388 LEU A C 1
ATOM 2924 O O . LEU A 1 388 ? 10.081 -6.187 6.242 1.00 85.62 388 LEU A O 1
ATOM 2928 N N . ARG A 1 389 ? 10.699 -5.010 4.423 1.00 80.38 389 ARG A N 1
ATOM 2929 C CA . ARG A 1 389 ? 11.389 -3.914 5.117 1.00 80.38 389 ARG A CA 1
ATOM 2930 C C . ARG A 1 389 ? 10.430 -2.792 5.485 1.00 80.38 389 ARG A C 1
ATOM 2932 O O . ARG A 1 389 ? 10.619 -2.117 6.493 1.00 80.38 389 ARG A O 1
ATOM 2939 N N . ARG A 1 390 ? 9.437 -2.558 4.628 1.00 74.44 390 ARG A N 1
ATOM 2940 C CA . ARG A 1 390 ? 8.426 -1.513 4.781 1.00 74.44 390 ARG A CA 1
ATOM 2941 C C . ARG A 1 390 ? 7.059 -2.104 4.496 1.00 74.44 390 ARG A C 1
ATOM 2943 O O . ARG A 1 390 ? 6.902 -2.904 3.577 1.00 74.44 390 ARG A O 1
ATOM 2950 N N . PHE A 1 391 ? 6.085 -1.703 5.302 1.00 78.00 391 PHE A N 1
ATOM 2951 C CA . PHE A 1 391 ? 4.703 -2.092 5.080 1.00 78.00 391 PHE A CA 1
ATOM 2952 C C . PHE A 1 391 ? 4.148 -1.306 3.879 1.00 78.00 391 PHE A C 1
ATOM 2954 O O . PHE A 1 391 ? 4.368 -0.091 3.837 1.00 78.00 391 PHE A O 1
ATOM 2961 N N . PRO A 1 392 ? 3.473 -1.948 2.906 1.00 81.12 392 PRO A N 1
ATOM 2962 C CA . PRO A 1 392 ? 2.869 -1.237 1.788 1.00 81.12 392 PRO A CA 1
ATOM 2963 C C . PRO A 1 392 ? 1.830 -0.233 2.282 1.00 81.12 392 PRO A C 1
ATOM 2965 O O . PRO A 1 392 ? 1.057 -0.510 3.202 1.00 81.12 392 PRO A O 1
ATOM 2968 N N . ASN A 1 393 ? 1.786 0.937 1.652 1.00 78.38 393 ASN A N 1
ATOM 2969 C CA . ASN A 1 393 ? 0.798 1.942 2.001 1.00 78.38 393 ASN A CA 1
ATOM 2970 C C . ASN A 1 393 ? -0.545 1.659 1.322 1.00 78.38 393 ASN A C 1
ATOM 2972 O O . ASN A 1 393 ? -0.886 2.273 0.314 1.00 78.38 393 ASN A O 1
ATOM 2976 N N . PHE A 1 394 ? -1.323 0.741 1.891 1.00 80.31 394 PHE A N 1
ATOM 2977 C CA . PHE A 1 394 ? -2.606 0.329 1.319 1.00 80.31 394 PHE A CA 1
ATOM 2978 C C . PHE A 1 394 ? -3.641 1.459 1.197 1.00 80.31 394 PHE A C 1
AT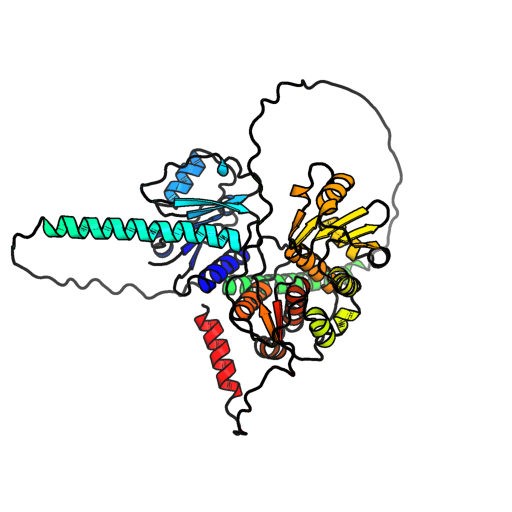OM 2980 O O . PHE A 1 394 ? -4.574 1.318 0.419 1.00 80.31 394 PHE A O 1
ATOM 2987 N N . THR A 1 395 ? -3.460 2.594 1.885 1.00 69.88 395 THR A N 1
ATOM 2988 C CA . THR A 1 395 ? -4.339 3.770 1.721 1.00 69.88 395 THR A CA 1
ATOM 2989 C C . THR A 1 395 ? -4.085 4.544 0.427 1.00 69.88 395 THR A C 1
ATOM 2991 O O . THR A 1 395 ? -4.942 5.293 -0.034 1.00 69.88 395 THR A O 1
ATOM 2994 N N . LEU A 1 396 ? -2.900 4.372 -0.164 1.00 73.88 396 LEU A N 1
ATOM 2995 C CA . LEU A 1 396 ? -2.507 4.997 -1.427 1.00 73.88 396 LEU A CA 1
ATOM 2996 C C . LEU A 1 396 ? -2.762 4.112 -2.646 1.00 73.88 396 LEU A C 1
ATOM 2998 O O . LEU A 1 396 ? -2.692 4.598 -3.775 1.00 73.88 396 LEU A O 1
ATOM 3002 N N . LEU A 1 397 ? -3.020 2.828 -2.420 1.00 81.62 397 LEU A N 1
ATOM 3003 C CA . LEU A 1 397 ? -3.122 1.820 -3.460 1.00 81.62 397 LEU A CA 1
ATOM 3004 C C . LEU A 1 397 ? -4.592 1.597 -3.836 1.00 81.62 397 LEU A C 1
ATOM 3006 O O . LEU A 1 397 ? -5.457 1.442 -2.979 1.00 81.62 397 LEU A O 1
ATOM 3010 N N . GLN A 1 398 ? -4.876 1.581 -5.134 1.00 76.88 398 GLN A N 1
ATOM 3011 C CA . GLN A 1 398 ? -6.203 1.352 -5.697 1.00 76.88 398 GLN A CA 1
ATOM 3012 C C . GLN A 1 398 ? -6.497 -0.138 -5.889 1.00 76.88 398 GLN A C 1
ATOM 3014 O O . GLN A 1 398 ? -7.649 -0.554 -5.772 1.00 76.88 398 GLN A O 1
ATOM 3019 N N . GLN A 1 399 ? -5.476 -0.948 -6.185 1.00 73.56 399 GLN A N 1
ATOM 3020 C CA . GLN A 1 399 ? -5.629 -2.373 -6.502 1.00 73.56 399 GLN A CA 1
ATOM 3021 C C . GLN A 1 399 ? -5.049 -3.278 -5.407 1.00 73.56 399 GLN A C 1
ATOM 3023 O O . GLN A 1 399 ? -4.066 -3.992 -5.618 1.00 73.56 399 GLN A O 1
ATOM 3028 N N . VAL A 1 400 ? -5.675 -3.254 -4.227 1.00 79.19 400 VAL A N 1
ATOM 3029 C CA . VAL A 1 400 ? -5.279 -4.085 -3.077 1.00 79.19 400 VAL A CA 1
ATOM 3030 C C . VAL A 1 400 ? -6.362 -5.107 -2.764 1.00 79.19 400 VAL A C 1
ATOM 3032 O O . VAL A 1 400 ? -7.496 -4.754 -2.442 1.00 79.19 400 VAL A O 1
ATOM 3035 N N . GLY A 1 401 ? -5.999 -6.384 -2.826 1.00 78.19 401 GLY A N 1
ATOM 3036 C CA . GLY A 1 401 ? -6.817 -7.477 -2.326 1.00 78.19 401 GLY A CA 1
ATOM 3037 C C . GLY A 1 401 ? -6.590 -7.719 -0.826 1.00 78.19 401 GLY A C 1
ATOM 3038 O O . GLY A 1 401 ? -5.498 -7.478 -0.311 1.00 78.19 401 GLY A O 1
ATOM 3039 N N . PRO A 1 402 ? -7.567 -8.283 -0.095 1.00 76.38 402 PRO A N 1
ATOM 3040 C CA . PRO A 1 402 ? -7.393 -8.649 1.317 1.00 76.38 402 PRO A CA 1
ATOM 3041 C C . PRO A 1 402 ? -6.261 -9.645 1.580 1.00 76.38 402 PRO A C 1
ATOM 3043 O O . PRO A 1 402 ? -5.691 -9.659 2.674 1.00 76.38 402 PRO A O 1
ATOM 3046 N N . LEU A 1 403 ? -5.929 -10.473 0.585 1.00 84.06 403 LEU A N 1
ATOM 3047 C CA . LEU A 1 403 ? -4.791 -11.383 0.652 1.00 84.06 403 LEU A CA 1
ATOM 3048 C C . LEU A 1 403 ? -3.453 -10.626 0.635 1.00 84.06 403 LEU A C 1
ATOM 3050 O O . LEU A 1 403 ? -2.559 -11.000 1.387 1.00 84.06 403 LEU A O 1
ATOM 3054 N N . ASP A 1 404 ? -3.331 -9.525 -0.116 1.00 87.88 404 ASP A N 1
ATOM 3055 C CA . ASP A 1 404 ? -2.109 -8.703 -0.119 1.00 87.88 404 ASP A CA 1
ATOM 3056 C C . ASP A 1 404 ? -1.826 -8.144 1.285 1.00 87.88 404 ASP A C 1
ATOM 3058 O O . ASP A 1 404 ? -0.688 -8.148 1.753 1.00 87.88 404 ASP A O 1
ATOM 3062 N N . VAL A 1 405 ? -2.875 -7.714 1.997 1.00 80.50 405 VAL A N 1
ATOM 3063 C CA . VAL A 1 405 ? -2.767 -7.186 3.367 1.00 80.50 405 VAL A CA 1
ATOM 3064 C C . VAL A 1 405 ? -2.265 -8.254 4.343 1.00 80.50 405 VAL A C 1
ATOM 3066 O O . VAL A 1 405 ? -1.401 -7.982 5.178 1.00 80.50 405 VAL A O 1
ATOM 3069 N N . GLN A 1 406 ? -2.758 -9.487 4.222 1.00 78.38 406 GLN A N 1
ATOM 3070 C CA . GLN A 1 406 ? -2.304 -10.605 5.055 1.00 78.38 406 GLN A CA 1
ATOM 3071 C C . GLN A 1 406 ? -0.887 -11.042 4.734 1.00 78.38 406 GLN A C 1
ATOM 3073 O O . GLN A 1 406 ? -0.083 -11.204 5.650 1.00 78.38 406 GLN A O 1
ATOM 3078 N N . LEU A 1 407 ? -0.573 -11.227 3.452 1.00 86.31 407 LEU A N 1
ATOM 3079 C CA . LEU A 1 407 ? 0.772 -11.596 3.033 1.00 86.31 407 LEU A CA 1
ATOM 3080 C C . LEU A 1 407 ? 1.769 -10.533 3.501 1.00 86.31 407 LEU A C 1
ATOM 3082 O O . LEU A 1 407 ? 2.828 -10.887 4.018 1.00 86.31 407 LEU A O 1
ATOM 3086 N N . ALA A 1 408 ? 1.397 -9.250 3.455 1.00 85.00 408 ALA A N 1
ATOM 3087 C CA . ALA A 1 408 ? 2.208 -8.185 4.026 1.00 85.00 408 ALA A CA 1
ATOM 3088 C C . ALA A 1 408 ? 2.376 -8.308 5.545 1.00 85.00 408 ALA A C 1
ATOM 3090 O O . ALA A 1 408 ? 3.494 -8.195 6.042 1.00 85.00 408 ALA A O 1
ATOM 3091 N N . ALA A 1 409 ? 1.315 -8.598 6.299 1.00 76.12 409 ALA A N 1
ATOM 3092 C CA . ALA A 1 409 ? 1.415 -8.810 7.746 1.00 76.12 409 ALA A CA 1
ATOM 3093 C C . ALA A 1 409 ? 2.373 -9.956 8.109 1.00 76.12 409 ALA A C 1
ATOM 3095 O O . ALA A 1 409 ? 3.216 -9.814 8.999 1.00 76.12 409 ALA A O 1
ATOM 3096 N N . ILE A 1 410 ? 2.261 -11.083 7.400 1.00 77.56 410 ILE A N 1
ATOM 3097 C CA . ILE A 1 410 ? 3.089 -12.269 7.628 1.00 77.56 410 ILE A CA 1
ATOM 3098 C C . ILE A 1 410 ? 4.550 -11.955 7.271 1.00 77.56 410 ILE A C 1
ATOM 3100 O O . ILE A 1 410 ? 5.443 -12.136 8.103 1.00 77.56 410 ILE A O 1
ATOM 3104 N N . CYS A 1 411 ? 4.792 -11.427 6.067 1.00 82.81 411 CYS A N 1
ATOM 3105 C CA . CYS A 1 411 ? 6.139 -11.179 5.549 1.00 82.81 411 CYS A CA 1
ATOM 3106 C C . CYS A 1 411 ? 6.851 -10.010 6.246 1.00 82.81 411 CYS A C 1
ATOM 3108 O O . CYS A 1 411 ? 8.077 -9.924 6.203 1.00 82.81 411 CYS A O 1
ATOM 3110 N N . ALA A 1 412 ? 6.120 -9.097 6.894 1.00 78.44 412 ALA A N 1
ATOM 3111 C CA . ALA A 1 412 ? 6.713 -8.034 7.706 1.00 78.44 412 ALA A CA 1
ATOM 3112 C C . ALA A 1 412 ? 7.174 -8.517 9.087 1.00 78.44 412 ALA A C 1
ATOM 3114 O O . ALA A 1 412 ? 8.076 -7.922 9.678 1.00 78.44 412 ALA A O 1
ATOM 3115 N N . ARG A 1 413 ? 6.581 -9.597 9.610 1.00 70.25 413 ARG A N 1
ATOM 3116 C CA . ARG A 1 413 ? 6.968 -10.177 10.903 1.00 70.25 413 ARG A CA 1
ATOM 3117 C C . ARG A 1 413 ? 8.156 -11.116 10.789 1.00 70.25 413 ARG A C 1
ATOM 3119 O O . ARG A 1 413 ? 9.025 -11.099 11.658 1.00 70.25 413 ARG A O 1
ATOM 3126 N N . MET A 1 414 ? 8.184 -11.942 9.749 1.00 72.88 414 MET A N 1
ATOM 3127 C CA . MET A 1 414 ? 9.232 -12.938 9.564 1.00 72.88 414 MET A CA 1
ATOM 3128 C C . MET A 1 414 ? 9.463 -13.235 8.078 1.00 72.88 414 MET A C 1
ATOM 3130 O O . MET A 1 414 ? 8.528 -13.092 7.289 1.00 72.88 414 MET A O 1
ATOM 3134 N N . PRO A 1 415 ? 10.679 -13.665 7.695 1.00 82.69 415 PRO A N 1
ATOM 3135 C CA . PRO A 1 415 ? 10.942 -14.138 6.343 1.00 82.69 415 PRO A CA 1
ATOM 3136 C C . PRO A 1 415 ? 10.036 -15.319 5.982 1.00 82.69 415 PRO A C 1
ATOM 3138 O O . PRO A 1 415 ? 9.846 -16.221 6.799 1.00 82.69 415 PRO A O 1
ATOM 3141 N N . GLN A 1 416 ? 9.496 -15.316 4.765 1.00 86.81 416 GLN A N 1
ATOM 3142 C CA . GLN A 1 416 ? 8.630 -16.371 4.240 1.00 86.81 416 GLN A CA 1
ATOM 3143 C C . GLN A 1 416 ? 9.085 -16.808 2.859 1.00 86.81 416 GLN A C 1
ATOM 3145 O O . GLN A 1 416 ? 9.314 -15.961 1.998 1.00 86.81 416 GLN A O 1
ATOM 3150 N N . SER A 1 417 ? 9.194 -18.116 2.638 1.00 91.56 417 SER A N 1
ATOM 3151 C CA . SER A 1 417 ? 9.471 -18.649 1.305 1.00 91.56 417 SER A CA 1
ATOM 3152 C C . SER A 1 417 ? 8.200 -18.683 0.463 1.00 91.56 417 SER A C 1
ATOM 3154 O O . SER A 1 417 ? 7.111 -18.943 0.981 1.00 91.56 417 SER A O 1
ATOM 3156 N N . ILE A 1 418 ? 8.326 -18.406 -0.838 1.00 90.94 418 ILE A N 1
ATOM 3157 C CA . ILE A 1 418 ? 7.210 -18.517 -1.786 1.00 90.94 418 ILE A CA 1
ATOM 3158 C C . ILE A 1 418 ? 6.607 -19.921 -1.700 1.00 90.94 418 ILE A C 1
ATOM 3160 O O . ILE A 1 418 ? 5.386 -20.065 -1.636 1.00 90.94 418 ILE A O 1
ATOM 3164 N N . HIS A 1 419 ? 7.449 -20.953 -1.629 1.00 88.94 419 HIS A N 1
ATOM 3165 C CA . HIS A 1 419 ? 6.986 -22.332 -1.543 1.00 88.94 419 HIS A CA 1
ATOM 3166 C C . HIS A 1 419 ? 6.206 -22.626 -0.250 1.00 88.94 419 HIS A C 1
ATOM 3168 O O . HIS A 1 419 ? 5.163 -23.283 -0.292 1.00 88.94 419 HIS A O 1
ATOM 3174 N N . ASP A 1 420 ? 6.671 -22.130 0.900 1.00 85.94 420 ASP A N 1
ATOM 3175 C CA . ASP A 1 420 ? 5.969 -22.308 2.175 1.00 85.94 420 ASP A CA 1
ATOM 3176 C C . ASP A 1 420 ? 4.620 -21.565 2.183 1.00 85.94 420 ASP A C 1
ATOM 3178 O O . ASP A 1 420 ? 3.619 -22.117 2.649 1.00 85.94 420 ASP A O 1
ATOM 3182 N N . LEU A 1 421 ? 4.553 -20.367 1.587 1.00 87.75 421 LEU A N 1
ATOM 3183 C CA . LEU A 1 421 ? 3.297 -19.629 1.404 1.00 87.75 421 LEU A CA 1
ATOM 3184 C C . LEU A 1 421 ? 2.319 -20.380 0.489 1.00 87.75 421 LEU A C 1
ATOM 3186 O O . LEU A 1 421 ? 1.146 -20.513 0.837 1.00 87.75 421 LEU A O 1
ATOM 3190 N N . MET A 1 422 ? 2.788 -20.911 -0.645 1.00 89.06 422 MET A N 1
ATOM 3191 C CA . MET A 1 422 ? 1.958 -21.694 -1.574 1.00 89.06 422 MET A CA 1
ATOM 3192 C C . MET A 1 422 ? 1.427 -22.973 -0.918 1.00 89.06 422 MET A C 1
ATOM 3194 O O . MET A 1 422 ? 0.269 -23.337 -1.120 1.00 89.06 422 MET A O 1
ATOM 3198 N N . ARG A 1 423 ? 2.237 -23.629 -0.077 1.00 85.19 423 ARG A N 1
ATOM 3199 C CA . ARG A 1 423 ? 1.809 -24.804 0.694 1.00 85.19 423 ARG A CA 1
ATOM 3200 C C . ARG A 1 423 ? 0.755 -24.451 1.746 1.00 85.19 423 ARG A C 1
ATOM 3202 O O . ARG A 1 423 ? -0.158 -25.242 1.975 1.00 85.19 423 ARG A O 1
ATOM 3209 N N . ALA A 1 424 ? 0.891 -23.304 2.410 1.00 79.94 424 ALA A N 1
ATOM 3210 C CA . ALA A 1 424 ? -0.046 -22.856 3.439 1.00 79.94 424 ALA A CA 1
ATOM 3211 C C . ALA A 1 424 ? -1.382 -22.366 2.857 1.00 79.94 424 ALA A C 1
ATOM 3213 O O . ALA A 1 424 ? -2.420 -22.504 3.503 1.00 79.94 424 ALA A O 1
ATOM 3214 N N . LEU A 1 425 ? -1.361 -21.812 1.643 1.00 84.56 425 LEU A N 1
ATOM 3215 C CA . LEU A 1 425 ? -2.521 -21.253 0.950 1.00 84.56 425 LEU A CA 1
ATOM 3216 C C . LEU A 1 425 ? -2.702 -21.925 -0.424 1.00 84.56 425 LEU A C 1
ATOM 3218 O O . LEU A 1 425 ? -2.553 -21.272 -1.466 1.00 84.56 425 LEU A O 1
ATOM 3222 N N . PRO A 1 426 ? -3.036 -23.230 -0.448 1.00 76.44 426 PRO A N 1
ATOM 3223 C CA . PRO A 1 426 ? -3.249 -23.943 -1.699 1.00 76.44 426 PRO A CA 1
ATOM 3224 C C . PRO A 1 426 ? -4.390 -23.270 -2.475 1.00 76.44 426 PRO A C 1
ATOM 3226 O O . PRO A 1 426 ? -5.406 -22.902 -1.885 1.00 76.44 426 PRO A O 1
ATOM 3229 N N . ARG A 1 427 ? -4.236 -23.129 -3.801 1.00 86.31 427 ARG A N 1
ATOM 3230 C CA . ARG A 1 427 ? -5.129 -22.397 -4.738 1.00 86.31 427 ARG A CA 1
ATOM 3231 C C . ARG A 1 427 ? -4.952 -20.873 -4.814 1.00 86.31 427 ARG A C 1
ATOM 3233 O O . ARG A 1 427 ? -5.628 -20.249 -5.625 1.00 86.31 427 ARG A O 1
ATOM 3240 N N . ARG A 1 428 ? -4.049 -20.263 -4.038 1.00 89.56 428 ARG A N 1
ATOM 3241 C CA . ARG A 1 428 ? -3.730 -18.818 -4.129 1.00 89.56 428 ARG A CA 1
ATOM 3242 C C . ARG A 1 428 ? -2.350 -18.548 -4.737 1.00 89.56 428 ARG A C 1
ATOM 3244 O O . ARG A 1 428 ? -1.732 -17.524 -4.477 1.00 89.56 428 ARG A O 1
ATOM 3251 N N . GLU A 1 429 ? -1.863 -19.472 -5.560 1.00 92.12 429 GLU A N 1
ATOM 3252 C CA . GLU A 1 429 ? -0.510 -19.437 -6.128 1.00 92.12 429 GLU A CA 1
ATOM 3253 C C . GLU A 1 429 ? -0.235 -18.168 -6.942 1.00 92.12 429 GLU A C 1
ATOM 3255 O O . GLU A 1 429 ? 0.757 -17.486 -6.697 1.00 92.12 429 GLU A O 1
ATOM 3260 N N . GLN A 1 430 ? -1.140 -17.805 -7.858 1.00 93.69 430 GLN A N 1
ATOM 3261 C CA . GLN A 1 430 ? -0.991 -16.595 -8.675 1.00 93.69 430 GLN A CA 1
ATOM 3262 C C . GLN A 1 430 ? -0.931 -15.334 -7.812 1.00 93.69 430 GLN A C 1
ATOM 3264 O O . GLN A 1 430 ? -0.079 -14.478 -8.038 1.00 93.69 430 GLN A O 1
ATOM 3269 N N . ASP A 1 431 ? -1.782 -15.244 -6.787 1.00 91.50 431 ASP A N 1
ATOM 3270 C CA . ASP A 1 431 ? -1.824 -14.091 -5.890 1.00 91.50 431 ASP A CA 1
ATOM 3271 C C . ASP A 1 431 ? -0.528 -13.961 -5.074 1.00 91.50 431 ASP A C 1
ATOM 3273 O O . ASP A 1 431 ? -0.029 -12.853 -4.891 1.00 91.50 431 ASP A O 1
ATOM 3277 N N . ILE A 1 432 ? 0.060 -15.080 -4.633 1.00 94.19 432 ILE A N 1
ATOM 3278 C CA . ILE A 1 432 ? 1.333 -15.102 -3.894 1.00 94.19 432 ILE A CA 1
ATOM 3279 C C . ILE A 1 432 ? 2.494 -14.654 -4.787 1.00 94.19 432 ILE A C 1
ATOM 3281 O O . ILE A 1 432 ? 3.300 -13.819 -4.375 1.00 94.19 432 ILE A O 1
ATOM 3285 N N . LEU A 1 433 ? 2.578 -15.175 -6.015 1.00 95.44 433 LEU A N 1
ATOM 3286 C CA . LEU A 1 433 ? 3.626 -14.795 -6.970 1.00 95.44 433 LEU A CA 1
ATOM 3287 C C . LEU A 1 433 ? 3.495 -13.331 -7.392 1.00 95.44 433 LEU A C 1
ATOM 3289 O O . LEU A 1 433 ? 4.492 -12.607 -7.442 1.00 95.44 433 LEU A O 1
ATOM 3293 N N . ARG A 1 434 ? 2.260 -12.874 -7.620 1.00 95.31 434 ARG A N 1
ATOM 3294 C CA . ARG A 1 434 ? 1.941 -11.471 -7.887 1.00 95.31 434 ARG A CA 1
ATOM 3295 C C . ARG A 1 434 ? 2.375 -10.593 -6.717 1.00 95.31 434 ARG A C 1
ATOM 3297 O O . ARG A 1 434 ? 3.080 -9.613 -6.930 1.00 95.31 434 ARG A O 1
ATOM 3304 N N . PHE A 1 435 ? 2.015 -10.962 -5.489 1.00 95.06 435 PHE A N 1
ATOM 3305 C CA . PHE A 1 435 ? 2.402 -10.238 -4.280 1.00 95.06 435 PHE A CA 1
ATOM 3306 C C . PHE A 1 435 ? 3.926 -10.140 -4.131 1.00 95.06 435 PHE A C 1
ATOM 3308 O O . PHE A 1 435 ? 4.452 -9.052 -3.899 1.00 95.06 435 PHE A O 1
ATOM 3315 N N . ALA A 1 436 ? 4.655 -11.243 -4.334 1.00 95.00 436 ALA A N 1
ATOM 3316 C CA . ALA A 1 436 ? 6.116 -11.240 -4.300 1.00 95.00 436 ALA A CA 1
ATOM 3317 C C . ALA A 1 436 ? 6.707 -10.270 -5.339 1.00 95.00 436 ALA A C 1
ATOM 3319 O O . ALA A 1 436 ? 7.578 -9.462 -5.003 1.00 95.00 436 ALA A O 1
ATOM 3320 N N . ALA A 1 437 ? 6.189 -10.288 -6.573 1.00 95.00 437 ALA A N 1
ATOM 3321 C CA . ALA A 1 437 ? 6.622 -9.377 -7.627 1.00 95.00 437 ALA A CA 1
ATOM 3322 C C . ALA A 1 437 ? 6.347 -7.905 -7.281 1.00 95.00 437 ALA A C 1
ATOM 3324 O O . ALA A 1 437 ? 7.226 -7.059 -7.461 1.00 95.00 437 ALA A O 1
ATOM 3325 N N . LEU A 1 438 ? 5.172 -7.595 -6.727 1.00 94.38 438 LEU A N 1
ATOM 3326 C CA . LEU A 1 438 ? 4.799 -6.247 -6.287 1.00 94.38 438 LEU A CA 1
ATOM 3327 C C . LEU A 1 438 ? 5.719 -5.739 -5.175 1.00 94.38 438 LEU A C 1
ATOM 3329 O O . LEU A 1 438 ? 6.291 -4.657 -5.279 1.00 94.38 438 LEU A O 1
ATOM 3333 N N . CYS A 1 439 ? 5.929 -6.536 -4.129 1.00 92.88 439 CYS A N 1
ATOM 3334 C CA . CYS A 1 439 ? 6.742 -6.119 -2.993 1.00 92.88 439 CYS A CA 1
ATOM 3335 C C . CYS A 1 439 ? 8.216 -5.910 -3.355 1.00 92.88 439 CYS A C 1
ATOM 3337 O O . CYS A 1 439 ? 8.839 -4.969 -2.855 1.00 92.88 439 CYS A O 1
ATOM 3339 N N . VAL A 1 440 ? 8.787 -6.776 -4.196 1.00 93.00 440 VAL A N 1
ATOM 3340 C CA . VAL A 1 440 ? 10.191 -6.658 -4.607 1.00 93.00 440 VAL A CA 1
ATOM 3341 C C . VAL A 1 440 ? 10.371 -5.506 -5.594 1.00 93.00 440 VAL A C 1
ATOM 3343 O O . VAL A 1 440 ? 11.237 -4.667 -5.361 1.00 93.00 440 VAL A O 1
ATOM 3346 N N . SER A 1 441 ? 9.537 -5.404 -6.638 1.00 92.12 441 SER A N 1
ATOM 3347 C CA . SER A 1 441 ? 9.637 -4.325 -7.640 1.00 92.12 441 SER A CA 1
ATOM 3348 C C . SER A 1 441 ? 9.448 -2.932 -7.033 1.00 92.12 441 SER A C 1
ATOM 3350 O O . SER A 1 441 ? 10.199 -2.018 -7.363 1.00 92.12 441 SER A O 1
ATOM 3352 N N . SER A 1 442 ? 8.535 -2.776 -6.069 1.00 90.25 442 SER A N 1
ATOM 3353 C CA . SER A 1 442 ? 8.337 -1.521 -5.331 1.00 90.25 442 SER A CA 1
ATOM 3354 C C . SER A 1 442 ? 9.413 -1.229 -4.275 1.00 90.25 442 SER A C 1
ATOM 3356 O O . SER A 1 442 ? 9.343 -0.207 -3.590 1.00 90.25 442 SER A O 1
ATOM 3358 N N . GLY A 1 443 ? 10.395 -2.115 -4.075 1.00 88.06 443 GLY A N 1
ATOM 3359 C CA . GLY A 1 443 ? 11.440 -1.931 -3.063 1.00 88.06 443 GLY A CA 1
ATOM 3360 C C . GLY A 1 443 ? 10.920 -1.971 -1.622 1.00 88.06 443 GLY A C 1
ATOM 3361 O O . GLY A 1 443 ? 11.468 -1.306 -0.733 1.00 88.06 443 GLY A O 1
ATOM 3362 N N . LEU A 1 444 ? 9.833 -2.708 -1.387 1.00 88.12 444 LEU A N 1
ATOM 3363 C CA . LEU A 1 444 ? 9.232 -2.921 -0.068 1.00 88.12 444 LEU A CA 1
ATOM 3364 C C . LEU A 1 444 ? 9.781 -4.184 0.606 1.00 88.12 444 LEU A C 1
ATOM 3366 O O . LEU A 1 444 ? 9.873 -4.229 1.836 1.00 88.12 444 LEU A O 1
ATOM 3370 N N . ALA A 1 445 ? 10.189 -5.178 -0.187 1.00 90.12 445 ALA A N 1
ATOM 3371 C CA . ALA A 1 445 ? 10.783 -6.429 0.274 1.00 90.12 445 ALA A CA 1
ATOM 3372 C C . ALA A 1 445 ? 12.301 -6.492 0.074 1.00 90.12 445 ALA A C 1
ATOM 3374 O O . ALA A 1 445 ? 12.873 -5.889 -0.834 1.00 90.12 445 ALA A O 1
ATOM 3375 N N . VAL A 1 446 ? 12.935 -7.297 0.919 1.00 89.75 446 VAL A N 1
ATOM 3376 C CA . VAL A 1 446 ? 14.182 -7.988 0.599 1.00 89.75 446 VAL A CA 1
ATOM 3377 C C . VAL A 1 446 ? 13.911 -9.430 0.256 1.00 89.75 446 VAL A C 1
ATOM 3379 O O . VAL A 1 446 ? 12.903 -10.001 0.677 1.00 89.75 446 VAL A O 1
ATOM 3382 N N . VAL A 1 447 ? 14.870 -10.018 -0.439 1.00 91.81 447 VAL A N 1
ATOM 3383 C CA . VAL A 1 447 ? 14.876 -11.427 -0.782 1.00 91.81 447 VAL A CA 1
ATOM 3384 C C . VAL A 1 447 ? 16.102 -12.103 -0.184 1.00 91.81 447 VAL A C 1
ATOM 3386 O O . VAL A 1 447 ? 17.171 -11.507 -0.084 1.00 91.81 447 VAL A O 1
ATOM 3389 N N . ILE A 1 448 ? 15.950 -13.352 0.227 1.00 87.38 448 ILE A N 1
ATOM 3390 C CA . ILE A 1 448 ? 17.031 -14.203 0.711 1.00 87.38 448 ILE A CA 1
ATOM 3391 C C . ILE A 1 448 ? 17.119 -15.373 -0.275 1.00 87.38 448 ILE A C 1
ATOM 3393 O O . ILE A 1 448 ? 16.122 -16.091 -0.441 1.00 87.38 448 ILE A O 1
ATOM 3397 N N . PRO A 1 449 ? 18.262 -15.550 -0.962 1.00 74.94 449 PRO A N 1
ATOM 3398 C CA . PRO A 1 449 ? 18.440 -16.635 -1.918 1.00 74.94 449 PRO A CA 1
ATOM 3399 C C . PRO A 1 449 ? 18.267 -18.006 -1.258 1.00 74.94 449 PRO A C 1
ATOM 3401 O O . PRO A 1 449 ? 18.759 -18.241 -0.151 1.00 74.94 449 PRO A O 1
ATOM 3404 N N . ALA A 1 450 ? 17.638 -18.948 -1.965 1.00 66.88 450 ALA A N 1
ATOM 3405 C CA . ALA A 1 450 ? 17.439 -20.311 -1.469 1.00 66.88 450 ALA A CA 1
ATOM 3406 C C . ALA A 1 450 ? 18.757 -21.042 -1.136 1.00 66.88 450 ALA A C 1
ATOM 3408 O O . ALA A 1 450 ? 18.786 -21.833 -0.199 1.00 66.88 450 ALA A O 1
ATOM 3409 N N . ALA A 1 451 ? 19.857 -20.742 -1.839 1.00 57.97 451 ALA A N 1
ATOM 3410 C CA . ALA A 1 451 ? 21.177 -21.328 -1.572 1.00 57.97 451 ALA A CA 1
ATOM 3411 C C . ALA A 1 451 ? 21.801 -20.854 -0.245 1.00 57.97 451 ALA A C 1
ATOM 3413 O O . ALA A 1 451 ? 22.639 -21.542 0.330 1.00 57.97 451 ALA A O 1
ATOM 3414 N N . SER A 1 452 ? 21.396 -19.680 0.242 1.00 49.59 452 SER A N 1
ATOM 3415 C CA . SER A 1 452 ? 21.889 -19.091 1.492 1.00 49.59 452 SER A CA 1
ATOM 3416 C C . SER A 1 452 ? 20.951 -19.376 2.668 1.00 49.59 452 SER A C 1
ATOM 3418 O O . SER A 1 452 ? 21.378 -19.346 3.821 1.00 49.59 452 SER A O 1
ATOM 3420 N N . SER A 1 453 ? 19.697 -19.752 2.384 1.00 47.56 453 SER A N 1
ATOM 3421 C CA . SER A 1 453 ? 18.798 -20.392 3.343 1.00 47.56 453 SER A CA 1
ATOM 3422 C C . SER A 1 453 ? 19.445 -21.688 3.840 1.00 47.56 453 SER A C 1
ATOM 3424 O O . SER A 1 453 ? 19.217 -22.776 3.306 1.00 47.56 453 SER A O 1
ATOM 3426 N N . VAL A 1 454 ? 20.236 -21.585 4.907 1.00 37.47 454 VAL A N 1
ATOM 3427 C CA . VAL A 1 454 ? 20.624 -22.724 5.727 1.00 37.47 454 VAL A CA 1
ATOM 3428 C C . VAL A 1 454 ? 19.323 -23.304 6.270 1.00 37.47 454 VAL A C 1
ATOM 3430 O O . VAL A 1 454 ? 18.796 -22.877 7.298 1.00 37.47 454 VAL A O 1
ATOM 3433 N N . ARG A 1 455 ? 18.778 -24.302 5.568 1.00 40.69 455 ARG A N 1
ATOM 3434 C CA . ARG A 1 455 ? 17.997 -25.329 6.239 1.00 40.69 455 ARG A CA 1
ATOM 3435 C C . ARG A 1 455 ? 18.972 -25.931 7.233 1.00 40.69 455 ARG A C 1
ATOM 3437 O O . ARG A 1 455 ? 19.887 -26.640 6.827 1.00 40.69 455 ARG A O 1
ATOM 3444 N N . VAL A 1 456 ? 18.806 -25.615 8.517 1.00 31.84 456 VAL A N 1
ATOM 3445 C CA . VAL A 1 456 ? 19.380 -26.454 9.569 1.00 31.84 456 VAL A CA 1
ATOM 3446 C C . VAL A 1 456 ? 18.987 -27.883 9.182 1.00 31.84 456 VAL A C 1
ATOM 3448 O O . VAL A 1 456 ? 17.786 -28.124 9.012 1.00 31.84 456 VAL A O 1
ATOM 3451 N N . PRO A 1 457 ? 19.946 -28.786 8.913 1.00 30.58 457 PRO A N 1
ATOM 3452 C CA . PRO A 1 457 ? 19.604 -30.137 8.530 1.00 30.58 457 PRO A CA 1
ATOM 3453 C C . PRO A 1 457 ? 18.922 -30.757 9.742 1.00 30.58 457 PRO A C 1
ATOM 3455 O O . PRO A 1 457 ? 19.565 -31.040 10.752 1.00 30.58 457 PRO A O 1
ATOM 3458 N N . SER A 1 458 ? 17.605 -30.931 9.669 1.00 32.72 458 SER A N 1
ATOM 3459 C CA . SER A 1 458 ? 16.946 -31.878 10.552 1.00 32.72 458 SER A CA 1
ATOM 3460 C C . SER A 1 458 ? 17.548 -33.248 10.219 1.00 32.72 458 SER A C 1
ATOM 3462 O O . SER A 1 458 ? 17.539 -33.624 9.041 1.00 32.72 458 SER A O 1
ATOM 3464 N N . PRO A 1 459 ? 18.103 -33.987 11.198 1.00 31.73 459 PRO A N 1
ATOM 3465 C CA . PRO A 1 459 ? 18.567 -35.348 10.957 1.00 31.73 459 PRO A CA 1
ATOM 3466 C C . PRO A 1 459 ? 17.395 -36.184 10.420 1.00 31.73 459 PRO A C 1
ATOM 3468 O O . PRO A 1 459 ? 16.239 -35.846 10.702 1.00 31.73 459 PRO A O 1
ATOM 3471 N N . PRO A 1 460 ? 17.650 -37.255 9.648 1.00 31.17 460 PRO A N 1
ATOM 3472 C CA . PRO A 1 460 ? 16.586 -38.037 9.041 1.00 31.17 460 PRO A CA 1
ATOM 3473 C C . PRO A 1 460 ? 15.764 -38.684 10.156 1.00 31.17 460 PRO A C 1
ATOM 3475 O O . PRO A 1 460 ? 16.157 -39.684 10.750 1.00 31.17 460 PRO A O 1
ATOM 3478 N N . ARG A 1 461 ? 14.620 -38.083 10.477 1.00 35.34 461 ARG A N 1
ATOM 3479 C CA . ARG A 1 461 ? 13.603 -38.681 11.331 1.00 35.34 461 ARG A CA 1
ATOM 3480 C C . ARG A 1 461 ? 12.386 -38.937 10.471 1.00 35.34 461 ARG A C 1
ATOM 3482 O O . ARG A 1 461 ? 11.780 -38.017 9.924 1.00 35.34 461 ARG A O 1
ATOM 3489 N N . ALA A 1 462 ? 12.094 -40.223 10.323 1.00 35.25 462 ALA A N 1
ATOM 3490 C CA . ALA A 1 462 ? 10.887 -40.728 9.708 1.00 35.25 462 ALA A CA 1
ATOM 3491 C C . ALA A 1 462 ? 9.658 -39.976 10.252 1.00 35.25 462 ALA A C 1
ATOM 3493 O O . ALA A 1 462 ? 9.484 -39.865 11.462 1.00 35.25 462 ALA A O 1
ATOM 3494 N N . GLY A 1 463 ? 8.866 -39.430 9.326 1.00 38.47 463 GLY A N 1
ATOM 3495 C CA . GLY A 1 463 ? 7.498 -38.931 9.492 1.00 38.47 463 GLY A CA 1
ATOM 3496 C C . GLY A 1 463 ? 7.123 -38.275 10.826 1.00 38.47 463 GLY A C 1
ATOM 3497 O O . GLY A 1 463 ? 6.527 -38.939 11.662 1.00 38.47 463 GLY A O 1
ATOM 3498 N N . ALA A 1 464 ? 7.346 -36.962 10.987 1.00 36.09 464 ALA A N 1
ATOM 3499 C CA . ALA A 1 464 ? 6.616 -36.173 12.001 1.00 36.09 464 ALA A CA 1
ATOM 3500 C C . ALA A 1 464 ? 6.602 -34.637 11.798 1.00 36.09 464 ALA A C 1
ATOM 3502 O O . ALA A 1 464 ? 5.685 -33.974 12.278 1.00 36.09 464 ALA A O 1
ATOM 3503 N N . ASP A 1 465 ? 7.551 -34.030 11.071 1.00 34.41 465 ASP A N 1
ATOM 3504 C CA . ASP A 1 465 ? 7.752 -32.564 11.159 1.00 34.41 465 ASP A CA 1
ATOM 3505 C C . ASP A 1 465 ? 6.926 -31.681 10.203 1.00 34.41 465 ASP A C 1
ATOM 3507 O O . ASP A 1 465 ? 6.886 -30.457 10.369 1.00 34.41 465 ASP A O 1
ATOM 3511 N N . ALA A 1 466 ? 6.190 -32.252 9.244 1.00 36.06 466 ALA A N 1
ATOM 3512 C CA . ALA A 1 466 ? 5.266 -31.464 8.416 1.00 36.06 466 ALA A CA 1
ATOM 3513 C C . ALA A 1 466 ? 4.088 -30.894 9.240 1.00 36.06 466 ALA A C 1
ATOM 3515 O O . ALA A 1 466 ? 3.610 -29.791 8.966 1.00 36.06 466 ALA A O 1
ATOM 3516 N N . GLY A 1 467 ? 3.674 -31.605 10.298 1.00 32.41 467 GLY A N 1
ATOM 3517 C CA . GLY A 1 467 ? 2.583 -31.193 11.184 1.00 32.41 467 GLY A CA 1
ATOM 3518 C C . GLY A 1 467 ? 2.955 -30.064 12.149 1.00 32.41 467 GLY A C 1
ATOM 3519 O O . GLY A 1 467 ? 2.104 -29.245 12.489 1.00 32.41 467 GLY A O 1
ATOM 3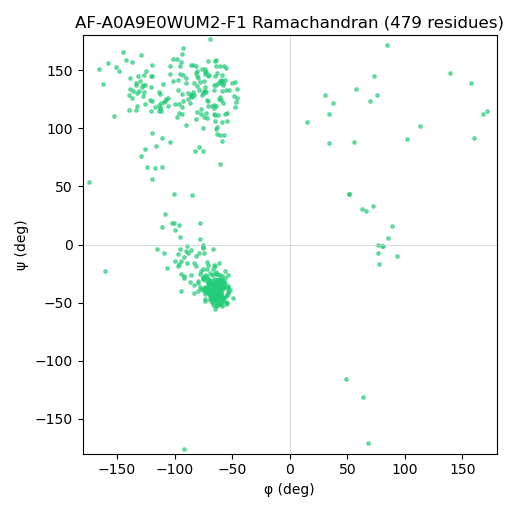520 N N . VAL A 1 468 ? 4.226 -29.950 12.550 1.00 35.59 468 VAL A N 1
ATOM 3521 C CA . VAL A 1 468 ? 4.667 -28.967 13.560 1.00 35.59 468 VAL A CA 1
ATOM 3522 C C . VAL A 1 468 ? 4.763 -27.555 12.972 1.00 35.59 468 VAL A C 1
ATOM 3524 O O . VAL A 1 468 ? 4.346 -26.592 13.615 1.00 35.59 468 VAL A O 1
ATOM 3527 N N . ARG A 1 469 ? 5.224 -27.405 11.719 1.00 37.53 469 ARG A N 1
ATOM 3528 C CA . ARG A 1 469 ? 5.219 -26.100 11.027 1.00 37.53 469 ARG A CA 1
ATOM 3529 C C . ARG A 1 469 ? 3.823 -25.675 10.582 1.00 37.53 469 ARG A C 1
ATOM 3531 O O . ARG A 1 469 ? 3.505 -24.499 10.709 1.00 37.53 469 ARG A O 1
ATOM 3538 N N . GLN A 1 470 ? 2.968 -26.606 10.145 1.00 39.31 470 GLN A N 1
ATOM 3539 C CA . GLN A 1 470 ? 1.542 -26.318 9.941 1.00 39.31 470 GLN A CA 1
ATOM 3540 C C . GLN A 1 470 ? 0.865 -25.901 11.250 1.00 39.31 470 GLN A C 1
ATOM 3542 O O . GLN A 1 470 ? 0.094 -24.948 11.252 1.00 39.31 470 GLN A O 1
ATOM 3547 N N . GLY A 1 471 ? 1.196 -26.556 12.366 1.00 37.31 471 GLY A N 1
ATOM 3548 C CA . GLY A 1 471 ? 0.731 -26.197 13.703 1.00 37.31 471 GLY A CA 1
ATOM 3549 C C . GLY A 1 471 ? 1.200 -24.810 14.131 1.00 37.31 471 GLY A C 1
ATOM 3550 O O . GLY A 1 471 ? 0.388 -24.028 14.604 1.00 37.31 471 GLY A O 1
ATOM 3551 N N . PHE A 1 472 ? 2.467 -24.456 13.898 1.00 40.62 472 PHE A N 1
ATOM 3552 C CA . PHE A 1 472 ? 2.987 -23.117 14.180 1.00 40.62 472 PHE A CA 1
ATOM 3553 C C . PHE A 1 472 ? 2.390 -22.052 13.259 1.00 40.62 472 PHE A C 1
ATOM 3555 O O . PHE A 1 472 ? 2.034 -20.997 13.751 1.00 40.62 472 PHE A O 1
ATOM 3562 N N . PHE A 1 473 ? 2.223 -22.306 11.958 1.00 41.81 473 PHE A N 1
ATOM 3563 C CA . PHE A 1 473 ? 1.645 -21.344 11.012 1.00 41.81 473 PHE A CA 1
ATOM 3564 C C . PHE A 1 473 ? 0.143 -21.150 11.244 1.00 41.81 473 PHE A C 1
ATOM 3566 O O . PHE A 1 473 ? -0.337 -20.024 11.242 1.00 41.81 473 PHE A O 1
ATOM 3573 N N . LYS A 1 474 ? -0.593 -22.228 11.541 1.00 43.69 474 LYS A N 1
ATOM 3574 C CA . LYS A 1 474 ? -1.996 -22.180 11.972 1.00 43.69 474 LYS A CA 1
ATOM 3575 C C . LYS A 1 474 ? -2.129 -21.502 13.333 1.00 43.69 474 LYS A C 1
ATOM 3577 O O . LYS A 1 474 ? -2.942 -20.605 13.477 1.00 43.69 474 LYS A O 1
ATOM 3582 N N . SER A 1 475 ? -1.259 -21.832 14.289 1.00 37.84 475 SER A N 1
ATOM 3583 C CA . SER A 1 475 ? -1.179 -21.151 15.586 1.00 37.84 475 SER A CA 1
ATOM 3584 C C . SER A 1 475 ? -0.750 -19.695 15.441 1.00 37.84 475 SER A C 1
ATOM 3586 O O . SER A 1 475 ? -1.168 -18.882 16.240 1.00 37.84 475 SER A O 1
ATOM 3588 N N . LEU A 1 476 ? 0.044 -19.331 14.436 1.00 43.03 476 LEU A N 1
ATOM 3589 C CA . LEU A 1 476 ? 0.458 -17.960 14.159 1.00 43.03 476 LEU A CA 1
ATOM 3590 C C . LEU A 1 476 ? -0.646 -17.194 13.429 1.00 43.03 476 LEU A C 1
ATOM 3592 O O . LEU A 1 476 ? -0.808 -16.027 13.733 1.00 43.03 476 LEU A O 1
ATOM 3596 N N . LEU A 1 477 ? -1.449 -17.827 12.568 1.00 47.59 477 LEU A N 1
ATOM 3597 C CA . LEU A 1 477 ? -2.692 -17.271 12.008 1.00 47.59 477 LEU A CA 1
ATOM 3598 C C . LEU A 1 477 ? -3.803 -17.127 13.065 1.00 47.59 477 LEU A C 1
ATOM 3600 O O . LEU A 1 477 ? -4.609 -16.205 12.968 1.00 47.59 477 LEU A O 1
ATOM 3604 N N . ASP A 1 478 ? -3.829 -18.012 14.065 1.00 43.09 478 ASP A N 1
ATOM 3605 C CA . ASP A 1 478 ? -4.754 -17.965 15.204 1.00 43.09 478 ASP A CA 1
ATOM 3606 C C . ASP A 1 478 ? -4.249 -17.065 16.351 1.00 43.09 478 ASP A C 1
ATOM 3608 O O . ASP A 1 478 ? -5.063 -16.540 17.088 1.00 43.09 478 ASP A O 1
ATOM 3612 N N . LYS A 1 479 ? -2.931 -16.851 16.516 1.00 37.78 479 LYS A N 1
ATOM 3613 C CA . LYS A 1 479 ? -2.325 -15.935 17.518 1.00 37.78 479 LYS A CA 1
ATOM 3614 C C . LYS A 1 479 ? -1.999 -14.552 16.965 1.00 37.78 479 LYS A C 1
ATOM 3616 O O . LYS A 1 479 ? -1.723 -13.633 17.731 1.00 37.78 479 LYS A O 1
ATOM 3621 N N . LEU A 1 480 ? -1.947 -14.393 15.644 1.00 37.88 480 LEU A N 1
ATOM 3622 C CA . LEU A 1 480 ? -1.985 -13.073 15.020 1.00 37.88 480 LEU A CA 1
ATOM 3623 C C . LEU A 1 480 ? -3.337 -12.402 15.252 1.00 37.88 480 LEU A C 1
ATOM 3625 O O . LEU A 1 480 ? -3.396 -11.190 15.062 1.00 37.88 480 LEU A O 1
ATOM 3629 N N . PHE A 1 481 ? -4.364 -13.174 15.632 1.00 38.41 481 PHE A N 1
ATOM 3630 C CA . PHE A 1 481 ? -5.745 -12.741 15.787 1.00 38.41 481 PHE A CA 1
ATOM 3631 C C . PHE A 1 481 ? -6.493 -13.598 16.814 1.00 38.41 481 PHE A C 1
ATOM 3633 O O . PHE A 1 481 ? -7.506 -14.237 16.434 1.00 38.41 481 PHE A O 1
#

Mean predicted aligned error: 17.2 Å

Secondary structure (DSSP, 8-state):
--PEEEES--HHHHHHHHHHHHHHSTT--EEEEPPPTT-PPPP--HHHHT-SEEEEETTTTT--S--HHHHHHHHHHHTT-EEEEEEETTGGGSSS----PPTT--EEEEEES--HHHHHHHHHHHHHHHHHHHHHHHHHHHHHTTT----------------PPP------HHHHHHHHHHHHHHHHHHHHHHHHHHHHHTTSS---PPPP----------------------------------------TT-B-GGGTHHHHHHHHSGGGGG-HHHHHHHHHTSSSSEEEEEETTEEEEEETTTTEEEESS-HHHHHHHHT-HHHHHT-EEEEE-GGGHHHHHHHHHGGGHHHHEEEHHHHHHHHHHHHTTT-----SS-EEEEESS---TTT-SS--HHHHHHHHHHHHS-EEHHHHHHHSTT-HHHHHHHHHHHHHTT-EEEEETTT---------SS-THHHHHHHHHHHHHH--

Foldseek 3Di:
DQEEEEELDALLVQLLLQLLCCVVPVPYHYDYDHQDPVLAQGDDDPVNVVHQEYEYECRSRVNQADDPVSLVVVCVSCVLHAYEYEYEDPRRCVVVDDRPHDVLHHYHYDYPPHFSVSSVVRVCVRVVSVVVVVVVVVVVVVVVVVVDDDDDDDDDDDDDDDDDDDDPDDDRSLNVLVVVLVVVVVVVVVVVVVVVVVVVVPPPDDDDDDDDDDDDDDDDDDDDDDDDDDDDDDDDDPDQPDPPDFDPPPDDPQWDALQRCQLVLLCQFWVLLVVQLVSVLLNVCSPDQFWKWKDDDLWTKIDGVNSQKIFGLDDLVVVLVCSVVSVSSVRIDIDGDHPVCRVVVQCVNNNPCRVVRIDGLLQSQLQNLLSSCVPGDIDTPFKKKKAFSGQDSPSSHPDDRSVLSVVSSVRPNDIDILVNVCVLPPPCSSVSSSSSNSCRSSRRIIIRHPVNPPPVDDPDDPDDVVVVVNVVVVVCVVSVD

Nearest PDB structures (foldseek):
  4mld-assembly2_C  TM=6.312E-01  e=7.548E-01  Streptococcus pneumoniae R6
  7p9b-assembly1_A  TM=4.970E-01  e=4.190E-01  Providencia stuartii
  1bmt-assembly1_B  TM=4.199E-01  e=1.597E+00  Escherichia coli
  8ssd-assembly1_C  TM=5.762E-01  e=5.767E+00  Thermus thermophilus HB8
  1k7y-assembly1_A  TM=3.908E-01  e=1.978E+00  Escherichia coli